Protein AF-0000000075524992 (afdb_homodimer)

Organism: Xenopus tropicalis (NCBI:txid8364)

Solvent-accessible surface area (backbone atoms only — not comparable to full-atom values): 33584 Å² total; per-residue (Å²): 116,67,63,60,52,49,49,49,51,50,49,52,49,49,49,50,52,52,50,51,51,49,51,48,56,65,70,28,50,44,37,70,69,56,51,48,36,71,75,73,49,54,51,44,72,78,67,44,48,66,40,31,33,36,33,31,32,24,55,44,45,61,30,30,48,40,49,43,55,39,22,54,46,46,24,31,34,37,40,20,25,75,50,54,69,43,40,52,53,48,50,52,52,26,42,69,68,26,89,51,52,74,89,39,48,43,82,46,70,41,55,52,67,48,55,87,48,33,56,59,52,49,48,52,48,32,69,73,65,71,51,65,41,30,42,34,47,46,47,66,64,42,41,54,36,48,73,94,65,36,42,70,64,36,43,50,51,34,34,38,35,41,28,51,18,45,54,49,44,45,51,55,52,45,55,55,21,59,75,68,51,35,28,37,40,38,35,56,56,28,46,37,30,77,34,48,43,52,35,21,28,48,36,12,12,21,28,9,17,44,46,16,25,53,50,3,45,53,24,64,38,60,90,33,79,54,46,43,62,24,44,34,21,40,47,65,54,45,53,58,52,72,48,60,16,30,31,38,37,74,84,46,73,51,86,61,90,64,90,50,82,85,32,39,55,41,67,58,54,40,53,52,52,43,34,34,62,64,55,67,40,52,63,45,47,37,18,45,68,73,58,41,54,51,55,52,31,46,45,68,35,44,71,60,31,54,54,51,43,34,59,51,24,49,54,28,51,51,28,44,75,69,72,43,58,47,67,52,74,80,64,60,68,76,77,123,117,66,65,61,50,50,49,49,50,51,50,53,48,49,50,50,52,51,50,52,51,49,53,49,57,65,71,29,51,43,38,70,69,56,50,48,35,69,75,71,50,52,51,42,71,80,66,44,47,65,40,30,34,35,34,30,31,23,55,46,45,61,29,30,48,41,48,42,56,40,21,56,46,46,25,32,35,36,41,20,23,75,50,53,70,44,39,52,52,49,49,52,51,27,42,71,67,26,88,52,54,74,88,38,47,43,84,46,69,42,54,52,68,49,55,87,48,32,57,61,52,50,48,52,50,33,70,74,66,71,52,66,42,29,41,34,46,48,46,64,64,42,40,53,35,50,72,94,65,35,42,69,64,34,43,51,52,35,32,38,34,42,28,52,18,47,54,46,44,46,52,53,52,45,54,54,19,59,75,67,51,35,27,35,41,38,34,56,56,27,46,38,30,76,34,49,42,54,35,21,28,49,35,12,12,22,29,9,18,44,48,16,25,51,50,4,45,53,23,64,36,59,91,32,79,53,46,43,63,24,43,33,21,40,47,65,53,43,53,57,54,71,48,59,16,31,31,38,39,74,85,46,73,52,88,61,90,63,89,51,81,88,32,38,56,40,66,58,53,40,52,52,50,42,33,34,62,65,56,67,38,53,65,44,48,38,18,46,67,72,60,41,53,51,56,52,32,46,47,69,36,45,72,61,31,53,55,51,44,33,59,52,24,49,52,28,50,51,28,43,75,70,71,42,57,47,68,53,74,82,64,61,66,78,78,123

Structure (mmCIF, N/CA/C/O backbone):
data_AF-0000000075524992-model_v1
#
loop_
_entity.id
_entity.type
_entity.pdbx_description
1 polymer 'Dehydrogenase/reductase (SDR family) member 7'
#
loop_
_atom_site.group_PDB
_atom_site.id
_atom_site.type_symbol
_atom_site.label_atom_id
_atom_site.label_alt_id
_atom_site.label_comp_id
_atom_site.label_asym_id
_atom_site.label_entity_id
_atom_site.label_seq_id
_atom_site.pdbx_PDB_ins_code
_atom_site.Cartn_x
_atom_site.Cartn_y
_atom_site.Cartn_z
_atom_site.occupancy
_atom_site.B_iso_or_equiv
_atom_site.auth_seq_id
_atom_site.auth_comp_id
_atom_site.auth_asym_id
_atom_site.auth_atom_id
_atom_site.pdbx_PDB_model_num
ATOM 1 N N . MET A 1 1 ? -4.875 30.594 -46.812 1 60.94 1 MET A N 1
ATOM 2 C CA . MET A 1 1 ? -3.742 31.25 -46.188 1 60.94 1 MET A CA 1
ATOM 3 C C . MET A 1 1 ? -4.02 31.469 -44.688 1 60.94 1 MET A C 1
ATOM 5 O O . MET A 1 1 ? -3.148 31.234 -43.844 1 60.94 1 MET A O 1
ATOM 9 N N . GLU A 1 2 ? -5.355 31.516 -44.25 1 84.56 2 GLU A N 1
ATOM 10 C CA . GLU A 1 2 ? -5.797 31.875 -42.906 1 84.56 2 GLU A CA 1
ATOM 11 C C . GLU A 1 2 ? -5.828 30.641 -42 1 84.56 2 GLU A C 1
ATOM 13 O O . GLU A 1 2 ? -5.383 30.703 -40.844 1 84.56 2 GLU A O 1
ATOM 18 N N . LEU A 1 3 ? -6.086 29.609 -42.594 1 85.69 3 LEU A N 1
ATOM 19 C CA . LEU A 1 3 ? -6.172 28.391 -41.781 1 85.69 3 LEU A CA 1
ATOM 20 C C . LEU A 1 3 ? -4.781 27.875 -41.438 1 85.69 3 LEU A C 1
ATOM 22 O O . LEU A 1 3 ? -4.547 27.453 -40.281 1 85.69 3 LEU A O 1
ATOM 26 N N . ALA A 1 4 ? -3.869 27.969 -42.375 1 84.62 4 ALA A N 1
ATOM 27 C CA . ALA A 1 4 ? -2.496 27.531 -42.156 1 84.62 4 ALA A CA 1
ATOM 28 C C . ALA A 1 4 ? -1.807 28.359 -41.094 1 84.62 4 ALA A C 1
ATOM 30 O O . ALA A 1 4 ? -1.083 27.812 -40.25 1 84.62 4 ALA A O 1
ATOM 31 N N . SER A 1 5 ? -2.086 29.609 -41.156 1 86.81 5 SER A N 1
ATOM 32 C CA . SER A 1 5 ? -1.508 30.5 -40.156 1 86.81 5 SER A CA 1
ATOM 33 C C . SER A 1 5 ? -2.074 30.219 -38.781 1 86.81 5 SER A C 1
ATOM 35 O O . SER A 1 5 ? -1.346 30.25 -37.781 1 86.81 5 SER A O 1
ATOM 37 N N . CYS A 1 6 ? -3.309 29.938 -38.719 1 88.81 6 CYS A N 1
ATOM 38 C CA . CYS A 1 6 ? -3.947 29.609 -37.469 1 88.81 6 CYS A CA 1
ATOM 39 C C . CYS A 1 6 ? -3.402 28.297 -36.906 1 88.81 6 CYS A C 1
ATOM 41 O O . CYS A 1 6 ? -3.143 28.188 -35.688 1 88.81 6 CYS A O 1
ATOM 43 N N . LEU A 1 7 ? -3.205 27.438 -37.75 1 86.12 7 LEU A N 1
ATOM 44 C CA . LEU A 1 7 ? -2.674 26.141 -37.344 1 86.12 7 LEU A CA 1
ATOM 45 C C . LEU A 1 7 ? -1.231 26.266 -36.844 1 86.12 7 LEU A C 1
ATOM 47 O O . LEU A 1 7 ? -0.837 25.625 -35.875 1 86.12 7 LEU A O 1
ATOM 51 N N . LEU A 1 8 ? -0.558 27.047 -37.562 1 86.38 8 LEU A N 1
ATOM 52 C CA . LEU A 1 8 ? 0.829 27.281 -37.188 1 86.38 8 LEU A CA 1
ATOM 53 C C . LEU A 1 8 ? 0.903 27.984 -35.844 1 86.38 8 LEU A C 1
ATOM 55 O O . LEU A 1 8 ? 1.753 27.656 -35 1 86.38 8 LEU A O 1
ATOM 59 N N . LEU A 1 9 ? 0.058 28.891 -35.625 1 87 9 LEU A N 1
ATOM 60 C CA . LEU A 1 9 ? -0.001 29.594 -34.344 1 87 9 LEU A CA 1
ATOM 61 C C . LEU A 1 9 ? -0.386 28.641 -33.219 1 87 9 LEU A C 1
ATOM 63 O O . LEU A 1 9 ? 0.176 28.703 -32.125 1 87 9 LEU A O 1
ATOM 67 N N . LEU A 1 10 ? -1.268 27.844 -33.469 1 87.31 10 LEU A N 1
ATOM 68 C CA . LEU A 1 10 ? -1.7 26.859 -32.469 1 87.31 10 LEU A CA 1
ATOM 69 C C . LEU A 1 10 ? -0.574 25.891 -32.156 1 87.31 10 LEU A C 1
ATOM 71 O O . LEU A 1 10 ? -0.354 25.562 -30.969 1 87.31 10 LEU A O 1
ATOM 75 N N . LEU A 1 11 ? 0.069 25.484 -33.125 1 87.06 11 LEU A N 1
ATOM 76 C CA . LEU A 1 11 ? 1.158 24.547 -32.906 1 87.06 11 LEU A CA 1
ATOM 77 C C . LEU A 1 11 ? 2.311 25.188 -32.156 1 87.06 11 LEU A C 1
ATOM 79 O O . LEU A 1 11 ? 2.855 24.594 -31.219 1 87.06 11 LEU A O 1
ATOM 83 N N . THR A 1 12 ? 2.666 26.344 -32.625 1 87.5 12 THR A N 1
ATOM 84 C CA . THR A 1 12 ? 3.748 27.047 -31.953 1 87.5 12 THR A CA 1
ATOM 85 C C . THR A 1 12 ? 3.357 27.391 -30.516 1 87.5 12 THR A C 1
ATOM 87 O O . THR A 1 12 ? 4.18 27.297 -29.609 1 87.5 12 THR A O 1
ATOM 90 N N . GLY A 1 13 ? 2.188 27.766 -30.328 1 88 13 GLY A N 1
ATOM 91 C CA . GLY A 1 13 ? 1.691 28.031 -29 1 88 13 GLY A CA 1
ATOM 92 C C . GLY A 1 13 ? 1.692 26.812 -28.094 1 88 13 GLY A C 1
ATOM 93 O O . GLY A 1 13 ? 2.068 26.891 -26.922 1 88 13 GLY A O 1
ATOM 94 N N . SER A 1 14 ? 1.325 25.781 -28.625 1 88.12 14 SER A N 1
ATOM 95 C CA . SER A 1 14 ? 1.32 24.531 -27.875 1 88.12 14 SER A CA 1
ATOM 96 C C . SER A 1 14 ? 2.736 24.094 -27.516 1 88.12 14 SER A C 1
ATOM 98 O O . SER A 1 14 ? 2.986 23.641 -26.406 1 88.12 14 SER A O 1
ATOM 100 N N . LEU A 1 15 ? 3.547 24.234 -28.453 1 89.12 15 LEU A N 1
ATOM 101 C CA . LEU A 1 15 ? 4.938 23.859 -28.203 1 89.12 15 LEU A CA 1
ATOM 102 C C . LEU A 1 15 ? 5.543 24.734 -27.109 1 89.12 15 LEU A C 1
ATOM 104 O O . LEU A 1 15 ? 6.254 24.219 -26.234 1 89.12 15 LEU A O 1
ATOM 108 N N . LEU A 1 16 ? 5.27 25.969 -27.203 1 89.31 16 LEU A N 1
ATOM 109 C CA . LEU A 1 16 ? 5.766 26.891 -26.172 1 89.31 16 LEU A CA 1
ATOM 110 C C . LEU A 1 16 ? 5.184 26.547 -24.812 1 89.31 16 LEU A C 1
ATOM 112 O O . LEU A 1 16 ? 5.898 26.547 -23.812 1 89.31 16 LEU A O 1
ATOM 116 N N . TYR A 1 17 ? 3.938 26.297 -24.797 1 87.25 17 TYR A N 1
ATOM 117 C CA . TYR A 1 17 ? 3.291 25.891 -23.562 1 87.25 17 TYR A CA 1
ATOM 118 C C . TYR A 1 17 ? 3.957 24.641 -22.984 1 87.25 17 TYR A C 1
ATOM 120 O O . TYR A 1 17 ? 4.273 24.594 -21.797 1 87.25 17 TYR A O 1
ATOM 128 N N . PHE A 1 18 ? 4.23 23.703 -23.781 1 88.38 18 PHE A N 1
ATOM 129 C CA . PHE A 1 18 ? 4.84 22.469 -23.344 1 88.38 18 PHE A CA 1
ATOM 130 C C . PHE A 1 18 ? 6.262 22.703 -22.844 1 88.38 18 PHE A C 1
ATOM 132 O O . PHE A 1 18 ? 6.699 22.094 -21.875 1 88.38 18 PHE A O 1
ATOM 139 N N . LEU A 1 19 ? 6.922 23.547 -23.516 1 87.81 19 LEU A N 1
ATOM 140 C CA . LEU A 1 19 ? 8.281 23.875 -23.109 1 87.81 19 LEU A CA 1
ATOM 141 C C . LEU A 1 19 ? 8.297 24.578 -21.75 1 87.81 19 LEU A C 1
ATOM 143 O O . LEU A 1 19 ? 9.133 24.266 -20.906 1 87.81 19 LEU A O 1
ATOM 147 N N . ILE A 1 20 ? 7.406 25.453 -21.578 1 86.5 20 ILE A N 1
ATOM 148 C CA . ILE A 1 20 ? 7.309 26.172 -20.312 1 86.5 20 ILE A CA 1
ATOM 149 C C . ILE A 1 20 ? 6.969 25.188 -19.188 1 86.5 20 ILE A C 1
ATOM 151 O O . ILE A 1 20 ? 7.578 25.234 -18.125 1 86.5 20 ILE A O 1
ATOM 155 N N . GLN A 1 21 ? 6.074 24.328 -19.469 1 85.19 21 GLN A N 1
ATOM 156 C CA . GLN A 1 21 ? 5.688 23.344 -18.453 1 85.19 21 GLN A CA 1
ATOM 157 C C . GLN A 1 21 ? 6.84 22.391 -18.156 1 85.19 21 GLN A C 1
ATOM 159 O O . GLN A 1 21 ? 7.027 21.984 -17 1 85.19 21 GLN A O 1
ATOM 164 N N . PHE A 1 22 ? 7.477 22.109 -19.172 1 86.38 22 PHE A N 1
ATOM 165 C CA . PHE A 1 22 ? 8.633 21.234 -19 1 86.38 22 PHE A CA 1
ATOM 166 C C . PHE A 1 22 ? 9.688 21.906 -18.125 1 86.38 22 PHE A C 1
ATOM 168 O O . PHE A 1 22 ? 10.219 21.266 -17.219 1 86.38 22 PHE A O 1
ATOM 175 N N . PHE A 1 23 ? 9.938 23.109 -18.391 1 87.06 23 PHE A N 1
ATOM 176 C CA . PHE A 1 23 ? 10.914 23.844 -17.594 1 87.06 23 PHE A CA 1
ATOM 177 C C . PHE A 1 23 ? 10.43 24.016 -16.172 1 87.06 23 PHE A C 1
ATOM 179 O O . PHE A 1 23 ? 11.211 23.906 -15.219 1 87.06 23 PHE A O 1
ATOM 186 N N . ARG A 1 24 ? 9.219 24.234 -16.016 1 87.31 24 ARG A N 1
ATOM 187 C CA . ARG A 1 24 ? 8.633 24.359 -14.68 1 87.31 24 ARG A CA 1
ATOM 188 C C . ARG A 1 24 ? 8.758 23.062 -13.898 1 87.31 24 ARG A C 1
ATOM 190 O O . ARG A 1 24 ? 9.047 23.078 -12.703 1 87.31 24 ARG A O 1
ATOM 197 N N . LEU A 1 25 ? 8.586 22.062 -14.609 1 88.31 25 LEU A N 1
ATOM 198 C CA . LEU A 1 25 ? 8.672 20.766 -13.953 1 88.31 25 LEU A CA 1
ATOM 199 C C . LEU A 1 25 ? 10.102 20.469 -13.516 1 88.31 25 LEU A C 1
ATOM 201 O O . LEU A 1 25 ? 10.32 19.922 -12.43 1 88.31 25 LEU A O 1
ATOM 205 N N . ILE A 1 26 ? 10.977 20.859 -14.289 1 88.62 26 ILE A N 1
ATOM 206 C CA . ILE A 1 26 ? 12.383 20.594 -14 1 88.62 26 ILE A CA 1
ATOM 207 C C . ILE A 1 26 ? 12.82 21.406 -12.781 1 88.62 26 ILE A C 1
ATOM 209 O O . ILE A 1 26 ? 13.641 20.938 -11.984 1 88.62 26 ILE A O 1
ATOM 213 N N . MET A 1 27 ? 12.25 22.5 -12.609 1 90.06 27 MET A N 1
ATOM 214 C CA . MET A 1 27 ? 12.648 23.391 -11.516 1 90.06 27 MET A CA 1
ATOM 215 C C . MET A 1 27 ? 11.742 23.203 -10.305 1 90.06 27 MET A C 1
ATOM 217 O O . MET A 1 27 ? 11.953 23.828 -9.266 1 90.06 27 MET A O 1
ATOM 221 N N . ALA A 1 28 ? 10.875 22.328 -10.469 1 92.75 28 ALA A N 1
ATOM 222 C CA . ALA A 1 28 ? 9.844 22.188 -9.453 1 92.75 28 ALA A CA 1
ATOM 223 C C . ALA A 1 28 ? 10.359 21.406 -8.25 1 92.75 28 ALA A C 1
ATOM 225 O O . ALA A 1 28 ? 11.273 20.594 -8.383 1 92.75 28 ALA A O 1
ATOM 226 N N . ASP A 1 29 ? 9.812 21.688 -7.125 1 96.81 29 ASP A N 1
ATOM 227 C CA . ASP A 1 29 ? 10.109 20.938 -5.91 1 96.81 29 ASP A CA 1
ATOM 228 C C . ASP A 1 29 ? 8.844 20.297 -5.332 1 96.81 29 ASP A C 1
ATOM 230 O O . ASP A 1 29 ? 8.805 19.938 -4.156 1 96.81 29 ASP A O 1
ATOM 234 N N . SER A 1 30 ? 7.793 20.297 -6.113 1 97.88 30 SER A N 1
ATOM 235 C CA . SER A 1 30 ? 6.531 19.625 -5.816 1 97.88 30 SER A CA 1
ATOM 236 C C . SER A 1 30 ? 5.746 19.344 -7.09 1 97.88 30 SER A C 1
ATOM 238 O O . SER A 1 30 ? 6.125 19.781 -8.18 1 97.88 30 SER A O 1
ATOM 240 N N . ASP A 1 31 ? 4.719 18.547 -7 1 96.25 31 ASP A N 1
ATOM 241 C CA . ASP A 1 31 ? 3.949 18.188 -8.188 1 96.25 31 ASP A CA 1
ATOM 242 C C . ASP A 1 31 ? 3.223 19.406 -8.758 1 96.25 31 ASP A C 1
ATOM 244 O O . ASP A 1 31 ? 3.096 20.438 -8.078 1 96.25 31 ASP A O 1
ATOM 248 N N . LEU A 1 32 ? 2.693 19.328 -9.914 1 92.5 32 LEU A N 1
ATOM 249 C CA . LEU A 1 32 ? 2.152 20.469 -10.656 1 92.5 32 LEU A CA 1
ATOM 250 C C . LEU A 1 32 ? 0.9 21.016 -9.984 1 92.5 32 LEU A C 1
ATOM 252 O O . LEU A 1 32 ? 0.669 22.219 -9.984 1 92.5 32 LEU A O 1
ATOM 256 N N . THR A 1 33 ? 0.107 20.156 -9.422 1 94.19 33 THR A N 1
ATOM 257 C CA . THR A 1 33 ? -1.105 20.594 -8.734 1 94.19 33 THR A CA 1
ATOM 258 C C . THR A 1 33 ? -0.763 21.469 -7.543 1 94.19 33 THR A C 1
ATOM 260 O O . THR A 1 33 ? -1.363 22.531 -7.355 1 94.19 33 THR A O 1
ATOM 263 N N . LEU A 1 34 ? 0.183 21.016 -6.777 1 97.5 34 LEU A N 1
ATOM 264 C CA . LEU A 1 34 ? 0.604 21.781 -5.605 1 97.5 34 LEU A CA 1
ATOM 265 C C . LEU A 1 34 ? 1.261 23.094 -6.016 1 97.5 34 LEU A C 1
ATOM 267 O O . LEU A 1 34 ? 1.073 24.109 -5.355 1 97.5 34 LEU A O 1
ATOM 271 N N . GLN A 1 35 ? 2.01 23.078 -7.09 1 95.62 35 GLN A N 1
ATOM 272 C CA . GLN A 1 35 ? 2.621 24.312 -7.586 1 95.62 35 GLN A CA 1
ATOM 273 C C . GLN A 1 35 ? 1.56 25.344 -7.969 1 95.62 35 GLN A C 1
ATOM 275 O O . GLN A 1 35 ? 1.709 26.531 -7.684 1 95.62 35 GLN A O 1
ATOM 280 N N . TRP A 1 36 ? 0.549 24.844 -8.617 1 94 36 TRP A N 1
ATOM 281 C CA . TRP A 1 36 ? -0.549 25.719 -8.992 1 94 36 TRP A CA 1
ATOM 282 C C . TRP A 1 36 ? -1.225 26.312 -7.762 1 94 36 TRP A C 1
ATOM 284 O O . TRP A 1 36 ? -1.536 27.5 -7.723 1 94 36 TRP A O 1
AT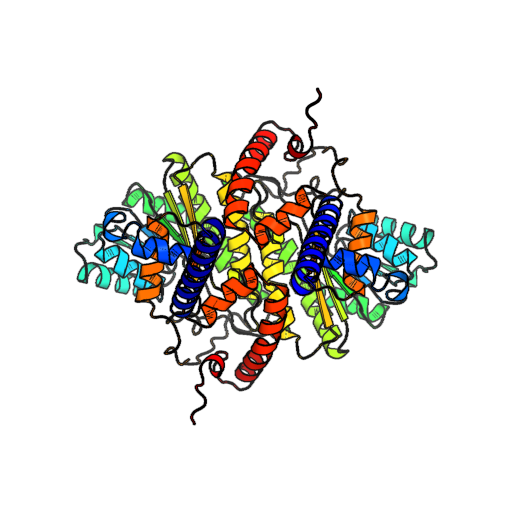OM 294 N N . ALA A 1 37 ? -1.426 25.516 -6.75 1 97.06 37 ALA A N 1
ATOM 295 C CA . ALA A 1 37 ? -2.043 25.984 -5.508 1 97.06 37 ALA A CA 1
ATOM 296 C C . ALA A 1 37 ? -1.152 27 -4.801 1 97.06 37 ALA A C 1
ATOM 298 O O . ALA A 1 37 ? -1.646 27.953 -4.203 1 97.06 37 ALA A O 1
ATOM 299 N 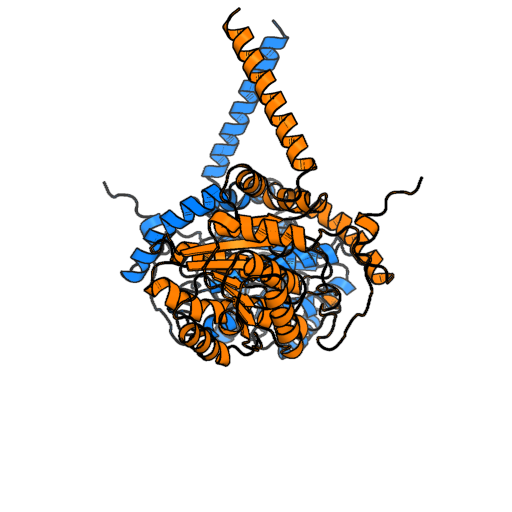N . GLU A 1 38 ? 0.141 26.734 -4.844 1 96.56 38 GLU A N 1
ATOM 300 C CA . GLU A 1 38 ? 1.083 27.656 -4.219 1 96.56 38 GLU A CA 1
ATOM 301 C C . GLU A 1 38 ? 1.021 29.047 -4.871 1 96.56 38 GLU A C 1
ATOM 303 O O . GLU A 1 38 ? 1.124 30.062 -4.191 1 96.56 38 GLU A O 1
ATOM 308 N N . TYR A 1 39 ? 0.782 29.078 -6.16 1 94.56 39 TYR A N 1
ATOM 309 C CA . TYR A 1 39 ? 0.805 30.328 -6.91 1 94.56 39 TYR A CA 1
ATOM 310 C C . TYR A 1 39 ? -0.558 31.016 -6.875 1 94.56 39 TYR A C 1
ATOM 312 O O . TYR A 1 39 ? -0.644 32.25 -6.762 1 94.56 39 TYR A O 1
ATOM 320 N N . CYS A 1 40 ? -1.665 30.188 -6.918 1 96.31 40 CYS A N 1
ATOM 321 C CA . CYS A 1 40 ? -2.973 30.781 -7.18 1 96.31 40 CYS A CA 1
ATOM 322 C C . CYS A 1 40 ? -3.938 30.5 -6.031 1 96.31 40 CYS A C 1
ATOM 324 O O . CYS A 1 40 ? -5.027 31.078 -5.977 1 96.31 40 CYS A O 1
ATOM 326 N N . GLY A 1 41 ? -3.545 29.594 -5.129 1 97.56 41 GLY A N 1
ATOM 327 C CA . GLY A 1 41 ? -4.484 29.172 -4.102 1 97.56 41 GLY A CA 1
ATOM 328 C C . GLY A 1 41 ? -4.406 30.016 -2.844 1 97.56 41 GLY A C 1
ATOM 329 O O . GLY A 1 41 ? -3.969 31.172 -2.891 1 97.56 41 GLY A O 1
ATOM 330 N N . HIS A 1 42 ? -4.965 29.5 -1.828 1 98.19 42 HIS A N 1
ATOM 331 C CA . HIS A 1 42 ? -4.945 30.141 -0.52 1 98.19 42 HIS A CA 1
ATOM 332 C C . HIS A 1 42 ? -3.6 29.953 0.168 1 98.19 42 HIS A C 1
ATOM 334 O O . HIS A 1 42 ? -2.959 28.906 0.014 1 98.19 42 HIS A O 1
ATOM 340 N N . THR A 1 43 ? -3.271 30.938 0.924 1 98.19 43 THR A N 1
ATOM 341 C CA . THR A 1 43 ? -2.07 30.812 1.743 1 98.19 43 THR A CA 1
ATOM 342 C C . THR A 1 43 ? -2.42 30.312 3.137 1 98.19 43 THR A C 1
ATOM 344 O O . THR A 1 43 ? -3.537 30.5 3.617 1 98.19 43 THR A O 1
ATOM 347 N N . PRO A 1 44 ? -1.495 29.578 3.762 1 98.25 44 PRO A N 1
ATOM 348 C CA . PRO A 1 44 ? -1.743 29.125 5.133 1 98.25 44 PRO A CA 1
ATOM 349 C C . PRO A 1 44 ? -2.129 30.266 6.07 1 98.25 44 PRO A C 1
ATOM 351 O O . PRO A 1 44 ? -3.043 30.109 6.887 1 98.25 44 PRO A O 1
ATOM 354 N N . GLU A 1 45 ? -1.546 31.422 5.953 1 98.06 45 GLU A N 1
ATOM 355 C CA . GLU A 1 45 ? -1.798 32.562 6.82 1 98.06 45 GLU A CA 1
ATOM 356 C C . GLU A 1 45 ? -3.234 33.062 6.676 1 98.06 45 GLU A C 1
ATOM 358 O O . GLU A 1 45 ? -3.824 33.562 7.641 1 98.06 45 GLU A O 1
ATOM 363 N N . SER A 1 46 ? -3.787 32.844 5.543 1 97.31 46 SER A N 1
ATOM 364 C CA . SER A 1 46 ? -5.113 33.406 5.27 1 97.31 46 SER A CA 1
ATOM 365 C C . SER A 1 46 ? -6.211 32.469 5.781 1 97.31 46 SER A C 1
ATOM 367 O O . SER A 1 46 ? -7.336 32.906 6.031 1 97.31 46 SER A O 1
ATOM 369 N N . LYS A 1 47 ? -5.84 31.156 6.008 1 97.19 47 LYS A N 1
ATOM 370 C CA . LYS A 1 47 ? -6.945 30.234 6.23 1 97.19 47 LYS A CA 1
ATOM 371 C C . LYS A 1 47 ? -6.727 29.406 7.488 1 97.19 47 LYS A C 1
ATOM 373 O O . LYS A 1 47 ? -7.676 28.859 8.047 1 97.19 47 LYS A O 1
ATOM 378 N N . LEU A 1 48 ? -5.559 29.297 8.023 1 97.75 48 LEU A N 1
ATOM 379 C CA . LEU A 1 48 ? -5.27 28.297 9.055 1 97.75 48 LEU A CA 1
ATOM 380 C C . LEU A 1 48 ? -5.41 28.906 10.445 1 97.75 48 LEU A C 1
ATOM 382 O O . LEU A 1 48 ? -5.555 28.172 11.43 1 97.75 48 LEU A O 1
ATOM 386 N N . GLY A 1 49 ? -5.285 30.266 10.469 1 97.38 49 GLY A N 1
ATOM 387 C CA . GLY A 1 49 ? -5.289 30.906 11.773 1 97.38 49 GLY A CA 1
ATOM 388 C C . GLY A 1 49 ? -6.484 30.516 12.625 1 97.38 49 GLY A C 1
ATOM 389 O O . GLY A 1 49 ? -7.613 30.469 12.141 1 97.38 49 GLY A O 1
ATOM 390 N N . GLY A 1 50 ? -6.191 30.172 13.922 1 98.06 50 GLY A N 1
ATOM 391 C CA . GLY A 1 50 ? -7.262 29.875 14.859 1 98.06 50 GLY A CA 1
ATOM 392 C C . GLY A 1 50 ? -7.703 28.422 14.82 1 98.06 50 GLY A C 1
ATOM 393 O O . GLY A 1 50 ? -8.391 27.953 15.727 1 98.06 50 GLY A O 1
ATOM 394 N N . ASN A 1 51 ? -7.359 27.672 13.766 1 98.69 51 ASN A N 1
ATOM 395 C CA . ASN A 1 51 ? -7.68 26.25 13.719 1 98.69 51 ASN A CA 1
ATOM 396 C C . ASN A 1 51 ? -6.883 25.453 14.75 1 98.69 51 ASN A C 1
ATOM 398 O O . ASN A 1 51 ? -5.68 25.656 14.906 1 98.69 51 ASN A O 1
ATOM 402 N N . VAL A 1 52 ? -7.559 24.578 15.453 1 98.88 52 VAL A N 1
ATOM 403 C CA . VAL A 1 52 ? -6.891 23.703 16.406 1 98.88 52 VAL A CA 1
ATOM 404 C C . VAL A 1 52 ? -6.258 22.516 15.672 1 98.88 52 VAL A C 1
ATOM 406 O O . VAL A 1 52 ? -6.961 21.734 15.039 1 98.88 52 VAL A O 1
ATOM 409 N N . VAL A 1 53 ? -4.926 22.406 15.789 1 98.94 53 VAL A N 1
ATOM 410 C CA . VAL A 1 53 ? -4.195 21.391 15.023 1 98.94 53 VAL A CA 1
ATOM 411 C C . VAL A 1 53 ? -3.516 20.422 15.977 1 98.94 53 VAL A C 1
ATOM 413 O O . VAL A 1 53 ? -2.807 20.828 16.891 1 98.94 53 VAL A O 1
ATOM 416 N N . TRP A 1 54 ? -3.779 19.141 15.82 1 98.94 54 TRP A N 1
ATOM 417 C CA . TRP A 1 54 ? -3.074 18.078 16.531 1 98.94 54 TRP A CA 1
ATOM 418 C C . TRP A 1 54 ? -1.976 17.469 15.664 1 98.94 54 TRP A C 1
ATOM 420 O O . TRP A 1 54 ? -2.256 16.891 14.617 1 98.94 54 TRP A O 1
ATOM 430 N N . VAL A 1 55 ? -0.75 17.609 16.078 1 98.94 55 VAL A N 1
ATOM 431 C CA . VAL A 1 55 ? 0.405 17.094 15.359 1 98.94 55 VAL A CA 1
ATOM 432 C C . VAL A 1 55 ? 0.997 15.898 16.109 1 98.94 55 VAL A C 1
ATOM 434 O O . VAL A 1 55 ? 1.473 16.047 17.25 1 98.94 55 VAL A O 1
ATOM 437 N N . THR A 1 56 ? 0.992 14.719 15.516 1 98.88 56 THR A N 1
ATOM 438 C CA . THR A 1 56 ? 1.712 13.578 16.078 1 98.88 56 THR A CA 1
ATOM 439 C C . THR A 1 56 ? 3.15 13.547 15.57 1 98.88 56 THR A C 1
ATOM 441 O O . THR A 1 56 ? 3.43 13.977 14.445 1 98.88 56 THR A O 1
ATOM 444 N N . GLY A 1 57 ? 4.066 13.016 16.391 1 98.25 57 GLY A N 1
ATOM 445 C CA . GLY A 1 57 ? 5.473 13.07 16.031 1 98.25 57 GLY A CA 1
ATOM 446 C C . GLY A 1 57 ? 6.02 14.484 15.984 1 98.25 57 GLY A C 1
ATOM 447 O O . GLY A 1 57 ? 6.738 14.852 15.055 1 98.25 57 GLY A O 1
ATOM 448 N N . ALA A 1 58 ? 5.684 15.281 16.953 1 98.56 58 ALA A N 1
ATOM 449 C CA . ALA A 1 58 ? 5.949 16.719 16.922 1 98.56 58 ALA A CA 1
ATOM 450 C C . ALA A 1 58 ? 7.316 17.031 17.516 1 98.56 58 ALA A C 1
ATOM 452 O O . ALA A 1 58 ? 7.73 18.203 17.547 1 98.56 58 ALA A O 1
ATOM 453 N N . SER A 1 59 ? 8.094 16.047 17.875 1 96.81 59 SER A N 1
ATOM 454 C CA . SER A 1 59 ? 9.281 16.297 18.688 1 96.81 59 SER A CA 1
ATOM 455 C C . SER A 1 59 ? 10.508 16.531 17.812 1 96.81 59 SER A C 1
ATOM 457 O O . SER A 1 59 ? 11.57 16.906 18.312 1 96.81 59 SER A O 1
ATOM 459 N N . SER A 1 60 ? 10.438 16.266 16.484 1 94.94 60 SER A N 1
ATOM 460 C CA . SER A 1 60 ? 11.594 16.453 15.617 1 94.94 60 SER A CA 1
ATOM 461 C C . SER A 1 60 ? 11.172 16.531 14.148 1 94.94 60 SER A C 1
ATOM 463 O O . SER A 1 60 ? 10 16.375 13.828 1 94.94 60 SER A O 1
ATOM 465 N N . GLY A 1 61 ? 12.102 16.953 13.367 1 96.12 61 GLY A N 1
ATOM 466 C CA . GLY A 1 61 ? 11.938 16.875 11.922 1 96.12 61 GLY A CA 1
ATOM 467 C C . GLY A 1 61 ? 10.742 17.672 11.422 1 96.12 61 GLY A C 1
ATOM 468 O O . GLY A 1 61 ? 10.586 18.859 11.75 1 96.12 61 GLY A O 1
ATOM 469 N N . ILE A 1 62 ? 9.984 17.047 10.617 1 98.12 62 ILE A N 1
ATOM 470 C CA . ILE A 1 62 ? 8.828 17.656 9.969 1 98.12 62 ILE A CA 1
ATOM 471 C C . ILE A 1 62 ? 7.812 18.094 11.023 1 98.12 62 ILE A C 1
ATOM 473 O O . ILE A 1 62 ? 7.266 19.188 10.961 1 98.12 62 ILE A O 1
ATOM 477 N N . GLY A 1 63 ? 7.598 17.219 12.031 1 98.62 63 GLY A N 1
ATOM 478 C CA . GLY A 1 63 ? 6.637 17.531 13.078 1 98.62 63 GLY A CA 1
ATOM 479 C C . GLY A 1 63 ? 6.996 18.766 13.875 1 98.62 63 GLY A C 1
ATOM 480 O O . GLY A 1 63 ? 6.133 19.594 14.18 1 98.62 63 GLY A O 1
ATOM 481 N N . GLU A 1 64 ? 8.242 18.859 14.188 1 98.62 64 GLU A N 1
ATOM 482 C CA . GLU A 1 64 ? 8.75 20.031 14.898 1 98.62 64 GLU A CA 1
ATOM 483 C C . GLU A 1 64 ? 8.57 21.297 14.07 1 98.62 64 GLU A C 1
ATOM 485 O O . GLU A 1 64 ? 8.055 22.297 14.57 1 98.62 64 GLU A O 1
ATOM 490 N N . GLU A 1 65 ? 8.969 21.234 12.836 1 98.81 65 GLU A N 1
ATOM 491 C CA . GLU A 1 65 ? 8.859 22.406 11.961 1 98.81 65 GLU A CA 1
ATOM 492 C C . GLU A 1 65 ? 7.398 22.766 11.703 1 98.81 65 GLU A C 1
ATOM 494 O O . GLU A 1 65 ? 7.051 23.938 11.602 1 98.81 65 GLU A O 1
ATOM 499 N N . LEU A 1 66 ? 6.531 21.766 11.594 1 98.88 66 LEU A N 1
ATOM 500 C CA . LEU A 1 66 ? 5.098 22.016 11.484 1 98.88 66 LEU A CA 1
ATOM 501 C C . LEU A 1 66 ? 4.594 22.828 12.672 1 98.88 66 LEU A C 1
ATOM 503 O O . LEU A 1 66 ? 3.855 23.797 12.492 1 98.88 66 LEU A O 1
ATOM 507 N N . SER A 1 67 ? 4.996 22.406 13.828 1 98.88 67 SER A N 1
ATOM 508 C CA . SER A 1 67 ? 4.582 23.094 15.047 1 98.88 67 SER A CA 1
ATOM 509 C C . SER A 1 67 ? 4.992 24.562 15.016 1 98.88 67 SER A C 1
ATOM 511 O O . SER A 1 67 ? 4.199 25.453 15.359 1 98.88 67 SER A O 1
ATOM 513 N N . TYR A 1 68 ? 6.207 24.859 14.562 1 98.88 68 TYR A N 1
ATOM 514 C CA . TYR A 1 68 ? 6.719 26.219 14.516 1 98.88 68 TYR A CA 1
ATOM 515 C C . TYR A 1 68 ? 5.914 27.062 13.539 1 98.88 68 TYR A C 1
ATOM 517 O O . TYR A 1 68 ? 5.469 28.172 13.883 1 98.88 68 TYR A O 1
ATOM 525 N N . GLN A 1 69 ? 5.715 26.547 12.352 1 98.88 69 GLN A N 1
ATOM 526 C CA . GLN A 1 69 ? 5.02 27.344 11.344 1 98.88 69 GLN A CA 1
ATOM 527 C C . GLN A 1 69 ? 3.551 27.531 11.711 1 98.88 69 GLN A C 1
ATOM 529 O O . GLN A 1 69 ? 2.994 28.625 11.523 1 98.88 69 GLN A O 1
ATOM 534 N N . LEU A 1 70 ? 2.936 26.547 12.266 1 98.94 70 LEU A N 1
ATOM 535 C CA . LEU A 1 70 ? 1.542 26.656 12.688 1 98.94 70 LEU A CA 1
ATOM 536 C C . LEU A 1 70 ? 1.396 27.625 13.844 1 98.94 70 LEU A C 1
ATOM 538 O O . LEU A 1 70 ? 0.436 28.406 13.891 1 98.94 70 LEU A O 1
ATOM 542 N N . ALA A 1 71 ? 2.361 27.594 14.75 1 98.88 71 ALA A N 1
ATOM 543 C CA . ALA A 1 71 ? 2.346 28.547 15.859 1 98.88 71 ALA A CA 1
ATOM 544 C C . ALA A 1 71 ? 2.439 29.984 15.359 1 98.88 71 ALA A C 1
ATOM 546 O O . ALA A 1 71 ? 1.679 30.844 15.797 1 98.88 71 ALA A O 1
ATOM 547 N N . LYS A 1 72 ? 3.344 30.203 14.422 1 98.75 72 LYS A N 1
ATOM 548 C CA . LYS A 1 72 ? 3.531 31.531 13.859 1 98.75 72 LYS A CA 1
ATOM 549 C C . LYS A 1 72 ? 2.252 32.031 13.195 1 98.75 72 LYS A C 1
ATOM 551 O O . LYS A 1 72 ? 1.969 33.25 13.203 1 98.75 72 LYS A O 1
ATOM 556 N N . ILE A 1 73 ? 1.516 31.156 12.617 1 98.56 73 ILE A N 1
ATOM 557 C CA . ILE A 1 73 ? 0.278 31.484 11.922 1 98.56 73 ILE A CA 1
ATOM 558 C C . ILE A 1 73 ? -0.823 31.781 12.938 1 98.56 73 ILE A C 1
ATOM 560 O O . ILE A 1 73 ? -1.789 32.469 12.633 1 98.56 73 ILE A O 1
ATOM 564 N N . GLY A 1 74 ? -0.688 31.25 14.172 1 98.5 74 GLY A N 1
ATOM 565 C CA . GLY A 1 74 ? -1.66 31.5 15.219 1 98.5 74 GLY A CA 1
ATOM 566 C C . GLY A 1 74 ? -2.584 30.328 15.484 1 98.5 74 GLY A C 1
ATOM 567 O O . GLY A 1 74 ? -3.717 30.516 15.93 1 98.5 74 GLY A O 1
ATOM 568 N N . CYS A 1 75 ? -2.137 29.125 15.203 1 98.81 75 CYS A N 1
ATOM 569 C CA . CYS A 1 75 ? -2.939 27.938 15.43 1 98.81 75 CYS A CA 1
ATOM 570 C C . CYS A 1 75 ? -2.715 27.391 16.828 1 98.81 75 CYS A C 1
ATOM 572 O O . CYS A 1 75 ? -1.582 27.094 17.219 1 98.81 75 CYS A O 1
ATOM 574 N N . PRO A 1 76 ? -3.814 27.219 17.625 1 98.88 76 PRO A N 1
ATOM 575 C CA . PRO A 1 76 ? -3.633 26.391 18.812 1 98.88 76 PRO A CA 1
ATOM 576 C C . PRO A 1 76 ? -3.16 24.984 18.469 1 98.88 76 PRO A C 1
ATOM 578 O O . PRO A 1 76 ? -3.562 24.422 17.453 1 98.88 76 PRO A O 1
ATOM 581 N N . LEU A 1 77 ? -2.324 24.422 19.406 1 98.94 77 LEU A N 1
ATOM 582 C CA . LEU A 1 77 ? -1.632 23.203 19.016 1 98.94 77 LEU A CA 1
ATOM 583 C C . LEU A 1 77 ? -1.778 22.125 20.094 1 98.94 77 LEU A C 1
ATOM 585 O O . LEU A 1 77 ? -1.735 22.438 21.281 1 98.94 77 LEU A O 1
ATOM 589 N N . VAL A 1 78 ? -2.021 20.906 19.688 1 98.94 78 VAL A N 1
ATOM 590 C CA . VAL A 1 78 ? -1.775 19.703 20.469 1 98.94 78 VAL A CA 1
ATOM 591 C C . VAL A 1 78 ? -0.531 18.984 19.953 1 98.94 78 VAL A C 1
ATOM 593 O O . VAL A 1 78 ? -0.469 18.609 18.781 1 98.94 78 VAL A O 1
ATOM 596 N N . LEU A 1 79 ? 0.476 18.875 20.797 1 98.94 79 LEU A N 1
ATOM 597 C CA . LEU A 1 79 ? 1.738 18.266 20.406 1 98.94 79 LEU A CA 1
ATOM 598 C C . LEU A 1 79 ? 1.923 16.906 21.062 1 98.94 79 LEU A C 1
ATOM 600 O O . LEU A 1 79 ? 1.897 16.797 22.297 1 98.94 79 LEU A O 1
ATOM 604 N N . SER A 1 80 ? 2.086 15.867 20.234 1 98.88 80 SER A N 1
ATOM 605 C CA . SER A 1 80 ? 2.24 14.531 20.797 1 98.88 80 SER A CA 1
ATOM 606 C C . SER A 1 80 ? 3.488 13.844 20.25 1 98.88 80 SER A C 1
ATOM 608 O O . SER A 1 80 ? 3.822 13.992 19.078 1 98.88 80 SER A O 1
ATOM 610 N N . SER A 1 81 ? 4.184 13.148 21 1 98.31 81 SER A N 1
ATOM 611 C CA . SER A 1 81 ? 5.277 12.211 20.781 1 98.31 81 SER A CA 1
ATOM 612 C C . SER A 1 81 ? 5.598 11.43 22.047 1 98.31 81 SER A C 1
ATOM 614 O O . SER A 1 81 ? 4.965 11.633 23.094 1 98.31 81 SER A O 1
ATOM 616 N N . ARG A 1 82 ? 6.551 10.57 21.953 1 96.31 82 ARG A N 1
ATOM 617 C CA . ARG A 1 82 ? 6.945 9.805 23.125 1 96.31 82 ARG A CA 1
ATOM 618 C C . ARG A 1 82 ? 7.855 10.625 24.047 1 96.31 82 ARG A C 1
ATOM 620 O O . ARG A 1 82 ? 7.996 10.32 25.234 1 96.31 82 ARG A O 1
ATOM 627 N N . ARG A 1 83 ? 8.5 11.656 23.484 1 96.31 83 ARG A N 1
ATOM 628 C CA . ARG A 1 83 ? 9.539 12.391 24.188 1 96.31 83 ARG A CA 1
ATOM 629 C C . ARG A 1 83 ? 8.984 13.703 24.75 1 96.31 83 ARG A C 1
ATOM 631 O O . ARG A 1 83 ? 9.117 14.758 24.125 1 96.31 83 ARG A O 1
ATOM 638 N N . GLU A 1 84 ? 8.609 13.656 25.969 1 98.12 84 GLU A N 1
ATOM 639 C CA . GLU A 1 84 ? 7.945 14.805 26.594 1 98.12 84 GLU A CA 1
ATOM 640 C C . GLU A 1 84 ? 8.891 15.992 26.703 1 98.12 84 GLU A C 1
ATOM 642 O O . GLU A 1 84 ? 8.484 17.141 26.469 1 98.12 84 GLU A O 1
ATOM 647 N N . THR A 1 85 ? 10.133 15.742 27.031 1 98.56 85 THR A N 1
ATOM 648 C CA . THR A 1 85 ? 11.109 16.812 27.172 1 98.56 85 THR A CA 1
ATOM 649 C C . THR A 1 85 ? 11.281 17.562 25.859 1 98.56 85 THR A C 1
ATOM 651 O O . THR A 1 85 ? 11.383 18.797 25.844 1 98.56 85 THR A O 1
ATOM 654 N N . GLU A 1 86 ? 11.328 16.797 24.797 1 98.38 86 GLU A N 1
ATOM 655 C CA . GLU A 1 86 ? 11.453 17.422 23.484 1 98.38 86 GLU A CA 1
ATOM 656 C C . GLU A 1 86 ? 10.195 18.203 23.109 1 98.38 86 GLU A C 1
ATOM 658 O O . GLU A 1 86 ? 10.266 19.25 22.469 1 98.38 86 GLU A O 1
ATOM 663 N N . LEU A 1 87 ? 9.07 17.688 23.547 1 98.75 87 LEU A N 1
ATOM 664 C CA . LEU A 1 87 ? 7.816 18.406 23.297 1 98.75 87 LEU A CA 1
ATOM 665 C C . LEU A 1 87 ? 7.797 19.75 24.016 1 98.75 87 LEU A C 1
ATOM 667 O O . LEU A 1 87 ? 7.34 20.75 23.469 1 98.75 87 LEU A O 1
ATOM 671 N N . LEU A 1 88 ? 8.266 19.734 25.203 1 98.75 88 LEU A N 1
ATOM 672 C CA . LEU A 1 88 ? 8.32 20.969 25.984 1 98.75 88 LEU A CA 1
ATOM 673 C C . LEU A 1 88 ? 9.281 21.969 25.344 1 98.75 88 LEU A C 1
ATOM 675 O O . LEU A 1 88 ? 9 23.172 25.328 1 98.75 88 LEU A O 1
ATOM 679 N N . ARG A 1 89 ? 10.398 21.422 24.844 1 98.75 89 ARG A N 1
ATOM 680 C CA . ARG A 1 89 ? 11.328 22.281 24.125 1 98.75 89 ARG A CA 1
ATOM 681 C C . ARG A 1 89 ? 10.656 22.906 22.906 1 98.75 89 ARG A C 1
ATOM 683 O O . ARG A 1 89 ? 10.805 24.109 22.656 1 98.75 89 ARG A O 1
ATOM 690 N N . VAL A 1 90 ? 9.93 22.125 22.141 1 98.88 90 VAL A N 1
ATOM 691 C CA . VAL A 1 90 ? 9.219 22.609 20.953 1 98.88 90 VAL A CA 1
ATOM 692 C C . VAL A 1 90 ? 8.172 23.656 21.375 1 98.88 90 VAL A C 1
ATOM 694 O O . VAL A 1 90 ? 8.039 24.703 20.734 1 98.88 90 VAL A O 1
ATOM 697 N N . LYS A 1 91 ? 7.438 23.375 22.453 1 98.88 91 LYS A N 1
ATOM 698 C CA . LYS A 1 91 ? 6.438 24.312 22.953 1 98.88 91 LYS A CA 1
ATOM 699 C C . LYS A 1 91 ? 7.066 25.656 23.312 1 98.88 91 LYS A C 1
ATOM 701 O O . LYS A 1 91 ? 6.531 26.703 22.953 1 98.88 91 LYS A O 1
ATOM 706 N N . GLN A 1 92 ? 8.133 25.609 23.984 1 98.81 92 GLN A N 1
ATOM 707 C CA . GLN A 1 92 ? 8.797 26.828 24.391 1 98.81 92 GLN A CA 1
ATOM 708 C C . GLN A 1 92 ? 9.195 27.672 23.188 1 98.81 92 GLN A C 1
ATOM 710 O O . GLN A 1 92 ? 9 28.891 23.172 1 98.81 92 GLN A O 1
ATOM 715 N N . LYS A 1 93 ? 9.781 27.016 22.219 1 98.81 93 LYS A N 1
ATOM 716 C CA . LYS A 1 93 ? 10.156 27.719 21 1 98.81 93 LYS A CA 1
ATOM 717 C C . LYS A 1 93 ? 8.93 28.297 20.297 1 98.81 93 LYS A C 1
ATOM 719 O O . LYS A 1 93 ? 8.969 29.422 19.797 1 98.81 93 LYS A O 1
ATOM 724 N N . CYS A 1 94 ? 7.863 27.531 20.219 1 98.88 94 CYS A N 1
ATOM 725 C CA . CYS A 1 94 ? 6.617 28.016 19.641 1 98.88 94 CYS A CA 1
ATOM 726 C C . CYS A 1 94 ? 6.148 29.297 20.328 1 98.88 94 CYS A C 1
ATOM 728 O O . CYS A 1 94 ? 5.742 30.25 19.672 1 98.88 94 CYS A O 1
ATOM 730 N N . LEU A 1 95 ? 6.219 29.312 21.625 1 98.69 95 LEU A N 1
ATOM 731 C CA . LEU A 1 95 ? 5.777 30.469 22.406 1 98.69 95 LEU A CA 1
ATOM 732 C C . LEU A 1 95 ? 6.672 31.672 22.141 1 98.69 95 LEU A C 1
ATOM 734 O O . LEU A 1 95 ? 6.195 32.812 22.109 1 98.69 95 LEU A O 1
ATOM 738 N N . GLU A 1 96 ? 7.902 31.422 21.906 1 98.62 96 GLU A N 1
ATOM 739 C CA . GLU A 1 96 ? 8.875 32.469 21.672 1 98.62 96 GLU A CA 1
ATOM 740 C C . GLU A 1 96 ? 8.648 33.125 20.312 1 98.62 96 GLU A C 1
ATOM 742 O O . GLU A 1 96 ? 8.859 34.344 20.156 1 98.62 96 GLU A O 1
ATOM 747 N N . ILE A 1 97 ? 8.242 32.406 19.375 1 98.44 97 ILE A N 1
ATOM 748 C CA . ILE A 1 97 ? 8.273 32.906 18 1 98.44 97 ILE A CA 1
ATOM 749 C C . ILE A 1 97 ? 6.871 33.281 17.547 1 98.44 97 ILE A C 1
ATOM 751 O O . ILE A 1 97 ? 6.648 33.625 16.375 1 98.44 97 ILE A O 1
ATOM 755 N N . SER A 1 98 ? 5.934 33.188 18.453 1 98.19 98 SER A N 1
ATOM 756 C CA . SER A 1 98 ? 4.547 33.469 18.078 1 98.19 98 SER A CA 1
ATOM 757 C C . SER A 1 98 ? 3.832 34.281 19.156 1 98.19 98 SER A C 1
ATOM 759 O O . SER A 1 98 ? 4.438 34.625 20.172 1 98.19 98 SER A O 1
ATOM 761 N N . SER A 1 99 ? 2.52 34.594 18.906 1 97.62 99 SER A N 1
ATOM 762 C CA . SER A 1 99 ? 1.714 35.312 19.859 1 97.62 99 SER A CA 1
ATOM 763 C C . SER A 1 99 ? 0.898 34.375 20.75 1 97.62 99 SER A C 1
ATOM 765 O O . SER A 1 99 ? 0.048 34.844 21.516 1 97.62 99 SER A O 1
ATOM 767 N N . LEU A 1 100 ? 1.154 33.094 20.594 1 98.38 100 LEU A N 1
ATOM 768 C CA . LEU A 1 100 ? 0.403 32.125 21.359 1 98.38 100 LEU A CA 1
ATOM 769 C C . LEU A 1 100 ? 0.795 32.156 22.844 1 98.38 100 LEU A C 1
ATOM 771 O O . LEU A 1 100 ? 1.922 32.531 23.172 1 98.38 100 LEU A O 1
ATOM 775 N N . GLU A 1 101 ? -0.168 31.781 23.656 1 98.5 101 GLU A N 1
ATOM 776 C CA . GLU A 1 101 ? 0.057 31.656 25.094 1 98.5 101 GLU A CA 1
ATOM 777 C C . GLU A 1 101 ? 0.148 30.188 25.516 1 98.5 101 GLU A C 1
ATOM 779 O O . GLU A 1 101 ? -0.121 29.281 24.703 1 98.5 101 GLU A O 1
ATOM 784 N N . ASP A 1 102 ? 0.551 29.984 26.719 1 98.44 102 ASP A N 1
ATOM 785 C CA . ASP A 1 102 ? 0.782 28.641 27.234 1 98.44 102 ASP A CA 1
ATOM 786 C C . ASP A 1 102 ? -0.445 27.75 27.047 1 98.44 102 ASP A C 1
ATOM 788 O O . ASP A 1 102 ? -0.318 26.578 26.672 1 98.44 102 ASP A O 1
ATOM 792 N N . GLN A 1 103 ? -1.631 28.328 27.219 1 98.19 103 GLN A N 1
ATOM 793 C CA . GLN A 1 103 ? -2.873 27.562 27.156 1 98.19 103 GLN A CA 1
ATOM 794 C C . GLN A 1 103 ? -3.205 27.188 25.719 1 98.19 103 GLN A C 1
ATOM 796 O O . GLN A 1 103 ? -4.055 26.312 25.469 1 98.19 103 GLN A O 1
ATOM 801 N N . ASP A 1 104 ? -2.555 27.844 24.75 1 98.75 104 ASP A N 1
ATOM 802 C CA . ASP A 1 104 ? -2.818 27.594 23.344 1 98.75 104 ASP A CA 1
ATOM 803 C C . ASP A 1 104 ? -2.045 26.375 22.844 1 98.75 104 ASP A C 1
ATOM 805 O O . ASP A 1 104 ? -2.232 25.938 21.703 1 98.75 104 ASP A O 1
ATOM 809 N N . ILE A 1 105 ? -1.188 25.828 23.672 1 98.88 105 ILE A N 1
ATOM 810 C CA . ILE A 1 105 ? -0.399 24.672 23.281 1 98.88 105 ILE A CA 1
ATOM 811 C C . ILE A 1 105 ? -0.526 23.578 24.344 1 98.88 105 ILE A C 1
ATOM 813 O O . ILE A 1 105 ? -0.106 23.766 25.5 1 98.88 105 ILE A O 1
ATOM 817 N N . LEU A 1 106 ? -1.101 22.484 24 1 98.94 106 LEU A N 1
ATOM 818 C CA . LEU A 1 106 ? -1.261 21.328 24.891 1 98.94 106 LEU A CA 1
ATOM 819 C C . LEU A 1 106 ? -0.214 20.266 24.594 1 98.94 106 LEU A C 1
ATOM 821 O O . LEU A 1 106 ? -0.119 19.781 23.453 1 98.94 106 LEU A O 1
ATOM 825 N N . ILE A 1 107 ? 0.581 19.984 25.562 1 98.88 107 ILE A N 1
ATOM 826 C CA . ILE A 1 107 ? 1.514 18.875 25.484 1 98.88 107 ILE A CA 1
ATOM 827 C C . ILE A 1 107 ? 0.807 17.578 25.875 1 98.88 107 ILE A C 1
ATOM 829 O O . ILE A 1 107 ? 0.301 17.469 27 1 98.88 107 ILE A O 1
ATOM 833 N N . LEU A 1 108 ? 0.743 16.641 24.984 1 98.75 108 LEU A N 1
ATOM 834 C CA . LEU A 1 108 ? 0.085 15.359 25.203 1 98.75 108 LEU A CA 1
ATOM 835 C C . LEU A 1 108 ? 1.001 14.211 24.797 1 98.75 108 LEU A C 1
ATOM 837 O O . LEU A 1 108 ? 0.864 13.648 23.719 1 98.75 108 LEU A O 1
ATOM 841 N N . PRO A 1 109 ? 1.915 13.805 25.734 1 98.56 109 PRO A N 1
ATOM 842 C CA . PRO A 1 109 ? 2.785 12.672 25.422 1 98.56 109 PRO A CA 1
ATOM 843 C C . PRO A 1 109 ? 2.004 11.414 25.047 1 98.56 109 PRO A C 1
ATOM 845 O O . PRO A 1 109 ? 1.039 11.062 25.734 1 98.56 109 PRO A O 1
ATOM 848 N N . LEU A 1 110 ? 2.438 10.75 23.938 1 98.44 110 LEU A N 1
ATOM 849 C CA . LEU A 1 110 ? 1.652 9.633 23.422 1 98.44 110 LEU A CA 1
ATOM 850 C C . LEU A 1 110 ? 2.525 8.688 22.609 1 98.44 110 LEU A C 1
ATOM 852 O O . LEU A 1 110 ? 3.223 9.109 21.688 1 98.44 110 LEU A O 1
ATOM 856 N N . ASP A 1 111 ? 2.559 7.445 23.016 1 98.19 111 ASP A N 1
ATOM 857 C CA . ASP A 1 111 ? 3.115 6.375 22.188 1 98.19 111 ASP A CA 1
ATOM 858 C C . ASP A 1 111 ? 2.078 5.844 21.203 1 98.19 111 ASP A C 1
ATOM 860 O O . ASP A 1 111 ? 1.113 5.188 21.594 1 98.19 111 ASP A O 1
ATOM 864 N N . MET A 1 112 ? 2.354 6.047 19.969 1 98.25 112 MET A N 1
ATOM 865 C CA . MET A 1 112 ? 1.375 5.746 18.922 1 98.25 112 MET A CA 1
ATOM 866 C C . MET A 1 112 ? 1.113 4.246 18.844 1 98.25 112 MET A C 1
ATOM 868 O O . MET A 1 112 ? 0.117 3.818 18.25 1 98.25 112 MET A O 1
ATOM 872 N N . THR A 1 113 ? 1.985 3.404 19.344 1 98.12 113 THR A N 1
ATOM 873 C CA . THR A 1 113 ? 1.772 1.962 19.312 1 98.12 113 THR A CA 1
ATOM 874 C C . THR A 1 113 ? 0.833 1.532 20.438 1 98.12 113 THR A C 1
ATOM 876 O O . THR A 1 113 ? 0.328 0.408 20.438 1 98.12 113 THR A O 1
ATOM 879 N N . GLN A 1 114 ? 0.613 2.387 21.406 1 98.31 114 GLN A N 1
ATOM 880 C CA . GLN A 1 114 ? -0.34 2.107 22.484 1 98.31 114 GLN A CA 1
ATOM 881 C C . GLN A 1 114 ? -1.743 2.572 22.109 1 98.31 114 GLN A C 1
ATOM 883 O O . GLN A 1 114 ? -2.273 3.512 22.703 1 98.31 114 GLN A O 1
ATOM 888 N N . THR A 1 115 ? -2.383 1.841 21.312 1 98.25 115 THR A N 1
ATOM 889 C CA . THR A 1 115 ? -3.641 2.236 20.688 1 98.25 115 THR A CA 1
ATOM 890 C C . THR A 1 115 ? -4.754 2.34 21.719 1 98.25 115 THR A C 1
ATOM 892 O O . THR A 1 115 ? -5.715 3.086 21.531 1 98.25 115 THR A O 1
ATOM 895 N N . SER A 1 116 ? -4.629 1.665 22.812 1 97.75 116 SER A N 1
ATOM 896 C CA . SER A 1 116 ? -5.637 1.709 23.875 1 97.75 116 SER A CA 1
ATOM 897 C C . SER A 1 116 ? -5.707 3.092 24.516 1 97.75 116 SER A C 1
ATOM 899 O O . SER A 1 116 ? -6.699 3.43 25.156 1 97.75 116 SER A O 1
ATOM 901 N N . MET A 1 117 ? -4.695 3.932 24.297 1 98.25 117 MET A N 1
ATOM 902 C CA . MET A 1 117 ? -4.617 5.246 24.938 1 98.25 117 MET A CA 1
ATOM 903 C C . MET A 1 117 ? -5.156 6.328 24 1 98.25 117 MET A C 1
ATOM 905 O O . MET A 1 117 ? -5.332 7.477 24.422 1 98.25 117 MET A O 1
ATOM 909 N N . HIS A 1 118 ? -5.484 5.996 22.797 1 98.69 118 HIS A N 1
ATOM 910 C CA . HIS A 1 118 ? -5.797 7.004 21.797 1 98.69 118 HIS A CA 1
ATOM 911 C C . HIS A 1 118 ? -7.148 7.652 22.062 1 98.69 118 HIS A C 1
ATOM 913 O O . HIS A 1 118 ? -7.34 8.844 21.797 1 98.69 118 HIS A O 1
ATOM 919 N N . LYS A 1 119 ? -8.062 6.867 22.516 1 98.31 119 LYS A N 1
ATOM 920 C CA . LYS A 1 119 ? -9.359 7.434 22.859 1 98.31 119 LYS A CA 1
ATOM 921 C C . LYS A 1 119 ? -9.234 8.492 23.953 1 98.31 119 LYS A C 1
ATOM 923 O O . LYS A 1 119 ? -9.734 9.609 23.797 1 98.31 119 LYS A O 1
ATOM 928 N N . GLU A 1 120 ? -8.602 8.094 25 1 98.62 120 GLU A N 1
ATOM 929 C CA . GLU A 1 120 ? -8.406 9.008 26.125 1 98.62 120 GLU A CA 1
ATOM 930 C C . GLU A 1 120 ? -7.629 10.25 25.703 1 98.62 120 GLU A C 1
ATOM 932 O O . GLU A 1 120 ? -7.945 11.359 26.125 1 98.62 120 GLU A O 1
ATOM 937 N N . ALA A 1 121 ? -6.582 10.07 24.938 1 98.81 121 ALA A N 1
ATOM 938 C CA . ALA A 1 121 ? -5.797 11.195 24.438 1 98.81 121 ALA A CA 1
ATOM 939 C C . ALA A 1 121 ? -6.672 12.156 23.641 1 98.81 121 ALA A C 1
ATOM 941 O O . ALA A 1 121 ? -6.559 13.375 23.781 1 98.81 121 ALA A O 1
ATOM 942 N N . THR A 1 122 ? -7.531 11.609 22.781 1 98.88 122 THR A N 1
ATOM 943 C CA . THR A 1 122 ? -8.438 12.422 21.984 1 98.88 122 THR A CA 1
ATOM 944 C C . THR A 1 122 ? -9.398 13.203 22.875 1 98.88 122 THR A C 1
ATOM 946 O O . THR A 1 122 ? -9.648 14.383 22.641 1 98.88 122 THR A O 1
ATOM 949 N N . GLU A 1 123 ? -9.883 12.57 23.859 1 98.69 123 GLU A N 1
ATOM 950 C CA . GLU A 1 123 ? -10.797 13.219 24.797 1 98.69 123 GLU A CA 1
ATOM 951 C C . GLU A 1 123 ? -10.117 14.367 25.531 1 98.69 123 GLU A C 1
ATOM 953 O O . GLU A 1 123 ? -10.727 15.422 25.75 1 98.69 123 GLU A O 1
ATOM 958 N N . LYS A 1 124 ? -8.891 14.195 25.906 1 98.81 124 LYS A N 1
ATOM 959 C CA . LYS A 1 124 ? -8.141 15.258 26.562 1 98.81 124 LYS A CA 1
ATOM 960 C C . LYS A 1 124 ? -7.98 16.469 25.656 1 98.81 124 LYS A C 1
ATOM 962 O O . LYS A 1 124 ? -8.117 17.609 26.109 1 98.81 124 LYS A O 1
ATOM 967 N N . ALA A 1 125 ? -7.648 16.203 24.422 1 98.81 125 ALA A N 1
ATOM 968 C CA . ALA A 1 125 ? -7.531 17.297 23.469 1 98.81 125 ALA A CA 1
ATOM 969 C C . ALA A 1 125 ? -8.859 18.031 23.297 1 98.81 125 ALA A C 1
ATOM 971 O O . ALA A 1 125 ? -8.891 19.266 23.281 1 98.81 125 ALA A O 1
ATOM 972 N N . LEU A 1 126 ? -9.953 17.297 23.25 1 98.75 126 LEU A N 1
ATOM 973 C CA . LEU A 1 126 ? -11.281 17.875 23.078 1 98.75 126 LEU A CA 1
ATOM 974 C C . LEU A 1 126 ? -11.711 18.625 24.328 1 98.75 126 LEU A C 1
ATOM 976 O O . LEU A 1 126 ? -12.398 19.641 24.234 1 98.75 126 LEU A O 1
ATOM 980 N N . GLN A 1 127 ? -11.344 18.062 25.438 1 98.56 127 GLN A N 1
ATOM 981 C CA . GLN A 1 127 ? -11.656 18.734 26.688 1 98.56 127 GLN A CA 1
ATOM 982 C C . GLN A 1 127 ? -10.938 20.094 26.766 1 98.56 127 GLN A C 1
ATOM 984 O O . GLN A 1 127 ? -11.5 21.062 27.266 1 98.56 127 GLN A O 1
ATOM 989 N N . HIS A 1 128 ? -9.758 20.156 26.312 1 98.69 128 HIS A N 1
ATOM 990 C CA . HIS A 1 128 ? -8.93 21.359 26.406 1 98.69 128 HIS A CA 1
ATOM 991 C C . HIS A 1 128 ? -9.383 22.422 25.422 1 98.69 128 HIS A C 1
ATOM 993 O O . HIS A 1 128 ? -9.469 23.594 25.766 1 98.69 128 HIS A O 1
ATOM 999 N N . PHE A 1 129 ? -9.711 22.047 24.156 1 98.62 129 PHE A N 1
ATOM 1000 C CA . PHE A 1 129 ? -9.93 23.047 23.109 1 98.62 129 PHE A CA 1
ATOM 1001 C C . PHE A 1 129 ? -11.375 23.016 22.625 1 98.62 129 PHE A C 1
ATOM 1003 O O . PHE A 1 129 ? -11.805 23.906 21.906 1 98.62 129 PHE A O 1
ATOM 1010 N N . GLY A 1 130 ? -12.125 21.953 22.938 1 98 130 GLY A N 1
ATOM 1011 C CA . GLY A 1 130 ? -13.508 21.797 22.516 1 98 130 GLY A CA 1
ATOM 1012 C C . GLY A 1 130 ? -13.641 21.234 21.109 1 98 130 GLY A C 1
ATOM 1013 O O . GLY A 1 130 ? -14.719 20.781 20.719 1 98 130 GLY A O 1
ATOM 1014 N N . ARG A 1 131 ? -12.547 21.266 20.359 1 98.19 131 ARG A N 1
ATOM 1015 C CA . ARG A 1 131 ? -12.578 20.766 18.984 1 98.19 131 ARG A CA 1
ATOM 1016 C C . ARG A 1 131 ? -11.18 20.422 18.484 1 98.19 131 ARG A C 1
ATOM 1018 O O . ARG A 1 131 ? -10.188 20.844 19.094 1 98.19 131 ARG A O 1
ATOM 1025 N N . ILE A 1 132 ? -11.117 19.656 17.438 1 98.81 132 ILE A N 1
ATOM 1026 C CA . ILE A 1 132 ? -9.93 19.406 16.641 1 98.81 132 ILE A CA 1
ATOM 1027 C C . ILE A 1 132 ? -10.227 19.656 15.164 1 98.81 132 ILE A C 1
ATOM 1029 O O . ILE A 1 132 ? -10.969 18.906 14.539 1 98.81 132 ILE A O 1
ATOM 1033 N N . ASP A 1 133 ? -9.625 20.656 14.617 1 98.88 133 ASP A N 1
ATOM 1034 C CA . ASP A 1 133 ? -9.93 21.047 13.242 1 98.88 133 ASP A CA 1
ATOM 1035 C C . ASP A 1 133 ? -9.07 20.266 12.25 1 98.88 133 ASP A C 1
ATOM 1037 O O . ASP A 1 133 ? -9.523 19.938 11.148 1 98.88 133 ASP A O 1
ATOM 1041 N N . ILE A 1 134 ? -7.801 20.047 12.625 1 98.94 134 ILE A N 1
ATOM 1042 C CA . ILE A 1 134 ? -6.859 19.359 11.742 1 98.94 134 ILE A CA 1
ATOM 1043 C C . ILE A 1 134 ? -6.055 18.344 12.539 1 98.94 134 ILE A C 1
ATOM 1045 O O . ILE A 1 134 ? -5.512 18.656 13.602 1 98.94 134 ILE A O 1
ATOM 1049 N N . LEU A 1 135 ? -6.086 17.125 12.117 1 98.94 135 LEU A N 1
ATOM 1050 C CA . LEU A 1 135 ? -5.176 16.094 12.602 1 98.94 135 LEU A CA 1
ATOM 1051 C C . LEU A 1 135 ? -4.047 15.852 11.609 1 98.94 135 LEU A C 1
ATOM 1053 O O . LEU A 1 135 ? -4.297 15.523 10.445 1 98.94 135 LEU A O 1
ATOM 1057 N N . VAL A 1 136 ? -2.818 16.109 12.008 1 98.94 136 VAL A N 1
ATOM 1058 C CA . VAL A 1 136 ? -1.652 15.812 11.188 1 98.94 136 VAL A CA 1
ATOM 1059 C C . VAL A 1 136 ? -0.994 14.523 11.672 1 98.94 136 VAL A C 1
ATOM 1061 O O . VAL A 1 136 ? -0.315 14.508 12.703 1 98.94 136 VAL A O 1
ATOM 1064 N N . ASN A 1 137 ? -1.221 13.469 10.93 1 98.88 137 ASN A N 1
ATOM 1065 C CA . ASN A 1 137 ? -0.539 12.203 11.164 1 98.88 137 ASN A CA 1
ATOM 1066 C C . ASN A 1 137 ? 0.887 12.219 10.617 1 98.88 137 ASN A C 1
ATOM 1068 O O . ASN A 1 137 ? 1.105 12 9.43 1 98.88 137 ASN A O 1
ATOM 1072 N N . ASN A 1 138 ? 1.821 12.398 11.523 1 98.62 138 ASN A N 1
ATOM 1073 C CA . ASN A 1 138 ? 3.209 12.586 11.109 1 98.62 138 ASN A CA 1
ATOM 1074 C C . ASN A 1 138 ? 4.133 11.586 11.797 1 98.62 138 ASN A C 1
ATOM 1076 O O . ASN A 1 138 ? 5.246 11.328 11.328 1 98.62 138 ASN A O 1
ATOM 1080 N N . ALA A 1 139 ? 3.674 11 12.891 1 97.88 139 ALA A N 1
ATOM 1081 C CA . ALA A 1 139 ? 4.5 10.039 13.625 1 97.88 139 ALA A CA 1
ATOM 1082 C C . ALA A 1 139 ? 4.832 8.828 12.766 1 97.88 139 ALA A C 1
ATOM 1084 O O . ALA A 1 139 ? 3.984 8.336 12.016 1 97.88 139 ALA A O 1
ATOM 1085 N N . GLY A 1 140 ? 6.031 8.391 12.828 1 96.25 140 GLY A N 1
ATOM 1086 C CA . GLY A 1 140 ? 6.441 7.207 12.086 1 96.25 140 GLY A CA 1
ATOM 1087 C C . GLY A 1 140 ? 7.938 6.965 12.133 1 96.25 140 GLY A C 1
ATOM 1088 O O . GLY A 1 140 ? 8.688 7.766 12.695 1 96.25 140 GLY A O 1
ATOM 1089 N N . ARG A 1 141 ? 8.359 5.852 11.625 1 95.88 141 ARG A N 1
ATOM 1090 C CA . ARG A 1 141 ? 9.758 5.465 11.508 1 95.88 141 ARG A CA 1
ATOM 1091 C C . ARG A 1 141 ? 10.039 4.836 10.141 1 95.88 141 ARG A C 1
ATOM 1093 O O . ARG A 1 141 ? 9.148 4.238 9.539 1 95.88 141 ARG A O 1
ATOM 1100 N N . SER A 1 142 ? 11.266 5.031 9.734 1 96.06 142 SER A N 1
ATOM 1101 C CA . SER A 1 142 ? 11.711 4.422 8.484 1 96.06 142 SER A CA 1
ATOM 1102 C C . SER A 1 142 ? 12.508 3.148 8.734 1 96.06 142 SER A C 1
ATOM 1104 O O . SER A 1 142 ? 12.484 2.607 9.844 1 96.06 142 SER A O 1
ATOM 1106 N N . GLN A 1 143 ? 13.109 2.635 7.633 1 96.12 143 GLN A N 1
ATOM 1107 C CA . GLN A 1 143 ? 13.867 1.39 7.668 1 96.12 143 GLN A CA 1
ATOM 1108 C C . GLN A 1 143 ? 15.125 1.487 6.801 1 96.12 143 GLN A C 1
ATOM 1110 O O . GLN A 1 143 ? 15.117 2.158 5.766 1 96.12 143 GLN A O 1
ATOM 1115 N N . ARG A 1 144 ? 16.188 0.857 7.242 1 94 144 ARG A N 1
ATOM 1116 C CA . ARG A 1 144 ? 17.391 0.697 6.43 1 94 144 ARG A CA 1
ATOM 1117 C C . ARG A 1 144 ? 17.969 -0.704 6.59 1 94 144 ARG A C 1
ATOM 1119 O O . ARG A 1 144 ? 18.844 -0.925 7.43 1 94 144 ARG A O 1
ATOM 1126 N N . SER A 1 145 ? 17.594 -1.584 5.758 1 95.5 145 SER A N 1
ATOM 1127 C CA . SER A 1 145 ? 18.078 -2.959 5.777 1 95.5 145 SER A CA 1
ATOM 1128 C C . SER A 1 145 ? 17.516 -3.762 4.609 1 95.5 145 SER A C 1
ATOM 1130 O O . SER A 1 145 ? 16.469 -3.42 4.059 1 95.5 145 SER A O 1
ATOM 1132 N N . LEU A 1 146 ? 18.219 -4.797 4.184 1 96.69 146 LEU A N 1
ATOM 1133 C CA . LEU A 1 146 ? 17.75 -5.727 3.16 1 96.69 146 LEU A CA 1
ATOM 1134 C C . LEU A 1 146 ? 16.766 -6.727 3.748 1 96.69 146 LEU A C 1
ATOM 1136 O O . LEU A 1 146 ? 16.922 -7.168 4.891 1 96.69 146 LEU A O 1
ATOM 1140 N N . PHE A 1 147 ? 15.836 -7.184 2.994 1 98.19 147 PHE A N 1
ATOM 1141 C CA . PHE A 1 147 ? 14.789 -8.086 3.459 1 98.19 147 PHE A CA 1
ATOM 1142 C C . PHE A 1 147 ? 15.383 -9.367 4.023 1 98.19 147 PHE A C 1
ATOM 1144 O O . PHE A 1 147 ? 15.016 -9.797 5.121 1 98.19 147 PHE A O 1
ATOM 1151 N N . VAL A 1 148 ? 16.359 -9.875 3.348 1 96.25 148 VAL A N 1
ATOM 1152 C CA . VAL A 1 148 ? 16.891 -11.188 3.695 1 96.25 148 VAL A CA 1
ATOM 1153 C C . VAL A 1 148 ? 17.625 -11.102 5.035 1 96.25 148 VAL A C 1
ATOM 1155 O O . VAL A 1 148 ? 17.766 -12.109 5.734 1 96.25 148 VAL A O 1
ATOM 1158 N N . GLU A 1 149 ? 17.969 -9.891 5.41 1 96.06 149 GLU A N 1
ATOM 1159 C CA . GLU A 1 149 ? 18.734 -9.703 6.637 1 96.06 149 GLU A CA 1
ATOM 1160 C C . GLU A 1 149 ? 17.859 -9.164 7.762 1 96.06 149 GLU A C 1
ATOM 1162 O O . GLU A 1 149 ? 18.344 -8.953 8.875 1 96.06 149 GLU A O 1
ATOM 1167 N N . THR A 1 150 ? 16.641 -8.93 7.512 1 97.69 150 THR A N 1
ATOM 1168 C CA . THR A 1 150 ? 15.781 -8.203 8.438 1 97.69 150 THR A CA 1
ATOM 1169 C C . THR A 1 150 ? 14.859 -9.172 9.18 1 97.69 150 THR A C 1
ATOM 1171 O O . THR A 1 150 ? 14.219 -10.023 8.562 1 97.69 150 THR A O 1
ATOM 1174 N N . ASN A 1 151 ? 14.781 -9.031 10.453 1 97.69 151 ASN A N 1
ATOM 1175 C CA . ASN A 1 151 ? 13.859 -9.828 11.266 1 97.69 151 ASN A CA 1
ATOM 1176 C C . ASN A 1 151 ? 12.406 -9.422 11.023 1 97.69 151 ASN A C 1
ATOM 1178 O O . ASN A 1 151 ? 12.109 -8.242 10.836 1 97.69 151 ASN A O 1
ATOM 1182 N N . LEU A 1 152 ? 11.523 -10.43 11.164 1 98 152 LEU A N 1
ATOM 1183 C CA . LEU A 1 152 ? 10.102 -10.188 10.945 1 98 152 LEU A CA 1
ATOM 1184 C C . LEU A 1 152 ? 9.57 -9.141 11.93 1 98 152 LEU A C 1
ATOM 1186 O O . LEU A 1 152 ? 8.656 -8.383 11.602 1 98 152 LEU A O 1
ATOM 1190 N N . ASP A 1 153 ? 10.156 -9.094 13.094 1 97.81 153 ASP A N 1
ATOM 1191 C CA . ASP A 1 153 ? 9.703 -8.18 14.133 1 97.81 153 ASP A CA 1
ATOM 1192 C C . ASP A 1 153 ? 9.844 -6.727 13.68 1 97.81 153 ASP A C 1
ATOM 1194 O O . ASP A 1 153 ? 9.078 -5.859 14.117 1 97.81 153 ASP A O 1
ATOM 1198 N N . VAL A 1 154 ? 10.812 -6.43 12.836 1 98.25 154 VAL A N 1
ATOM 1199 C CA . VAL A 1 154 ? 11 -5.082 12.312 1 98.25 154 VAL A CA 1
ATOM 1200 C C . VAL A 1 154 ? 9.789 -4.691 11.453 1 98.25 154 VAL A C 1
ATOM 1202 O O . VAL A 1 154 ? 9.273 -3.58 11.578 1 98.25 154 VAL A O 1
ATOM 1205 N N . PHE A 1 155 ? 9.352 -5.602 10.648 1 98.69 155 PHE A N 1
ATOM 1206 C CA . PHE A 1 155 ? 8.18 -5.367 9.812 1 98.69 155 PHE A CA 1
ATOM 1207 C C . PHE A 1 155 ? 6.934 -5.164 10.664 1 98.69 155 PHE A C 1
ATOM 1209 O O . PHE A 1 155 ? 6.105 -4.301 10.375 1 98.69 155 PHE A O 1
ATOM 1216 N N . ARG A 1 156 ? 6.816 -5.93 11.719 1 98.12 156 ARG A N 1
ATOM 1217 C CA . ARG A 1 156 ? 5.707 -5.785 12.664 1 98.12 156 ARG A CA 1
ATOM 1218 C C . ARG A 1 156 ? 5.738 -4.422 13.344 1 98.12 156 ARG A C 1
ATOM 1220 O O . ARG A 1 156 ? 4.707 -3.762 13.469 1 98.12 156 ARG A O 1
ATOM 1227 N N . ALA A 1 157 ? 6.914 -4.066 13.75 1 98.12 157 ALA A N 1
ATOM 1228 C CA . ALA A 1 157 ? 7.062 -2.789 14.445 1 98.12 157 ALA A CA 1
ATOM 1229 C C . ALA A 1 157 ? 6.688 -1.624 13.531 1 98.12 157 ALA A C 1
ATOM 1231 O O . ALA A 1 157 ? 6.016 -0.684 13.961 1 98.12 157 ALA A O 1
ATOM 1232 N N . LEU A 1 158 ? 7.098 -1.698 12.297 1 98.56 158 LEU A N 1
ATOM 1233 C CA . LEU A 1 158 ? 6.82 -0.635 11.336 1 98.56 158 LEU A CA 1
ATOM 1234 C C . LEU A 1 158 ? 5.32 -0.52 11.078 1 98.56 158 LEU A C 1
ATOM 1236 O O . LEU A 1 158 ? 4.77 0.583 11.078 1 98.56 158 LEU A O 1
ATOM 1240 N N . ILE A 1 159 ? 4.66 -1.623 10.891 1 98.62 159 ILE A N 1
ATOM 1241 C CA . ILE A 1 159 ? 3.234 -1.609 10.578 1 98.62 159 ILE A CA 1
ATOM 1242 C C . ILE A 1 159 ? 2.449 -1.143 11.805 1 98.62 159 ILE A C 1
ATOM 1244 O O . ILE A 1 159 ? 1.434 -0.454 11.672 1 98.62 159 ILE A O 1
ATOM 1248 N N . GLU A 1 160 ? 2.861 -1.566 12.953 1 98.44 160 GLU A N 1
ATOM 1249 C CA . GLU A 1 160 ? 2.184 -1.18 14.188 1 98.44 160 GLU A CA 1
ATOM 1250 C C . GLU A 1 160 ? 2.232 0.331 14.391 1 98.44 160 GLU A C 1
ATOM 1252 O O . GLU A 1 160 ? 1.229 0.946 14.758 1 98.44 160 GLU A O 1
ATOM 1257 N N . LEU A 1 161 ? 3.332 0.892 14.148 1 98.38 161 LEU A N 1
ATOM 1258 C CA . LEU A 1 161 ? 3.527 2.316 14.391 1 98.38 161 LEU A CA 1
ATOM 1259 C C . LEU A 1 161 ? 2.977 3.145 13.234 1 98.38 161 LEU A C 1
ATOM 1261 O O . LEU A 1 161 ? 2.115 4.004 13.438 1 98.38 161 LEU A O 1
ATOM 1265 N N . ASN A 1 162 ? 3.469 2.893 12 1 98.75 162 ASN A N 1
ATOM 1266 C CA . ASN A 1 162 ? 3.201 3.752 10.852 1 98.75 162 ASN A CA 1
ATOM 1267 C C . ASN A 1 162 ? 1.753 3.629 10.383 1 98.75 162 ASN A C 1
ATOM 1269 O O . ASN A 1 162 ? 1.192 4.578 9.828 1 98.75 162 ASN A O 1
ATOM 1273 N N . TYR A 1 163 ? 1.194 2.473 10.617 1 98.81 163 TYR A N 1
ATOM 1274 C CA . TYR A 1 163 ? -0.131 2.221 10.062 1 98.81 163 TYR A CA 1
ATOM 1275 C C . TYR A 1 163 ? -1.169 2.084 11.172 1 98.81 163 TYR A C 1
ATOM 1277 O O . TYR A 1 163 ? -1.975 2.99 11.391 1 98.81 163 TYR A O 1
ATOM 1285 N N . LEU A 1 164 ? -1.089 1.075 12.031 1 98.88 164 LEU A N 1
ATOM 1286 C CA . LEU A 1 164 ? -2.129 0.8 13.016 1 98.88 164 LEU A CA 1
ATOM 1287 C C . LEU A 1 164 ? -2.258 1.952 14.008 1 98.88 164 LEU A C 1
ATOM 1289 O O . LEU A 1 164 ? -3.369 2.359 14.352 1 98.88 164 LEU A O 1
ATOM 1293 N N . GLY A 1 165 ? -1.125 2.443 14.469 1 98.88 165 GLY A N 1
ATOM 1294 C CA . GLY A 1 165 ? -1.171 3.609 15.336 1 98.88 165 GLY A CA 1
ATOM 1295 C C . GLY A 1 165 ? -1.86 4.801 14.695 1 98.88 165 GLY A C 1
ATOM 1296 O O . GLY A 1 165 ? -2.666 5.477 15.344 1 98.88 165 GLY A O 1
ATOM 1297 N N . THR A 1 166 ? -1.593 5.02 13.43 1 98.88 166 THR A N 1
ATOM 1298 C CA . THR A 1 166 ? -2.137 6.148 12.68 1 98.88 166 THR A CA 1
ATOM 1299 C C . THR A 1 166 ? -3.648 6.012 12.523 1 98.88 166 THR A C 1
ATOM 1301 O O . THR A 1 166 ? -4.391 6.965 12.758 1 98.88 166 THR A O 1
ATOM 1304 N N . ILE A 1 167 ? -4.129 4.84 12.141 1 98.69 167 ILE A N 1
ATOM 1305 C CA . ILE A 1 167 ? -5.559 4.723 11.859 1 98.69 167 ILE A CA 1
ATOM 1306 C C . ILE A 1 167 ? -6.336 4.695 13.18 1 98.69 167 ILE A C 1
ATOM 1308 O O . ILE A 1 167 ? -7.492 5.117 13.227 1 98.69 167 ILE A O 1
ATOM 1312 N N . SER A 1 168 ? -5.668 4.238 14.266 1 98.75 168 SER A N 1
ATOM 1313 C CA . SER A 1 168 ? -6.312 4.242 15.57 1 98.75 168 SER A CA 1
ATOM 1314 C C . SER A 1 168 ? -6.621 5.664 16.031 1 98.75 168 SER A C 1
ATOM 1316 O O . SER A 1 168 ? -7.758 5.969 16.406 1 98.75 168 SER A O 1
ATOM 1318 N N . ILE A 1 169 ? -5.617 6.52 16.031 1 98.75 169 ILE A N 1
ATOM 1319 C CA . ILE A 1 169 ? -5.84 7.891 16.469 1 98.75 169 ILE A CA 1
ATOM 1320 C C . ILE A 1 169 ? -6.816 8.586 15.523 1 98.75 169 ILE A C 1
ATOM 1322 O O . ILE A 1 169 ? -7.656 9.375 15.953 1 98.75 169 ILE A O 1
ATOM 1326 N N . THR A 1 170 ? -6.707 8.32 14.211 1 98.88 170 THR A N 1
ATOM 1327 C CA . THR A 1 170 ? -7.602 8.867 13.195 1 98.88 170 THR A CA 1
ATOM 1328 C C . THR A 1 170 ? -9.055 8.5 13.5 1 98.88 170 THR A C 1
ATOM 1330 O O . THR A 1 170 ? -9.953 9.328 13.352 1 98.88 170 THR A O 1
ATOM 1333 N N . LYS A 1 171 ? -9.289 7.273 13.93 1 98.75 171 LYS A N 1
ATOM 1334 C CA . LYS A 1 171 ? -10.641 6.789 14.195 1 98.75 171 LYS A CA 1
ATOM 1335 C C . LYS A 1 171 ? -11.344 7.656 15.242 1 98.75 171 LYS A C 1
ATOM 1337 O O . LYS A 1 171 ? -12.484 8.078 15.039 1 98.75 171 LYS A O 1
ATOM 1342 N N . HIS A 1 172 ? -10.688 7.961 16.281 1 98.5 172 HIS A N 1
ATOM 1343 C CA . HIS A 1 172 ? -11.281 8.711 17.391 1 98.5 172 HIS A CA 1
ATOM 1344 C C . HIS A 1 172 ? -11.477 10.172 17.016 1 98.5 172 HIS A C 1
ATOM 1346 O O . HIS A 1 172 ? -12.508 10.766 17.344 1 98.5 172 HIS A O 1
ATOM 1352 N N . VAL A 1 173 ? -10.516 10.766 16.328 1 98.81 173 VAL A N 1
ATOM 1353 C CA . VAL A 1 173 ? -10.625 12.156 15.922 1 98.81 173 VAL A CA 1
ATOM 1354 C C . VAL A 1 173 ? -11.703 12.305 14.852 1 98.81 173 VAL A C 1
ATOM 1356 O O . VAL A 1 173 ? -12.477 13.266 14.867 1 98.81 173 VAL A O 1
ATOM 1359 N N . LEU A 1 174 ? -11.727 11.328 13.922 1 98.75 174 LEU A N 1
ATOM 1360 C CA . LEU A 1 174 ? -12.68 11.367 12.812 1 98.75 174 LEU A CA 1
ATOM 1361 C C . LEU A 1 174 ? -14.117 11.328 13.328 1 98.75 174 LEU A C 1
ATOM 1363 O O . LEU A 1 174 ? -15 11.977 12.766 1 98.75 174 LEU A O 1
ATOM 1367 N N . GLN A 1 175 ? -14.344 10.523 14.359 1 97.88 175 GLN A N 1
ATOM 1368 C CA . GLN A 1 175 ? -15.68 10.453 14.93 1 97.88 175 GLN A CA 1
ATOM 1369 C C . GLN A 1 175 ? -16.172 11.836 15.344 1 97.88 175 GLN A C 1
ATOM 1371 O O . GLN A 1 175 ? -17.328 12.188 15.094 1 97.88 175 GLN A O 1
ATOM 1376 N N . HIS A 1 176 ? -15.328 12.586 15.914 1 97.88 176 HIS A N 1
ATOM 1377 C CA . HIS A 1 176 ? -15.648 13.953 16.312 1 97.88 176 HIS A CA 1
ATOM 1378 C C . HIS A 1 176 ? -15.883 14.836 15.094 1 97.88 176 HIS A C 1
ATOM 1380 O O . HIS A 1 176 ? -16.812 15.648 15.078 1 97.88 176 HIS A O 1
ATOM 1386 N N . MET A 1 177 ? -15.062 14.68 14.062 1 98.69 177 MET A N 1
ATOM 1387 C CA . MET A 1 177 ? -15.172 15.477 12.844 1 98.69 177 MET A CA 1
ATOM 1388 C C . MET A 1 177 ? -16.484 15.18 12.125 1 98.69 177 MET A C 1
ATOM 1390 O O . MET A 1 177 ? -17.094 16.078 11.531 1 98.69 177 MET A O 1
ATOM 1394 N N . ILE A 1 178 ? -16.859 13.953 12.141 1 98.25 178 ILE A N 1
ATOM 1395 C CA . ILE A 1 178 ? -18.125 13.547 11.516 1 98.25 178 ILE A CA 1
ATOM 1396 C C . ILE A 1 178 ? -19.297 14.211 12.234 1 98.25 178 ILE A C 1
ATOM 1398 O O . ILE A 1 178 ? -20.203 14.719 11.594 1 98.25 178 ILE A O 1
ATOM 1402 N N . GLU A 1 179 ? -19.234 14.242 13.555 1 97.62 179 GLU A N 1
ATOM 1403 C CA . GLU A 1 179 ? -20.281 14.875 14.352 1 97.62 179 GLU A CA 1
ATOM 1404 C C . GLU A 1 179 ? -20.391 16.359 14.031 1 97.62 179 GLU A C 1
ATOM 1406 O O . GLU A 1 179 ? -21.5 16.906 13.961 1 97.62 179 GLU A O 1
ATOM 1411 N N . ARG A 1 180 ? -19.359 16.984 13.781 1 97.12 180 ARG A N 1
ATOM 1412 C CA . ARG A 1 180 ? -19.344 18.422 13.5 1 97.12 180 ARG A CA 1
ATOM 1413 C C . ARG A 1 180 ? -19.422 18.688 12 1 97.12 180 ARG A C 1
ATOM 1415 O O . ARG A 1 180 ? -19.531 19.828 11.57 1 97.12 180 ARG A O 1
ATOM 1422 N N . LYS A 1 181 ? -19.266 17.625 11.164 1 98.19 181 LYS A N 1
ATOM 1423 C CA . LYS A 1 181 ? -19.359 17.641 9.711 1 98.19 181 LYS A CA 1
ATOM 1424 C C . LYS A 1 181 ? -18.266 18.516 9.102 1 98.19 181 LYS A C 1
ATOM 1426 O O . LYS A 1 181 ? -18.5 19.219 8.117 1 98.19 181 LYS A O 1
ATOM 1431 N N . GLN A 1 182 ? -17.141 18.562 9.789 1 98.31 182 GLN A N 1
ATOM 1432 C CA . GLN A 1 182 ? -16.016 19.359 9.312 1 98.31 182 GLN A CA 1
ATOM 1433 C C . GLN A 1 182 ? -14.703 18.859 9.914 1 98.31 182 GLN A C 1
ATOM 1435 O O . GLN A 1 182 ? -14.664 18.453 11.07 1 98.31 182 GLN A O 1
ATOM 1440 N N . GLY A 1 183 ? -13.664 18.938 9.18 1 98.62 183 GLY A N 1
ATOM 1441 C CA . GLY A 1 183 ? -12.344 18.562 9.672 1 98.62 183 GLY A CA 1
ATOM 1442 C C . GLY A 1 183 ? -11.375 18.188 8.562 1 98.62 183 GLY A C 1
ATOM 1443 O O . GLY A 1 183 ? -11.781 18 7.418 1 98.62 183 GLY A O 1
ATOM 1444 N N . LYS A 1 184 ? -10.078 18.234 8.867 1 98.81 184 LYS A N 1
ATOM 1445 C CA . LYS A 1 184 ? -9.039 17.844 7.926 1 98.81 184 LYS A CA 1
ATOM 1446 C C . LYS A 1 184 ? -8.086 16.828 8.547 1 98.81 184 LYS A C 1
ATOM 1448 O O . LYS A 1 184 ? -7.715 16.953 9.711 1 98.81 184 LYS A O 1
ATOM 1453 N N . ILE A 1 185 ? -7.844 15.812 7.855 1 98.88 185 ILE A N 1
ATOM 1454 C CA . ILE A 1 185 ? -6.812 14.836 8.195 1 98.88 185 ILE A CA 1
ATOM 1455 C C . ILE A 1 185 ? -5.672 14.922 7.18 1 98.88 185 ILE A C 1
ATOM 1457 O O . ILE A 1 185 ? -5.883 14.719 5.984 1 98.88 185 ILE A O 1
ATOM 1461 N N . VAL A 1 186 ? -4.516 15.297 7.633 1 98.94 186 VAL A N 1
ATOM 1462 C CA . VAL A 1 186 ? -3.312 15.398 6.816 1 98.94 186 VAL A CA 1
ATOM 1463 C C . VAL A 1 186 ? -2.346 14.273 7.172 1 98.94 186 VAL A C 1
ATOM 1465 O O . VAL A 1 186 ? -1.835 14.211 8.297 1 98.94 186 VAL A O 1
ATOM 1468 N N . ASN A 1 187 ? -2.113 13.367 6.25 1 98.88 187 ASN A N 1
ATOM 1469 C CA . ASN A 1 187 ? -1.226 12.227 6.461 1 98.88 187 ASN A CA 1
ATOM 1470 C C . ASN A 1 187 ? 0.145 12.461 5.828 1 98.88 187 ASN A C 1
ATOM 1472 O O . ASN A 1 187 ? 0.245 12.695 4.625 1 98.88 187 ASN A O 1
ATOM 1476 N N . ILE A 1 188 ? 1.154 12.406 6.66 1 98.69 188 ILE A N 1
ATOM 1477 C CA . ILE A 1 188 ? 2.514 12.469 6.133 1 98.69 188 ILE A CA 1
ATOM 1478 C C . ILE A 1 188 ? 2.986 11.062 5.766 1 98.69 188 ILE A C 1
ATOM 1480 O O . ILE A 1 188 ? 3.375 10.281 6.637 1 98.69 188 ILE A O 1
ATOM 1484 N N . SER A 1 189 ? 2.904 10.773 4.539 1 98.12 189 SER A N 1
ATOM 1485 C CA . SER A 1 189 ? 3.41 9.516 3.99 1 98.12 189 SER A CA 1
ATOM 1486 C C . SER A 1 189 ? 4.867 9.648 3.557 1 98.12 189 SER A C 1
ATOM 1488 O O . SER A 1 189 ? 5.699 10.156 4.312 1 98.12 189 SER A O 1
ATOM 1490 N N . SER A 1 190 ? 5.18 9.211 2.377 1 97.56 190 SER A N 1
ATOM 1491 C CA . SER A 1 190 ? 6.531 9.234 1.832 1 97.56 190 SER A CA 1
ATOM 1492 C C . SER A 1 190 ? 6.531 8.922 0.339 1 97.56 190 SER A C 1
ATOM 1494 O O . SER A 1 190 ? 5.527 8.453 -0.202 1 97.56 190 SER A O 1
ATOM 1496 N N . VAL A 1 191 ? 7.668 9.258 -0.267 1 96.38 191 VAL A N 1
ATOM 1497 C CA . VAL A 1 191 ? 7.863 8.836 -1.65 1 96.38 191 VAL A CA 1
ATOM 1498 C C . VAL A 1 191 ? 7.715 7.316 -1.752 1 96.38 191 VAL A C 1
ATOM 1500 O O . VAL A 1 191 ? 7.188 6.805 -2.74 1 96.38 191 VAL A O 1
ATOM 1503 N N . VAL A 1 192 ? 8.039 6.594 -0.714 1 96.25 192 VAL A N 1
ATOM 1504 C CA . VAL A 1 192 ? 8 5.137 -0.762 1 96.25 192 VAL A CA 1
ATOM 1505 C C . VAL A 1 192 ? 6.59 4.648 -0.457 1 96.25 192 VAL A C 1
ATOM 1507 O O . VAL A 1 192 ? 6.352 3.439 -0.36 1 96.25 192 VAL A O 1
ATOM 1510 N N . GLY A 1 193 ? 5.672 5.531 -0.276 1 97.25 193 GLY A N 1
ATOM 1511 C CA . GLY A 1 193 ? 4.258 5.18 -0.261 1 97.25 193 GLY A CA 1
ATOM 1512 C C . GLY A 1 193 ? 3.688 4.941 -1.646 1 97.25 193 GLY A C 1
ATOM 1513 O O . GLY A 1 193 ? 2.59 4.402 -1.786 1 97.25 193 GLY A O 1
ATOM 1514 N N . LEU A 1 194 ? 4.5 5.348 -2.631 1 96 194 LEU A N 1
ATOM 1515 C CA . LEU A 1 194 ? 4.078 5.211 -4.02 1 96 194 LEU A CA 1
ATOM 1516 C C . LEU A 1 194 ? 5.039 4.316 -4.793 1 96 194 LEU A C 1
ATOM 1518 O O . LEU A 1 194 ? 4.645 3.666 -5.766 1 96 194 LEU A O 1
ATOM 1522 N N . ILE A 1 195 ? 6.25 4.344 -4.293 1 95.69 195 ILE A N 1
ATOM 1523 C CA . ILE A 1 195 ? 7.297 3.672 -5.055 1 95.69 195 ILE A CA 1
ATOM 1524 C C . ILE A 1 195 ? 7.879 2.523 -4.234 1 95.69 195 ILE A C 1
ATOM 1526 O O . ILE A 1 195 ? 7.789 2.525 -3.004 1 95.69 195 ILE A O 1
ATOM 1530 N N . GLY A 1 196 ? 8.445 1.515 -4.938 1 94.12 196 GLY A N 1
ATOM 1531 C CA . GLY A 1 196 ? 9.297 0.524 -4.297 1 94.12 196 GLY A CA 1
ATOM 1532 C C . GLY A 1 196 ? 10.766 0.91 -4.289 1 94.12 196 GLY A C 1
ATOM 1533 O O . GLY A 1 196 ? 11.289 1.377 -5.301 1 94.12 196 GLY A O 1
ATOM 1534 N N . ALA A 1 197 ? 11.406 0.803 -3.125 1 93.44 197 ALA A N 1
ATOM 1535 C CA . ALA A 1 197 ? 12.82 1.152 -3.004 1 93.44 197 ALA A CA 1
ATOM 1536 C C . ALA A 1 197 ? 13.57 0.118 -2.168 1 93.44 197 ALA A C 1
ATOM 1538 O O . ALA A 1 197 ? 13.047 -0.374 -1.164 1 93.44 197 ALA A O 1
ATOM 1539 N N . PRO A 1 198 ? 14.797 -0.214 -2.588 1 95.69 198 PRO A N 1
ATOM 1540 C CA . PRO A 1 198 ? 15.57 -1.168 -1.79 1 95.69 198 PRO A CA 1
ATOM 1541 C C . PRO A 1 198 ? 15.914 -0.632 -0.403 1 95.69 198 PRO A C 1
ATOM 1543 O O . PRO A 1 198 ? 15.914 0.583 -0.189 1 95.69 198 PRO A O 1
ATOM 1546 N N . LEU A 1 199 ? 16.125 -1.528 0.562 1 95.44 199 LEU A N 1
ATOM 1547 C CA . LEU A 1 199 ? 16.547 -1.231 1.926 1 95.44 199 LEU A CA 1
ATOM 1548 C C . LEU A 1 199 ? 15.391 -0.652 2.74 1 95.44 199 LEU A C 1
ATOM 1550 O O . LEU A 1 199 ? 15.594 -0.183 3.861 1 95.44 199 LEU A O 1
ATOM 1554 N N . SER A 1 200 ? 14.188 -0.636 2.15 1 96.81 200 SER A N 1
ATOM 1555 C CA . SER A 1 200 ? 13.055 -0.017 2.834 1 96.81 200 SER A CA 1
ATOM 1556 C C . SER A 1 200 ? 11.766 -0.797 2.594 1 96.81 200 SER A C 1
ATOM 1558 O O . SER A 1 200 ? 10.688 -0.211 2.512 1 96.81 200 SER A O 1
ATOM 1560 N N . SER A 1 201 ? 11.867 -2.104 2.359 1 98.44 201 SER A N 1
ATOM 1561 C CA . SER A 1 201 ? 10.711 -2.908 1.979 1 98.44 201 SER A CA 1
ATOM 1562 C C . SER A 1 201 ? 9.602 -2.811 3.021 1 98.44 201 SER A C 1
ATOM 1564 O O . SER A 1 201 ? 8.43 -2.648 2.676 1 98.44 201 SER A O 1
ATOM 1566 N N . GLY A 1 202 ? 9.977 -2.914 4.34 1 98.62 202 GLY A N 1
ATOM 1567 C CA . GLY A 1 202 ? 8.984 -2.789 5.395 1 98.62 202 GLY A CA 1
ATOM 1568 C C . GLY A 1 202 ? 8.414 -1.389 5.516 1 98.62 202 GLY A C 1
ATOM 1569 O O . GLY A 1 202 ? 7.215 -1.218 5.75 1 98.62 202 GLY A O 1
ATOM 1570 N N . TYR A 1 203 ? 9.281 -0.385 5.426 1 98.38 203 TYR A N 1
ATOM 1571 C CA . TYR A 1 203 ? 8.844 1.007 5.441 1 98.38 203 TYR A CA 1
ATOM 1572 C C . TYR A 1 203 ? 7.902 1.297 4.277 1 98.38 203 TYR A C 1
ATOM 1574 O O . TYR A 1 203 ? 6.828 1.875 4.465 1 98.38 203 TYR A O 1
ATOM 1582 N N . SER A 1 204 ? 8.273 0.834 3.029 1 98.62 204 SER A N 1
ATOM 1583 C CA . SER A 1 204 ? 7.434 0.992 1.846 1 98.62 204 SER A CA 1
ATOM 1584 C C . SER A 1 204 ? 6.074 0.333 2.043 1 98.62 204 SER A C 1
ATOM 1586 O O . SER A 1 204 ? 5.039 0.918 1.709 1 98.62 204 SER A O 1
ATOM 1588 N N . ALA A 1 205 ? 6.066 -0.828 2.598 1 98.88 205 ALA A N 1
ATOM 1589 C CA . ALA A 1 205 ? 4.82 -1.539 2.857 1 98.88 205 ALA A CA 1
ATOM 1590 C C . ALA A 1 205 ? 3.91 -0.73 3.779 1 98.88 205 ALA A C 1
ATOM 1592 O O . ALA A 1 205 ? 2.719 -0.572 3.502 1 98.88 205 ALA A O 1
ATOM 1593 N N . SER A 1 206 ? 4.453 -0.205 4.848 1 98.81 206 SER A N 1
ATOM 1594 C CA . SER A 1 206 ? 3.664 0.522 5.836 1 98.81 206 SER A CA 1
ATOM 1595 C C . SER A 1 206 ? 3.078 1.799 5.242 1 98.81 206 SER A C 1
ATOM 1597 O O . SER A 1 206 ? 1.931 2.15 5.523 1 98.81 206 SER A O 1
ATOM 1599 N N . LYS A 1 207 ? 3.852 2.473 4.41 1 98.81 207 LYS A N 1
ATOM 1600 C CA . LYS A 1 207 ? 3.375 3.719 3.818 1 98.81 207 LYS A CA 1
ATOM 1601 C C . LYS A 1 207 ? 2.4 3.447 2.676 1 98.81 207 LYS A C 1
ATOM 1603 O O . LYS A 1 207 ? 1.463 4.219 2.457 1 98.81 207 LYS A O 1
ATOM 1608 N N . HIS A 1 208 ? 2.6 2.354 1.947 1 98.75 208 HIS A N 1
ATOM 1609 C CA . HIS A 1 208 ? 1.588 1.925 0.989 1 98.75 208 HIS A CA 1
ATOM 1610 C C . HIS A 1 208 ? 0.275 1.588 1.688 1 98.75 208 HIS A C 1
ATOM 1612 O O . HIS A 1 208 ? -0.804 1.877 1.164 1 98.75 208 HIS A O 1
ATOM 1618 N N . ALA A 1 209 ? 0.391 0.951 2.809 1 98.88 209 ALA A N 1
ATOM 1619 C CA . ALA A 1 209 ? -0.812 0.63 3.572 1 98.88 209 ALA A CA 1
ATOM 1620 C C . ALA A 1 209 ? -1.614 1.89 3.889 1 98.88 209 ALA A C 1
ATOM 1622 O O . ALA A 1 209 ? -2.842 1.898 3.768 1 98.88 209 ALA A O 1
ATOM 1623 N N . LEU A 1 210 ? -0.923 2.955 4.238 1 98.75 210 LEU A N 1
ATOM 1624 C CA . LEU A 1 210 ? -1.584 4.227 4.512 1 98.75 210 LEU A CA 1
ATOM 1625 C C . LEU A 1 210 ? -2.301 4.742 3.268 1 98.75 210 LEU A C 1
ATOM 1627 O O . LEU A 1 210 ? -3.436 5.219 3.354 1 98.75 210 LEU A O 1
ATOM 1631 N N . GLN A 1 211 ? -1.632 4.621 2.135 1 98.31 211 GLN A N 1
ATOM 1632 C CA . GLN A 1 211 ? -2.221 5.082 0.882 1 98.31 211 GLN A CA 1
ATOM 1633 C C . GLN A 1 211 ? -3.514 4.336 0.573 1 98.31 211 GLN A C 1
ATOM 1635 O O . GLN A 1 211 ? -4.535 4.953 0.266 1 98.31 211 GLN A O 1
ATOM 1640 N N . GLY A 1 212 ? -3.439 3.045 0.663 1 98.44 212 GLY A N 1
ATOM 1641 C CA . GLY A 1 212 ? -4.625 2.244 0.405 1 98.44 212 GLY A CA 1
ATOM 1642 C C . GLY A 1 212 ? -5.762 2.531 1.368 1 98.44 212 GLY A C 1
ATOM 1643 O O . GLY A 1 212 ? -6.918 2.635 0.958 1 98.44 212 GLY A O 1
ATOM 1644 N N . PHE A 1 213 ? -5.445 2.719 2.66 1 98.88 213 PHE A N 1
ATOM 1645 C CA . PHE A 1 213 ? -6.445 2.955 3.697 1 98.88 213 PHE A CA 1
ATOM 1646 C C . PHE A 1 213 ? -7.145 4.289 3.479 1 98.88 213 PHE A C 1
ATOM 1648 O O . PHE A 1 213 ? -8.375 4.344 3.369 1 98.88 213 PHE A O 1
ATOM 1655 N N . PHE A 1 214 ? -6.371 5.328 3.299 1 98.81 214 PHE A N 1
ATOM 1656 C CA . PHE A 1 214 ? -6.949 6.668 3.307 1 98.81 214 PHE A CA 1
ATOM 1657 C C . PHE A 1 214 ? -7.648 6.965 1.984 1 98.81 214 PHE A C 1
ATOM 1659 O O . PHE A 1 214 ? -8.641 7.695 1.949 1 98.81 214 PHE A O 1
ATOM 1666 N N . ASN A 1 215 ? -7.152 6.391 0.89 1 97.94 215 ASN A N 1
ATOM 1667 C CA . ASN A 1 215 ? -7.895 6.496 -0.363 1 97.94 215 ASN A CA 1
ATOM 1668 C C . ASN A 1 215 ? -9.258 5.82 -0.264 1 97.94 215 ASN A C 1
ATOM 1670 O O . ASN A 1 215 ? -10.234 6.289 -0.851 1 97.94 215 ASN A O 1
ATOM 1674 N N . SER A 1 216 ? -9.312 4.699 0.446 1 98 216 SER A N 1
ATOM 1675 C CA . SER A 1 216 ? -10.578 4.012 0.654 1 98 216 SER A CA 1
ATOM 1676 C C . SER A 1 216 ? -11.484 4.793 1.6 1 98 216 SER A C 1
ATOM 1678 O O . SER A 1 216 ? -12.695 4.902 1.366 1 98 216 SER A O 1
ATOM 1680 N N . LEU A 1 217 ? -10.891 5.336 2.625 1 98.31 217 LEU A N 1
ATOM 1681 C CA . LEU A 1 217 ? -11.641 6.094 3.617 1 98.31 217 LEU A CA 1
ATOM 1682 C C . LEU A 1 217 ? -12.289 7.32 2.982 1 98.31 217 LEU A C 1
ATOM 1684 O O . LEU A 1 217 ? -13.422 7.68 3.326 1 98.31 217 LEU A O 1
ATOM 1688 N N . ARG A 1 218 ? -11.602 8.008 2.059 1 97 218 ARG A N 1
ATOM 1689 C CA . ARG A 1 218 ? -12.148 9.18 1.386 1 97 218 ARG A CA 1
ATOM 1690 C C . ARG A 1 218 ? -13.5 8.875 0.755 1 97 218 ARG A C 1
ATOM 1692 O O . ARG A 1 218 ? -14.422 9.688 0.823 1 97 218 ARG A O 1
ATOM 1699 N N . THR A 1 219 ? -13.562 7.691 0.207 1 94.88 219 THR A N 1
ATOM 1700 C CA . THR A 1 219 ? -14.789 7.332 -0.488 1 94.88 219 THR A CA 1
ATOM 1701 C C . THR A 1 219 ? -15.914 7.055 0.508 1 94.88 219 THR A C 1
ATOM 1703 O O . THR A 1 219 ? -17.094 7.184 0.173 1 94.88 219 THR A O 1
ATOM 1706 N N . GLU A 1 220 ? -15.562 6.719 1.675 1 96.69 220 GLU A N 1
ATOM 1707 C CA . GLU A 1 220 ? -16.562 6.457 2.707 1 96.69 220 GLU A CA 1
ATOM 1708 C C . GLU A 1 220 ? -17.078 7.754 3.314 1 96.69 220 GLU A C 1
ATOM 1710 O O . GLU A 1 220 ? -18.109 7.758 4 1 96.69 220 GLU A O 1
ATOM 1715 N N . LEU A 1 221 ? -16.391 8.852 3.057 1 96.31 221 LEU A N 1
ATOM 1716 C CA . LEU A 1 221 ? -16.734 10.125 3.672 1 96.31 221 LEU A CA 1
ATOM 1717 C C . LEU A 1 221 ? -17.406 11.055 2.664 1 96.31 221 LEU A C 1
ATOM 1719 O O . LEU A 1 221 ? -17.484 12.266 2.887 1 96.31 221 LEU A O 1
ATOM 1723 N N . THR A 1 222 ? -17.875 10.539 1.598 1 92.12 222 THR A N 1
ATOM 1724 C CA . THR A 1 222 ? -18.5 11.344 0.548 1 92.12 222 THR A CA 1
ATOM 1725 C C . THR A 1 222 ? -19.719 12.094 1.085 1 92.12 222 THR A C 1
ATOM 1727 O O . THR A 1 222 ? -20.016 13.195 0.621 1 92.12 222 THR A O 1
ATOM 1730 N N . ALA A 1 223 ? -20.344 11.539 2.107 1 91.94 223 ALA A N 1
ATOM 1731 C CA . ALA A 1 223 ? -21.5 12.18 2.732 1 91.94 223 ALA A CA 1
ATOM 1732 C C . ALA A 1 223 ? -21.078 13.391 3.555 1 91.94 223 ALA A C 1
ATOM 1734 O O . ALA A 1 223 ? -21.906 14.211 3.945 1 91.94 223 ALA A O 1
ATOM 1735 N N . TYR A 1 224 ? -19.812 13.508 3.826 1 95.88 224 TYR A N 1
ATOM 1736 C CA . TYR A 1 224 ? -19.25 14.617 4.586 1 95.88 224 TYR A CA 1
ATOM 1737 C C . TYR A 1 224 ? -18.234 15.383 3.746 1 95.88 224 TYR A C 1
ATOM 1739 O O . TYR A 1 224 ? -17.031 15.305 3.994 1 95.88 224 TYR A O 1
ATOM 1747 N N . PRO A 1 225 ? -18.688 16.219 2.84 1 94.69 225 PRO A N 1
ATOM 1748 C CA . PRO A 1 225 ? -17.797 16.844 1.854 1 94.69 225 PRO A CA 1
ATOM 1749 C C . PRO A 1 225 ? -16.812 17.812 2.486 1 94.69 225 PRO A C 1
ATOM 1751 O O . PRO A 1 225 ? -15.805 18.188 1.859 1 94.69 225 PRO A O 1
ATOM 1754 N N . ASP A 1 226 ? -17.047 18.266 3.719 1 97.94 226 ASP A N 1
ATOM 1755 C CA . ASP A 1 226 ? -16.172 19.234 4.352 1 97.94 226 ASP A CA 1
ATOM 1756 C C . ASP A 1 226 ? -15.133 18.547 5.234 1 97.94 226 ASP A C 1
ATOM 1758 O O . ASP A 1 226 ? -14.375 19.203 5.953 1 97.94 226 ASP A O 1
ATOM 1762 N N . ILE A 1 227 ? -15.125 17.234 5.262 1 98.5 227 ILE A N 1
ATOM 1763 C CA . ILE A 1 227 ? -14.031 16.469 5.844 1 98.5 227 ILE A CA 1
ATOM 1764 C C . ILE A 1 227 ? -13.039 16.078 4.754 1 98.5 227 ILE A C 1
ATOM 1766 O O . ILE A 1 227 ? -13.367 15.289 3.863 1 98.5 227 ILE A O 1
ATOM 1770 N N . ILE A 1 228 ? -11.852 16.656 4.848 1 98.5 228 ILE A N 1
ATOM 1771 C CA . ILE A 1 228 ? -10.852 16.516 3.789 1 98.5 228 ILE A CA 1
ATOM 1772 C C . ILE A 1 228 ? -9.719 15.609 4.27 1 98.5 228 ILE A C 1
ATOM 1774 O O . ILE A 1 228 ? -9.242 15.75 5.398 1 98.5 228 ILE A O 1
ATOM 1778 N N . ILE A 1 229 ? -9.352 14.648 3.445 1 98.56 229 ILE A N 1
ATOM 1779 C CA . ILE A 1 229 ? -8.188 13.805 3.689 1 98.56 229 ILE A CA 1
ATOM 1780 C C . ILE A 1 229 ? -7.109 14.102 2.652 1 98.56 229 ILE A C 1
ATOM 1782 O O . ILE A 1 229 ? -7.352 13.992 1.447 1 98.56 229 ILE A O 1
ATOM 1786 N N . SER A 1 230 ? -5.934 14.492 3.115 1 98.75 230 SER A N 1
ATOM 1787 C CA . SER A 1 230 ? -4.793 14.773 2.248 1 98.75 230 SER A CA 1
ATOM 1788 C C . SER A 1 230 ? -3.635 13.82 2.541 1 98.75 230 SER A C 1
ATOM 1790 O O . SER A 1 230 ? -3.205 13.695 3.689 1 98.75 230 SER A O 1
ATOM 1792 N N . ASN A 1 231 ? -3.197 13.102 1.527 1 98.56 231 ASN A N 1
ATOM 1793 C CA . ASN A 1 231 ? -1.981 12.297 1.606 1 98.56 231 ASN A CA 1
ATOM 1794 C C . ASN A 1 231 ? -0.782 13.031 1.02 1 98.56 231 ASN A C 1
ATOM 1796 O O . ASN A 1 231 ? -0.751 13.32 -0.178 1 98.56 231 ASN A O 1
ATOM 1800 N N . ILE A 1 232 ? 0.194 13.352 1.865 1 98.69 232 ILE A N 1
ATOM 1801 C CA . ILE A 1 232 ? 1.396 14.055 1.431 1 98.69 232 ILE A CA 1
ATOM 1802 C C . ILE A 1 232 ? 2.561 13.07 1.336 1 98.69 232 ILE A C 1
ATOM 1804 O O . ILE A 1 232 ? 2.822 12.312 2.275 1 98.69 232 ILE A O 1
ATOM 1808 N N . CYS A 1 233 ? 3.207 13.078 0.248 1 98.56 233 CYS A N 1
ATOM 1809 C CA . CYS A 1 233 ? 4.324 12.18 0.006 1 98.56 233 CYS A CA 1
ATOM 1810 C C . CYS A 1 233 ? 5.625 12.953 -0.178 1 98.56 233 CYS A C 1
ATOM 1812 O O . CYS A 1 233 ? 6.008 13.273 -1.305 1 98.56 233 CYS A O 1
ATOM 1814 N N . PRO A 1 234 ? 6.332 13.148 0.914 1 98.06 234 PRO A N 1
ATOM 1815 C CA . PRO A 1 234 ? 7.633 13.812 0.786 1 98.06 234 PRO A CA 1
ATOM 1816 C C . PRO A 1 234 ? 8.727 12.875 0.283 1 98.06 234 PRO A C 1
ATOM 1818 O O . PRO A 1 234 ? 8.688 11.672 0.556 1 98.06 234 PRO A O 1
ATOM 1821 N N . GLY A 1 235 ? 9.633 13.438 -0.499 1 96.19 235 GLY A N 1
ATOM 1822 C CA . GLY A 1 235 ? 10.906 12.781 -0.752 1 96.19 235 GLY A CA 1
ATOM 1823 C C . GLY A 1 235 ? 11.93 13.023 0.344 1 96.19 235 GLY A C 1
ATOM 1824 O O . GLY A 1 235 ? 11.57 13.117 1.521 1 96.19 235 GLY A O 1
ATOM 1825 N N . PRO A 1 236 ? 13.188 13.039 0.031 1 93.25 236 PRO A N 1
ATOM 1826 C CA . PRO A 1 236 ? 14.211 13.281 1.048 1 93.25 236 PRO A CA 1
ATOM 1827 C C . PRO A 1 236 ? 14.133 14.688 1.647 1 93.25 236 PRO A C 1
ATOM 1829 O O . PRO A 1 236 ? 14.203 15.68 0.918 1 93.25 236 PRO A O 1
ATOM 1832 N N . VAL A 1 237 ? 13.938 14.734 2.912 1 94.75 237 VAL A N 1
ATOM 1833 C CA . VAL A 1 237 ? 13.867 15.969 3.676 1 94.75 237 VAL A CA 1
ATOM 1834 C C . VAL A 1 237 ? 14.914 15.953 4.789 1 94.75 237 VAL A C 1
ATOM 1836 O O . VAL A 1 237 ? 15.203 14.891 5.355 1 94.75 237 VAL A O 1
ATOM 1839 N N . GLN A 1 238 ? 15.492 17.062 5.066 1 92.31 238 GLN A N 1
ATOM 1840 C CA . GLN A 1 238 ? 16.453 17.141 6.168 1 92.31 238 GLN A CA 1
ATOM 1841 C C . GLN A 1 238 ? 15.773 16.859 7.504 1 92.31 238 GLN A C 1
ATOM 1843 O O . GLN A 1 238 ? 14.883 17.594 7.93 1 92.31 238 GLN A O 1
ATOM 1848 N N . SER A 1 239 ? 16.109 15.75 8.07 1 88.62 239 SER A N 1
ATOM 1849 C CA . SER A 1 239 ? 15.523 15.305 9.336 1 88.62 239 SER A CA 1
ATOM 1850 C C . SER A 1 239 ? 16.328 14.148 9.93 1 88.62 239 SER A C 1
ATOM 1852 O O . SER A 1 239 ? 17.359 13.75 9.383 1 88.62 239 SER A O 1
ATOM 1854 N N . LYS A 1 240 ? 15.859 13.68 11.031 1 83.31 240 LYS A N 1
ATOM 1855 C CA . LYS A 1 240 ? 16.547 12.57 11.695 1 83.31 240 LYS A CA 1
ATOM 1856 C C . LYS A 1 240 ? 15.914 11.227 11.312 1 83.31 240 LYS A C 1
ATOM 1858 O O . LYS A 1 240 ? 16.125 10.227 11.992 1 83.31 240 LYS A O 1
ATOM 1863 N N . ILE A 1 241 ? 15.195 11.188 10.234 1 82.25 241 ILE A N 1
ATOM 1864 C CA . ILE A 1 241 ? 14.422 10.008 9.859 1 82.25 241 ILE A CA 1
ATOM 1865 C C . ILE A 1 241 ? 15.359 8.844 9.555 1 82.25 241 ILE A C 1
ATOM 1867 O O . ILE A 1 241 ? 15.07 7.695 9.898 1 82.25 241 ILE A O 1
ATOM 1871 N N . VAL A 1 242 ? 16.469 9.117 8.977 1 78.94 242 VAL A N 1
ATOM 1872 C CA . VAL A 1 242 ? 17.422 8.07 8.617 1 78.94 242 VAL A CA 1
ATOM 1873 C C . VAL A 1 242 ? 18.172 7.602 9.859 1 78.94 242 VAL A C 1
ATOM 1875 O O . VAL A 1 242 ? 18.391 6.402 10.047 1 78.94 242 VAL A O 1
ATOM 1878 N N . GLU A 1 243 ? 18.438 8.57 10.68 1 81.56 243 GLU A N 1
ATOM 1879 C CA . GLU A 1 243 ? 19.125 8.258 11.93 1 81.56 243 GLU A CA 1
ATOM 1880 C C . GLU A 1 243 ? 18.25 7.387 12.828 1 81.56 243 GLU A C 1
ATOM 1882 O O . GLU A 1 243 ? 18.766 6.566 13.594 1 81.56 243 GLU A O 1
ATOM 1887 N N . ASN A 1 244 ? 16.953 7.527 12.703 1 86 244 ASN A N 1
ATOM 1888 C CA . ASN A 1 244 ? 16.016 6.809 13.57 1 86 244 ASN A CA 1
ATOM 1889 C C . ASN A 1 244 ? 15.438 5.59 12.867 1 86 244 ASN A C 1
ATOM 1891 O O . ASN A 1 244 ? 14.492 4.973 13.367 1 86 244 ASN A O 1
ATOM 1895 N N . ALA A 1 245 ? 16.047 5.219 11.75 1 90.81 245 ALA A N 1
ATOM 1896 C CA . ALA A 1 245 ? 15.523 4.102 10.961 1 90.81 245 ALA A CA 1
ATOM 1897 C C . ALA A 1 245 ? 15.75 2.773 11.68 1 90.81 245 ALA A C 1
ATOM 1899 O O . ALA A 1 245 ? 16.797 2.564 12.297 1 90.81 245 ALA A O 1
ATOM 1900 N N . LEU A 1 246 ? 14.742 1.943 11.555 1 93.62 246 LEU A N 1
ATOM 1901 C CA . LEU A 1 246 ? 14.969 0.567 11.984 1 93.62 246 LEU A CA 1
ATOM 1902 C C . LEU A 1 246 ? 15.898 -0.159 11.016 1 93.62 246 LEU A C 1
ATOM 1904 O O . LEU A 1 246 ? 15.859 0.095 9.812 1 93.62 246 LEU A O 1
ATOM 1908 N N . THR A 1 247 ? 16.656 -1.007 11.578 1 94.31 247 THR A N 1
ATOM 1909 C CA . THR A 1 247 ? 17.562 -1.778 10.75 1 94.31 247 THR A CA 1
ATOM 1910 C C . THR A 1 247 ? 17.172 -3.254 10.742 1 94.31 247 THR A C 1
ATOM 1912 O O . THR A 1 247 ? 16 -3.592 10.57 1 94.31 247 THR A O 1
ATOM 1915 N N . GLU A 1 248 ? 18.094 -4.125 10.828 1 94.06 248 GLU A N 1
ATOM 1916 C CA . GLU A 1 248 ? 17.781 -5.547 10.719 1 94.06 248 GLU A CA 1
ATOM 1917 C C . GLU A 1 248 ? 17.094 -6.059 11.977 1 94.06 248 GLU A C 1
ATOM 1919 O O . GLU A 1 248 ? 16.422 -7.09 11.938 1 94.06 248 GLU A O 1
ATOM 1924 N N . GLU A 1 249 ? 17.297 -5.301 13.039 1 93.69 249 GLU A N 1
ATOM 1925 C CA . GLU A 1 249 ? 16.641 -5.562 14.312 1 93.69 249 GLU A CA 1
ATOM 1926 C C . GLU A 1 249 ? 16.094 -4.277 14.922 1 93.69 249 GLU A C 1
ATOM 1928 O O . GLU A 1 249 ? 16.609 -3.189 14.672 1 93.69 249 GLU A O 1
ATOM 1933 N N . CYS A 1 250 ? 15.086 -4.383 15.695 1 88.75 250 CYS A N 1
ATOM 1934 C CA . CYS A 1 250 ? 14.414 -3.207 16.234 1 88.75 250 CYS A CA 1
ATOM 1935 C C . CYS A 1 250 ? 15.344 -2.436 17.172 1 88.75 250 CYS A C 1
ATOM 1937 O O . CYS A 1 250 ? 15.242 -1.213 17.281 1 88.75 250 CYS A O 1
ATOM 1939 N N . GLU A 1 251 ? 16.219 -3.055 17.812 1 84.38 251 GLU A N 1
ATOM 1940 C CA . GLU A 1 251 ? 17.047 -2.434 18.844 1 84.38 251 GLU A CA 1
ATOM 1941 C C . GLU A 1 251 ? 18.359 -1.921 18.281 1 84.38 251 GLU A C 1
ATOM 1943 O O . GLU A 1 251 ? 19.094 -1.184 18.938 1 84.38 251 GLU A O 1
ATOM 1948 N N . LYS A 1 252 ? 18.594 -2.229 17.016 1 81.69 252 LYS A N 1
ATOM 1949 C CA . LYS A 1 252 ? 19.875 -1.836 16.406 1 81.69 252 LYS A CA 1
ATOM 1950 C C . LYS A 1 252 ? 19.797 -0.427 15.828 1 81.69 252 LYS A C 1
ATOM 1952 O O . LYS A 1 252 ? 18.891 -0.12 15.047 1 81.69 252 LYS A O 1
ATOM 1957 N N . VAL A 1 253 ? 20.562 0.53 16.391 1 67 253 VAL A N 1
ATOM 1958 C CA . VAL A 1 253 ? 20.578 1.908 15.914 1 67 253 VAL A CA 1
ATOM 1959 C C . VAL A 1 253 ? 21.781 2.113 14.984 1 67 253 VAL A C 1
ATOM 1961 O O . VAL A 1 253 ? 22.859 1.603 15.242 1 67 253 VAL A O 1
ATOM 1964 N N . GLN A 1 254 ? 21.516 2.496 13.742 1 65.94 254 GLN A N 1
ATOM 1965 C CA . GLN A 1 254 ? 22.656 2.838 12.891 1 65.94 254 GLN A CA 1
ATOM 1966 C C . GLN A 1 254 ? 22.984 4.324 12.984 1 65.94 254 GLN A C 1
ATOM 1968 O O . GLN A 1 254 ? 22.078 5.168 12.906 1 65.94 254 GLN A O 1
ATOM 1973 N N . SER A 1 255 ? 24.047 4.66 13.617 1 61.34 255 SER A N 1
ATOM 1974 C CA . SER A 1 255 ? 24.453 6.062 13.719 1 61.34 255 SER A CA 1
ATOM 1975 C C . SER A 1 255 ? 25.25 6.492 12.492 1 61.34 255 SER A C 1
ATOM 1977 O O . SER A 1 255 ? 26.469 6.309 12.438 1 61.34 255 SER A O 1
ATOM 1979 N N . ILE A 1 256 ? 24.641 6.445 11.312 1 60.25 256 ILE A N 1
ATOM 1980 C CA . ILE A 1 256 ? 25.469 7.016 10.258 1 60.25 256 ILE A CA 1
ATOM 1981 C C . ILE A 1 256 ? 25.047 8.453 9.992 1 60.25 256 ILE A C 1
ATOM 1983 O O . ILE A 1 256 ? 23.875 8.727 9.758 1 60.25 256 ILE A O 1
ATOM 1987 N N . LYS A 1 257 ? 25.984 9.336 10.336 1 63.97 257 LYS A N 1
ATOM 1988 C CA . LYS A 1 257 ? 25.766 10.727 9.945 1 63.97 257 LYS A CA 1
ATOM 1989 C C . LYS A 1 257 ? 25.797 10.883 8.43 1 63.97 257 LYS A C 1
ATOM 1991 O O . LYS A 1 257 ? 26.734 10.461 7.77 1 63.97 257 LYS A O 1
ATOM 1996 N N . THR A 1 258 ? 24.609 11.195 7.898 1 66.56 258 THR A N 1
ATOM 1997 C CA . THR A 1 258 ? 24.516 11.305 6.445 1 66.56 258 THR A CA 1
ATOM 1998 C C . THR A 1 258 ? 24.516 12.773 6.016 1 66.56 258 THR A C 1
ATOM 2000 O O . THR A 1 258 ? 24.062 13.641 6.754 1 66.56 258 THR A O 1
ATOM 2003 N N . ASP A 1 259 ? 25.312 13.078 4.949 1 76.12 259 ASP A N 1
ATOM 2004 C CA . ASP A 1 259 ? 25.219 14.375 4.281 1 76.12 259 ASP A CA 1
ATOM 2005 C C . ASP A 1 259 ? 23.781 14.672 3.855 1 76.12 259 ASP A C 1
ATOM 2007 O O . ASP A 1 259 ? 23.156 13.875 3.152 1 76.12 259 ASP A O 1
ATOM 2011 N N . GLN A 1 260 ? 23.266 15.773 4.414 1 81.44 260 GLN A N 1
ATOM 2012 C CA . GLN A 1 260 ? 21.859 16.094 4.152 1 81.44 260 GLN A CA 1
ATOM 2013 C C . GLN A 1 260 ? 21.734 17.25 3.18 1 81.44 260 GLN A C 1
ATOM 2015 O O . GLN A 1 260 ? 20.625 17.781 2.975 1 81.44 260 GLN A O 1
ATOM 2020 N N . SER A 1 261 ? 22.781 17.656 2.543 1 78.25 261 SER A N 1
ATOM 2021 C CA . SER A 1 261 ? 22.797 18.859 1.723 1 78.25 261 SER A CA 1
ATOM 2022 C C . SER A 1 261 ? 21.938 18.688 0.476 1 78.25 261 SER A C 1
ATOM 2024 O O . SER A 1 261 ? 21.406 19.672 -0.061 1 78.25 261 SER A O 1
ATOM 2026 N N . HIS A 1 262 ? 21.75 17.531 0.098 1 81.44 262 HIS A N 1
ATOM 2027 C CA . HIS A 1 262 ? 21 17.297 -1.13 1 81.44 262 HIS A CA 1
ATOM 2028 C C . HIS A 1 262 ? 19.5 17.141 -0.843 1 81.44 262 HIS A C 1
ATOM 2030 O O . HIS A 1 262 ? 18.688 17.078 -1.769 1 81.44 262 HIS A O 1
ATOM 2036 N N . LYS A 1 263 ? 19.203 17.188 0.385 1 90.69 263 LYS A N 1
ATOM 2037 C CA . LYS A 1 263 ? 17.812 17 0.779 1 90.69 263 LYS A CA 1
ATOM 2038 C C . LYS A 1 263 ? 17.078 18.328 0.887 1 90.69 263 LYS A C 1
ATOM 2040 O O . LYS A 1 263 ? 17.703 19.375 1.087 1 90.69 263 LYS A O 1
ATOM 2045 N N . MET A 1 264 ? 15.805 18.312 0.718 1 95.62 264 MET A N 1
ATOM 2046 C CA . MET A 1 264 ? 14.977 19.516 0.853 1 95.62 264 MET A CA 1
ATOM 2047 C C . MET A 1 264 ? 15 20.031 2.285 1 95.62 264 MET A C 1
ATOM 2049 O O . MET A 1 264 ? 14.953 19.25 3.236 1 95.62 264 MET A O 1
ATOM 2053 N N . ALA A 1 265 ? 15.102 21.359 2.381 1 96.75 265 ALA A N 1
ATOM 2054 C CA . ALA A 1 265 ? 14.984 21.969 3.703 1 96.75 265 ALA A CA 1
ATOM 2055 C C . ALA A 1 265 ? 13.641 21.656 4.34 1 96.75 265 ALA A C 1
ATOM 2057 O O . ALA A 1 265 ? 12.602 21.688 3.672 1 96.75 265 ALA A O 1
ATOM 2058 N N . THR A 1 266 ? 13.68 21.344 5.645 1 97.75 266 THR A N 1
ATOM 2059 C CA . THR A 1 266 ? 12.469 20.969 6.363 1 97.75 266 THR A CA 1
ATOM 2060 C C . THR A 1 266 ? 11.445 22.109 6.316 1 97.75 266 THR A C 1
ATOM 2062 O O . THR A 1 266 ? 10.242 21.859 6.184 1 97.75 266 THR A O 1
ATOM 2065 N N . SER A 1 267 ? 11.914 23.344 6.371 1 98.25 267 SER A N 1
ATOM 2066 C CA . SER A 1 267 ? 11.023 24.516 6.363 1 98.25 267 SER A CA 1
ATOM 2067 C C . SER A 1 267 ? 10.242 24.594 5.059 1 98.25 267 SER A C 1
ATOM 2069 O O . SER A 1 267 ? 9.047 24.891 5.066 1 98.25 267 SER A O 1
ATOM 2071 N N . ARG A 1 268 ? 10.891 24.328 3.965 1 98.31 268 ARG A N 1
ATOM 2072 C CA . ARG A 1 268 ? 10.234 24.359 2.664 1 98.31 268 ARG A CA 1
ATOM 2073 C C . ARG A 1 268 ? 9.211 23.234 2.535 1 98.31 268 ARG A C 1
ATOM 2075 O O . ARG A 1 268 ? 8.094 23.469 2.062 1 98.31 268 ARG A O 1
ATOM 2082 N N . CYS A 1 269 ? 9.578 22.078 2.932 1 98.56 269 CYS A N 1
ATOM 2083 C CA . CYS A 1 269 ? 8.672 20.938 2.893 1 98.56 269 CYS A CA 1
ATOM 2084 C C . CYS A 1 269 ? 7.395 21.219 3.668 1 98.56 269 CYS A C 1
ATOM 2086 O O . CYS A 1 269 ? 6.293 21 3.162 1 98.56 269 CYS A O 1
ATOM 2088 N N . VAL A 1 270 ? 7.559 21.781 4.871 1 98.81 270 VAL A N 1
ATOM 2089 C CA . VAL A 1 270 ? 6.418 22.047 5.742 1 98.81 270 VAL A CA 1
ATOM 2090 C C . VAL A 1 270 ? 5.535 23.125 5.129 1 98.81 270 VAL A C 1
ATOM 2092 O O . VAL A 1 270 ? 4.305 23.047 5.18 1 98.81 270 VAL A O 1
ATOM 2095 N N . ARG A 1 271 ? 6.164 24.141 4.543 1 98.81 271 ARG A N 1
ATOM 2096 C CA . ARG A 1 271 ? 5.391 25.172 3.85 1 98.81 271 ARG A CA 1
ATOM 2097 C C . ARG A 1 271 ? 4.473 24.547 2.803 1 98.81 271 ARG A C 1
ATOM 2099 O O . ARG A 1 271 ? 3.291 24.906 2.723 1 98.81 271 ARG A O 1
ATOM 2106 N N . LEU A 1 272 ? 5 23.641 2.043 1 98.81 272 LEU A N 1
ATOM 2107 C CA . LEU A 1 272 ? 4.238 22.984 0.983 1 98.81 272 LEU A CA 1
ATOM 2108 C C . LEU A 1 272 ? 3.166 22.078 1.565 1 98.81 272 LEU A C 1
ATOM 2110 O O . LEU A 1 272 ? 2.078 21.938 0.997 1 98.81 272 LEU A O 1
ATOM 2114 N N . ILE A 1 273 ? 3.434 21.438 2.715 1 98.88 273 ILE A N 1
ATOM 2115 C CA . ILE A 1 273 ? 2.445 20.625 3.414 1 98.88 273 ILE A CA 1
ATOM 2116 C C . ILE A 1 273 ? 1.252 21.484 3.811 1 98.88 273 ILE A C 1
ATOM 2118 O O . ILE A 1 273 ? 0.1 21.109 3.574 1 98.88 273 ILE A O 1
ATOM 2122 N N . LEU A 1 274 ? 1.53 22.672 4.336 1 98.94 274 LEU A N 1
ATOM 2123 C CA . LEU A 1 274 ? 0.466 23.547 4.805 1 98.94 274 LEU A CA 1
ATOM 2124 C C . LEU A 1 274 ? -0.336 24.109 3.631 1 98.94 274 LEU A C 1
ATOM 2126 O O . LEU A 1 274 ? -1.554 24.266 3.729 1 98.94 274 LEU A O 1
ATOM 2130 N N . ILE A 1 275 ? 0.328 24.375 2.512 1 98.88 275 ILE A N 1
ATOM 2131 C CA . ILE A 1 275 ? -0.376 24.812 1.311 1 98.88 275 ILE A CA 1
ATOM 2132 C C . ILE A 1 275 ? -1.312 23.719 0.83 1 98.88 275 ILE A C 1
ATOM 2134 O O . ILE A 1 275 ? -2.439 23.984 0.409 1 98.88 275 ILE A O 1
ATOM 2138 N N . THR A 1 276 ? -0.873 22.469 0.892 1 98.81 276 THR A N 1
ATOM 2139 C CA . THR A 1 276 ? -1.714 21.328 0.533 1 98.81 276 THR A CA 1
ATOM 2140 C C . THR A 1 276 ? -2.965 21.281 1.406 1 98.81 276 THR A C 1
ATOM 2142 O O . THR A 1 276 ? -4.078 21.125 0.899 1 98.81 276 THR A O 1
ATOM 2145 N N . ALA A 1 277 ? -2.754 21.469 2.686 1 98.56 277 ALA A N 1
ATOM 2146 C CA . ALA A 1 277 ? -3.848 21.375 3.648 1 98.56 277 ALA A CA 1
ATOM 2147 C C . ALA A 1 277 ? -4.895 22.453 3.404 1 98.56 277 ALA A C 1
ATOM 2149 O O . ALA A 1 277 ? -6.094 22.172 3.352 1 98.56 277 ALA A O 1
ATOM 2150 N N . VAL A 1 278 ? -4.504 23.703 3.195 1 98.38 278 VAL A N 1
ATOM 2151 C CA . VAL A 1 278 ? -5.438 24.812 3.152 1 98.38 278 VAL A CA 1
ATOM 2152 C C . VAL A 1 278 ? -6.16 24.828 1.807 1 98.38 278 VAL A C 1
ATOM 2154 O O . VAL A 1 278 ? -7.23 25.438 1.678 1 98.38 278 VAL A O 1
ATOM 2157 N N . ASN A 1 279 ? -5.551 24.188 0.79 1 98.56 279 ASN A N 1
ATOM 2158 C CA . ASN A 1 279 ? -6.172 24.188 -0.53 1 98.56 279 ASN A CA 1
ATOM 2159 C C . ASN A 1 279 ? -6.875 22.859 -0.803 1 98.56 279 ASN A C 1
ATOM 2161 O O . ASN A 1 279 ? -7.242 22.562 -1.942 1 98.56 279 ASN A O 1
ATOM 2165 N N . ASN A 1 280 ? -7.008 22.031 0.196 1 97.88 280 ASN A N 1
ATOM 2166 C CA . ASN A 1 280 ? -7.785 20.797 0.169 1 97.88 280 ASN A CA 1
ATOM 2167 C C . ASN A 1 280 ? -7.312 19.859 -0.938 1 97.88 280 ASN A C 1
ATOM 2169 O O . ASN A 1 280 ? -8.125 19.25 -1.634 1 97.88 280 ASN A O 1
ATOM 2173 N N . ILE A 1 281 ? -5.953 19.812 -1.166 1 98.19 281 ILE A N 1
ATOM 2174 C CA . ILE A 1 281 ? -5.375 18.906 -2.15 1 98.19 281 ILE A CA 1
ATOM 2175 C C . ILE A 1 281 ? -5.375 17.484 -1.601 1 98.19 281 ILE A C 1
ATOM 2177 O O . ILE A 1 281 ? -4.93 17.25 -0.475 1 98.19 281 ILE A O 1
ATOM 2181 N N . LYS A 1 282 ? -5.863 16.531 -2.363 1 97.88 282 LYS A N 1
ATOM 2182 C CA . LYS A 1 282 ? -6.055 15.156 -1.887 1 97.88 282 LYS A CA 1
ATOM 2183 C C . LYS A 1 282 ? -4.719 14.43 -1.766 1 97.88 282 LYS A C 1
ATOM 2185 O O . LYS A 1 282 ? -4.547 13.586 -0.885 1 97.88 282 LYS A O 1
ATOM 2190 N N . GLU A 1 283 ? -3.848 14.688 -2.654 1 98.25 283 GLU A N 1
ATOM 2191 C CA . GLU A 1 283 ? -2.527 14.07 -2.666 1 98.25 283 GLU A CA 1
ATOM 2192 C C . GLU A 1 283 ? -1.471 15.031 -3.203 1 98.25 283 GLU A C 1
ATOM 2194 O O . GLU A 1 283 ? -1.714 15.75 -4.176 1 98.25 283 GLU A O 1
ATOM 2199 N N . ALA A 1 284 ? -0.338 15.102 -2.537 1 98.62 284 ALA A N 1
ATOM 2200 C CA . ALA A 1 284 ? 0.742 15.984 -2.961 1 98.62 284 ALA A CA 1
ATOM 2201 C C . ALA A 1 284 ? 2.086 15.266 -2.936 1 98.62 284 ALA A C 1
ATOM 2203 O O . ALA A 1 284 ? 2.365 14.492 -2.016 1 98.62 284 ALA A O 1
ATOM 2204 N N . TRP A 1 285 ? 2.869 15.453 -3.969 1 98.5 285 TRP A N 1
ATOM 2205 C CA . TRP A 1 285 ? 4.242 14.961 -4.07 1 98.5 285 TRP A CA 1
ATOM 2206 C C . TRP A 1 285 ? 5.238 16.109 -3.883 1 98.5 285 TRP A C 1
ATOM 2208 O O . TRP A 1 285 ? 5.227 17.078 -4.637 1 98.5 285 TRP A O 1
ATOM 2218 N N . ILE A 1 286 ? 6.074 15.969 -2.877 1 98.5 286 ILE A N 1
ATOM 2219 C CA . ILE A 1 286 ? 6.973 17.047 -2.504 1 98.5 286 ILE A CA 1
ATOM 2220 C C . ILE A 1 286 ? 8.414 16.562 -2.527 1 98.5 286 ILE A C 1
ATOM 2222 O O . ILE A 1 286 ? 8.812 15.734 -1.699 1 98.5 286 ILE A O 1
ATOM 2226 N N . SER A 1 287 ? 9.18 17.031 -3.414 1 96.94 287 SER A N 1
ATOM 2227 C CA . SER A 1 287 ? 10.594 16.703 -3.486 1 96.94 287 SER A CA 1
ATOM 2228 C C . SER A 1 287 ? 11.312 17.547 -4.527 1 96.94 287 SER A C 1
ATOM 2230 O O . SER A 1 287 ? 10.695 18.047 -5.469 1 96.94 287 SER A O 1
ATOM 2232 N N . CYS A 1 288 ? 12.586 17.688 -4.316 1 94.19 288 CYS A N 1
ATOM 2233 C CA . CYS A 1 288 ? 13.422 18.25 -5.375 1 94.19 288 CYS A CA 1
ATOM 2234 C C . CYS A 1 288 ? 13.719 17.219 -6.445 1 94.19 288 CYS A C 1
ATOM 2236 O O . CYS A 1 288 ? 13.469 16.016 -6.242 1 94.19 288 CYS A O 1
ATOM 2238 N N . GLN A 1 289 ? 14.164 17.766 -7.609 1 92.31 289 GLN A N 1
ATOM 2239 C CA . GLN A 1 289 ? 14.664 16.859 -8.641 1 92.31 289 GLN A CA 1
ATOM 2240 C C . GLN A 1 289 ? 15.977 16.219 -8.219 1 92.31 289 GLN A C 1
ATOM 2242 O O . GLN A 1 289 ? 16.734 16.797 -7.445 1 92.31 289 GLN A O 1
ATOM 2247 N N . PRO A 1 290 ? 16.312 14.984 -8.539 1 89.62 290 PRO A N 1
ATOM 2248 C CA . PRO A 1 290 ? 15.547 14.188 -9.508 1 89.62 290 PRO A CA 1
ATOM 2249 C C . PRO A 1 290 ? 14.469 13.328 -8.859 1 89.62 290 PRO A C 1
ATOM 2251 O O . PRO A 1 290 ? 13.727 12.633 -9.555 1 89.62 290 PRO A O 1
ATOM 2254 N N . PHE A 1 291 ? 14.234 13.406 -7.574 1 92 291 PHE A N 1
ATOM 225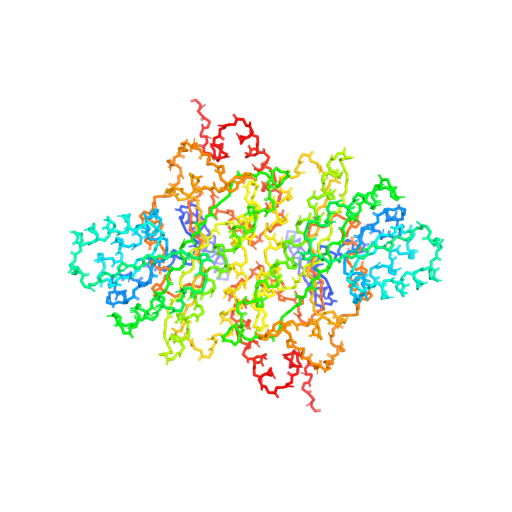5 C CA . PHE A 1 291 ? 13.312 12.523 -6.867 1 92 291 PHE A CA 1
ATOM 2256 C C . PHE A 1 291 ? 11.875 12.828 -7.254 1 92 291 PHE A C 1
ATOM 2258 O O . PHE A 1 291 ? 11.031 11.922 -7.297 1 92 291 PHE A O 1
ATOM 2265 N N . LEU A 1 292 ? 11.648 14.062 -7.52 1 95.31 292 LEU A N 1
ATOM 2266 C CA . LEU A 1 292 ? 10.297 14.43 -7.922 1 95.31 292 LEU A CA 1
ATOM 2267 C C . LEU A 1 292 ? 9.867 13.648 -9.156 1 95.31 292 LEU A C 1
ATOM 2269 O O . LEU A 1 292 ? 8.711 13.227 -9.25 1 95.31 292 LEU A O 1
ATOM 2273 N N . MET A 1 293 ? 10.789 13.445 -10.086 1 94.12 293 MET A N 1
ATOM 2274 C CA . MET A 1 293 ? 10.477 12.758 -11.336 1 94.12 293 MET A CA 1
ATOM 2275 C C . MET A 1 293 ? 10.125 11.297 -11.07 1 94.12 293 MET A C 1
ATOM 2277 O O . MET A 1 293 ? 9.352 10.695 -11.82 1 94.12 293 MET A O 1
ATOM 2281 N N . ALA A 1 294 ? 10.656 10.758 -10 1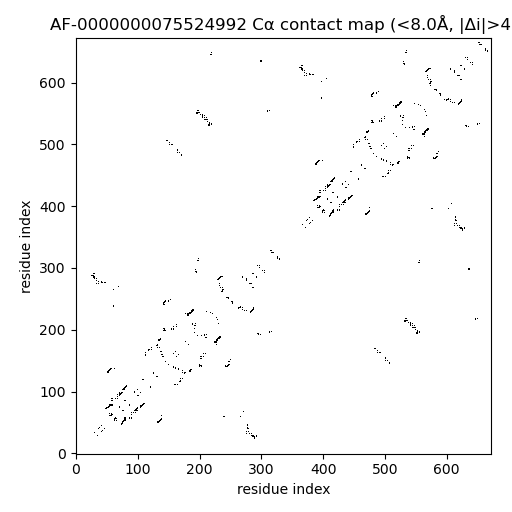 94.5 294 ALA A N 1
ATOM 2282 C CA . ALA A 1 294 ? 10.375 9.367 -9.664 1 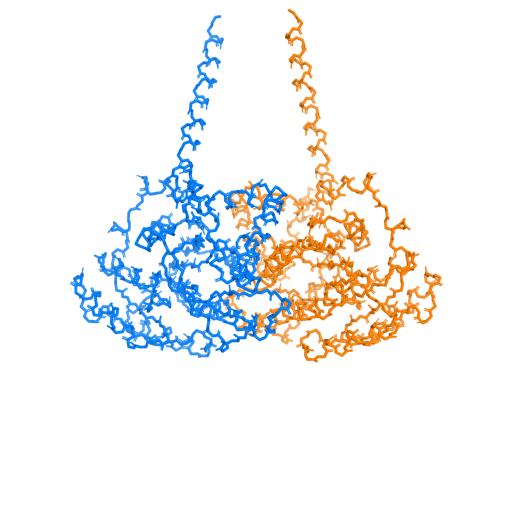94.5 294 ALA A CA 1
ATOM 2283 C C . ALA A 1 294 ? 8.883 9.156 -9.422 1 94.5 294 ALA A C 1
ATOM 2285 O O . ALA A 1 294 ? 8.328 8.125 -9.797 1 94.5 294 ALA A O 1
ATOM 2286 N N . TYR A 1 295 ? 8.219 10.18 -8.828 1 96.5 295 TYR A N 1
ATOM 2287 C CA . TYR A 1 295 ? 6.777 10.086 -8.625 1 96.5 295 TYR A CA 1
ATOM 2288 C C . TYR A 1 295 ? 6.043 9.945 -9.953 1 96.5 295 TYR A C 1
ATOM 2290 O O . TYR A 1 295 ? 5.199 9.062 -10.109 1 96.5 295 TYR A O 1
ATOM 2298 N N . TYR A 1 296 ? 6.43 10.766 -10.859 1 95.62 296 TYR A N 1
ATOM 2299 C CA . TYR A 1 296 ? 5.758 10.789 -12.156 1 95.62 296 TYR A CA 1
ATOM 2300 C C . TYR A 1 296 ? 6.016 9.508 -12.93 1 95.62 296 TYR A C 1
ATOM 2302 O O . TYR A 1 296 ? 5.109 8.969 -13.57 1 95.62 296 TYR A O 1
ATOM 2310 N N . LEU A 1 297 ? 7.215 9.055 -12.852 1 96.12 297 LEU A N 1
ATOM 2311 C CA . LEU A 1 297 ? 7.555 7.832 -13.57 1 96.12 297 LEU A CA 1
ATOM 2312 C C . LEU A 1 297 ? 6.77 6.645 -13.023 1 96.12 297 LEU A C 1
ATOM 2314 O O . LEU A 1 297 ? 6.16 5.891 -13.781 1 96.12 297 LEU A O 1
ATOM 2318 N N . TRP A 1 298 ? 6.727 6.523 -11.75 1 97 298 TRP A N 1
ATOM 2319 C CA . TRP A 1 298 ? 6.059 5.375 -11.141 1 97 298 TRP A CA 1
ATOM 2320 C C . TRP A 1 298 ? 4.551 5.445 -11.359 1 97 298 TRP A C 1
ATOM 2322 O O . TRP A 1 298 ? 3.885 4.414 -11.461 1 97 298 TRP A O 1
ATOM 2332 N N . GLN A 1 299 ? 4.008 6.656 -11.43 1 96.69 299 GLN A N 1
ATOM 2333 C CA . GLN A 1 299 ? 2.572 6.832 -11.609 1 96.69 299 GLN A CA 1
ATOM 2334 C C . GLN A 1 299 ? 2.176 6.637 -13.07 1 96.69 299 GLN A C 1
ATOM 2336 O O . GLN A 1 299 ? 1.172 5.984 -13.359 1 96.69 299 GLN A O 1
ATOM 2341 N N . TYR A 1 300 ? 3.047 7.074 -14.016 1 96 300 TYR A N 1
ATOM 2342 C CA . TYR A 1 300 ? 2.516 7.211 -15.375 1 96 300 TYR A CA 1
ATOM 2343 C C . TYR A 1 300 ? 3.264 6.309 -16.344 1 96 300 TYR A C 1
ATOM 2345 O O . TYR A 1 300 ? 2.811 6.086 -17.469 1 96 300 TYR A O 1
ATOM 2353 N N . THR A 1 301 ? 4.402 5.805 -15.914 1 96.44 301 THR A N 1
ATOM 2354 C CA . THR A 1 301 ? 5.148 4.848 -16.719 1 96.44 301 THR A CA 1
ATOM 2355 C C . THR A 1 301 ? 5.77 3.766 -15.844 1 96.44 301 THR A C 1
ATOM 2357 O O . THR A 1 301 ? 6.996 3.643 -15.773 1 96.44 301 THR A O 1
ATOM 2360 N N . PRO A 1 302 ? 4.957 2.936 -15.25 1 95.06 302 PRO A N 1
ATOM 2361 C CA . PRO A 1 302 ? 5.441 2.008 -14.227 1 95.06 302 PRO A CA 1
ATOM 2362 C C . PRO A 1 302 ? 6.469 1.016 -14.766 1 95.06 302 PRO A C 1
ATOM 2364 O O . PRO A 1 302 ? 7.434 0.681 -14.07 1 95.06 302 PRO A O 1
ATOM 2367 N N . SER A 1 303 ? 6.352 0.536 -15.977 1 95.06 303 SER A N 1
ATOM 2368 C CA . SER A 1 303 ? 7.324 -0.4 -16.531 1 95.06 303 SER A CA 1
ATOM 2369 C C . SER A 1 303 ? 8.711 0.232 -16.609 1 95.06 303 SER A C 1
ATOM 2371 O O . SER A 1 303 ? 9.711 -0.394 -16.25 1 95.06 303 SER A O 1
ATOM 2373 N N . LEU A 1 304 ? 8.719 1.475 -17.109 1 95.69 304 LEU A N 1
ATOM 2374 C CA . LEU A 1 304 ? 9.977 2.209 -17.156 1 95.69 304 LEU A CA 1
ATOM 2375 C C . LEU A 1 304 ? 10.508 2.479 -15.758 1 95.69 304 LEU A C 1
ATOM 2377 O O . LEU A 1 304 ? 11.719 2.381 -15.516 1 95.69 304 LEU A O 1
ATOM 2381 N N . ALA A 1 305 ? 9.633 2.812 -14.867 1 96.25 305 ALA A N 1
ATOM 2382 C CA . ALA A 1 305 ? 10.008 3.088 -13.484 1 96.25 305 ALA A CA 1
ATOM 2383 C C . ALA A 1 305 ? 10.648 1.862 -12.828 1 96.25 305 ALA A C 1
ATOM 2385 O O . ALA A 1 305 ? 11.648 1.979 -12.117 1 96.25 305 ALA A O 1
ATOM 2386 N N . TRP A 1 306 ? 10.055 0.675 -13.102 1 95.25 306 TRP A N 1
ATOM 2387 C CA . TRP A 1 306 ? 10.609 -0.558 -12.555 1 95.25 306 TRP A CA 1
ATOM 2388 C C . TRP A 1 306 ? 12.023 -0.789 -13.055 1 95.25 306 TRP A C 1
ATOM 2390 O O . TRP A 1 306 ? 12.914 -1.163 -12.289 1 95.25 306 TRP A O 1
ATOM 2400 N N . TRP A 1 307 ? 12.219 -0.527 -14.289 1 94.25 307 TRP A N 1
ATOM 2401 C CA . TRP A 1 307 ? 13.531 -0.72 -14.898 1 94.25 307 TRP A CA 1
ATOM 2402 C C . TRP A 1 307 ? 14.547 0.254 -14.312 1 94.25 307 TRP A C 1
ATOM 2404 O O . TRP A 1 307 ? 15.648 -0.147 -13.922 1 94.25 307 TRP A O 1
ATOM 2414 N N . ILE A 1 308 ? 14.203 1.52 -14.203 1 94.12 308 ILE A N 1
ATOM 2415 C CA . ILE A 1 308 ? 15.094 2.555 -13.695 1 94.12 308 ILE A CA 1
ATOM 2416 C C . ILE A 1 308 ? 15.406 2.289 -12.227 1 94.12 308 ILE A C 1
ATOM 2418 O O . ILE A 1 308 ? 16.562 2.393 -11.797 1 94.12 308 ILE A O 1
ATOM 2422 N N . THR A 1 309 ? 14.406 1.961 -11.453 1 93.19 309 THR A N 1
ATOM 2423 C CA . THR A 1 309 ? 14.578 1.732 -10.023 1 93.19 309 THR A CA 1
ATOM 2424 C C . THR A 1 309 ? 15.477 0.523 -9.773 1 93.19 309 THR A C 1
ATOM 2426 O O . THR A 1 309 ? 16.25 0.502 -8.812 1 93.19 309 THR A O 1
ATOM 2429 N N . ALA A 1 310 ? 15.344 -0.484 -10.617 1 92.38 310 ALA A N 1
ATOM 2430 C CA . ALA A 1 310 ? 16.219 -1.643 -10.508 1 92.38 310 ALA A CA 1
ATOM 2431 C C . ALA A 1 310 ? 17.688 -1.243 -10.719 1 92.38 310 ALA A C 1
ATOM 2433 O O . ALA A 1 310 ? 18.562 -1.685 -9.977 1 92.38 310 ALA A O 1
ATOM 2434 N N . LYS A 1 311 ? 17.922 -0.398 -11.68 1 91.38 311 LYS A N 1
ATOM 2435 C CA . LYS A 1 311 ? 19.281 0.042 -11.984 1 91.38 311 LYS A CA 1
ATOM 2436 C C . LYS A 1 311 ? 19.844 0.909 -10.867 1 91.38 311 LYS A C 1
ATOM 2438 O O . LYS A 1 311 ? 20.984 0.709 -10.43 1 91.38 311 LYS A O 1
ATOM 2443 N N . VAL A 1 312 ? 19.078 1.798 -10.391 1 89.06 312 VAL A N 1
ATOM 2444 C CA . VAL A 1 312 ? 19.484 2.693 -9.312 1 89.06 312 VAL A CA 1
ATOM 2445 C C . VAL A 1 312 ? 19.594 1.914 -8.008 1 89.06 312 VAL A C 1
ATOM 2447 O O . VAL A 1 312 ? 20.469 2.197 -7.18 1 89.06 312 VAL A O 1
ATOM 2450 N N . GLY A 1 313 ? 18.703 0.977 -7.867 1 88.44 313 GLY A N 1
ATOM 2451 C CA . GLY A 1 313 ? 18.688 0.164 -6.664 1 88.44 313 GLY A CA 1
ATOM 2452 C C . GLY A 1 313 ? 19.969 -0.637 -6.465 1 88.44 313 GLY A C 1
ATOM 2453 O O . GLY A 1 313 ? 20.438 -0.789 -5.34 1 88.44 313 GLY A O 1
ATOM 2454 N N . GLU A 1 314 ? 20.5 -1.084 -7.52 1 89.88 314 GLU A N 1
ATOM 2455 C CA . GLU A 1 314 ? 21.766 -1.82 -7.449 1 89.88 314 GLU A CA 1
ATOM 2456 C C . GLU A 1 314 ? 22.875 -0.959 -6.855 1 89.88 314 GLU A C 1
ATOM 2458 O O . GLU A 1 314 ? 23.641 -1.418 -6 1 89.88 314 GLU A O 1
ATOM 2463 N N . ARG A 1 315 ? 22.922 0.214 -7.305 1 87.56 315 ARG A N 1
ATOM 2464 C CA . ARG A 1 315 ? 23.938 1.144 -6.809 1 87.56 315 ARG A CA 1
ATOM 2465 C C . ARG A 1 315 ? 23.688 1.481 -5.34 1 87.56 315 ARG A C 1
ATOM 2467 O O . ARG A 1 315 ? 24.641 1.574 -4.559 1 87.56 315 ARG A O 1
ATOM 2474 N N . ARG A 1 316 ? 22.484 1.676 -4.992 1 88.69 316 ARG A N 1
ATOM 2475 C CA . ARG A 1 316 ? 22.094 1.982 -3.617 1 88.69 316 ARG A CA 1
ATOM 2476 C C . ARG A 1 316 ? 22.5 0.855 -2.674 1 88.69 316 ARG A C 1
ATOM 2478 O O . ARG A 1 316 ? 23.031 1.105 -1.585 1 88.69 316 ARG A O 1
ATOM 2485 N N . ILE A 1 317 ? 22.328 -0.322 -3.115 1 91.06 317 ILE A N 1
ATOM 2486 C CA . ILE A 1 317 ? 22.641 -1.49 -2.303 1 91.06 317 ILE A CA 1
ATOM 2487 C C . ILE A 1 317 ? 24.156 -1.614 -2.158 1 91.06 317 ILE A C 1
ATOM 2489 O O . ILE A 1 317 ? 24.656 -1.903 -1.07 1 91.06 317 ILE A O 1
ATOM 2493 N N . LYS A 1 318 ? 24.844 -1.361 -3.225 1 89.75 318 LYS A N 1
ATOM 2494 C CA . LYS A 1 318 ? 26.312 -1.403 -3.178 1 89.75 318 LYS A CA 1
ATOM 2495 C C . LYS A 1 318 ? 26.859 -0.363 -2.207 1 89.75 318 LYS A C 1
ATOM 2497 O O . LYS A 1 318 ? 27.75 -0.658 -1.415 1 89.75 318 LYS A O 1
ATOM 2502 N N . ASN A 1 319 ? 26.266 0.834 -2.311 1 85.25 319 ASN A N 1
ATOM 2503 C CA . ASN A 1 319 ? 26.672 1.889 -1.386 1 85.25 319 ASN A CA 1
ATOM 2504 C C . ASN A 1 319 ? 26.406 1.497 0.064 1 85.25 319 ASN A C 1
ATOM 2506 O O . ASN A 1 319 ? 27.266 1.667 0.93 1 85.25 319 ASN A O 1
ATOM 2510 N N . PHE A 1 320 ? 25.344 0.943 0.269 1 85.5 320 PHE A N 1
ATOM 2511 C CA . PHE A 1 320 ? 24.953 0.518 1.606 1 85.5 320 PHE A CA 1
ATOM 2512 C C . PHE A 1 320 ? 25.891 -0.554 2.137 1 85.5 320 PHE A C 1
ATOM 2514 O O . PHE A 1 320 ? 26.359 -0.469 3.273 1 85.5 320 PHE A O 1
ATOM 2521 N N . LYS A 1 321 ? 26.219 -1.468 1.38 1 87.44 321 LYS A N 1
ATOM 2522 C CA . LYS A 1 321 ? 27.078 -2.57 1.779 1 87.44 321 LYS A CA 1
ATOM 2523 C C . LYS A 1 321 ? 28.516 -2.09 2.008 1 87.44 321 LYS A C 1
ATOM 2525 O O . LYS A 1 321 ? 29.25 -2.688 2.787 1 87.44 321 LYS A O 1
ATOM 2530 N N . SER A 1 322 ? 28.781 -0.969 1.344 1 85.69 322 SER A N 1
ATOM 2531 C CA . SER A 1 322 ? 30.141 -0.431 1.462 1 85.69 322 SER A CA 1
ATOM 2532 C C . SER A 1 322 ? 30.25 0.525 2.645 1 85.69 322 SER A C 1
ATOM 2534 O O . SER A 1 322 ? 31.312 1.094 2.889 1 85.69 322 SER A O 1
ATOM 2536 N N . GLY A 1 323 ? 29.109 0.778 3.297 1 79.06 323 GLY A N 1
ATOM 2537 C CA . GLY A 1 323 ? 29.141 1.607 4.488 1 79.06 323 GLY A CA 1
ATOM 2538 C C . GLY A 1 323 ? 28.969 3.086 4.195 1 79.06 323 GLY A C 1
ATOM 2539 O O . GLY A 1 323 ? 29.188 3.928 5.062 1 79.06 323 GLY A O 1
ATOM 2540 N N . VAL A 1 324 ? 28.734 3.381 2.967 1 77.12 324 VAL A N 1
ATOM 2541 C CA . VAL A 1 324 ? 28.484 4.777 2.617 1 77.12 324 VAL A CA 1
ATOM 2542 C C . VAL A 1 324 ? 26.984 5.043 2.566 1 77.12 324 VAL A C 1
ATOM 2544 O O . VAL A 1 324 ? 26.188 4.105 2.527 1 77.12 324 VAL A O 1
ATOM 2547 N N . ASP A 1 325 ? 26.672 6.328 2.666 1 76.31 325 ASP A N 1
ATOM 2548 C CA . ASP A 1 325 ? 25.25 6.672 2.576 1 76.31 325 ASP A CA 1
ATOM 2549 C C . ASP A 1 325 ? 24.609 6.074 1.322 1 76.31 325 ASP A C 1
ATOM 2551 O O . ASP A 1 325 ? 25.109 6.277 0.213 1 76.31 325 ASP A O 1
ATOM 2555 N N . ALA A 1 326 ? 23.609 5.406 1.464 1 74.69 326 ALA A N 1
ATOM 2556 C CA . ALA A 1 326 ? 22.922 4.727 0.366 1 74.69 326 ALA A CA 1
ATOM 2557 C C . ALA A 1 326 ? 22.531 5.711 -0.731 1 74.69 326 ALA A C 1
ATOM 2559 O O . ALA A 1 326 ? 22.453 5.34 -1.905 1 74.69 326 ALA A O 1
ATOM 2560 N N . ASP A 1 327 ? 22.328 6.953 -0.39 1 73.19 327 ASP A N 1
ATOM 2561 C CA . ASP A 1 327 ? 21.797 7.934 -1.336 1 73.19 327 ASP A CA 1
ATOM 2562 C C . ASP A 1 327 ? 22.906 8.859 -1.842 1 73.19 327 ASP A C 1
ATOM 2564 O O . ASP A 1 327 ? 22.641 9.828 -2.551 1 73.19 327 ASP A O 1
ATOM 2568 N N . SER A 1 328 ? 24.188 8.68 -1.491 1 62.47 328 SER A N 1
ATOM 2569 C CA . SER A 1 328 ? 25.328 9.531 -1.822 1 62.47 328 SER A CA 1
ATOM 2570 C C . SER A 1 328 ? 25.547 9.609 -3.33 1 62.47 328 SER A C 1
ATOM 2572 O O . SER A 1 328 ? 25.906 10.664 -3.855 1 62.47 328 SER A O 1
ATOM 2574 N N . SER A 1 329 ? 25.344 8.547 -4 1 57.62 329 SER A N 1
ATOM 2575 C CA . SER A 1 329 ? 25.719 8.484 -5.41 1 57.62 329 SER A CA 1
ATOM 2576 C C . SER A 1 329 ? 24.688 9.18 -6.289 1 57.62 329 SER A C 1
ATOM 2578 O O . SER A 1 329 ? 24.938 9.445 -7.465 1 57.62 329 SER A O 1
ATOM 2580 N N . TYR A 1 330 ? 23.578 9.445 -5.707 1 57.84 330 TYR A N 1
ATOM 2581 C CA . TYR A 1 330 ? 22.578 10.102 -6.543 1 57.84 330 TYR A CA 1
ATOM 2582 C C . TYR A 1 330 ? 22.922 11.57 -6.762 1 57.84 330 TYR A C 1
ATOM 2584 O O . TYR A 1 330 ? 22.422 12.203 -7.688 1 57.84 330 TYR A O 1
ATOM 2592 N N . PHE A 1 331 ? 23.844 12 -5.871 1 53.91 331 PHE A N 1
ATOM 2593 C CA . PHE A 1 331 ? 24.094 13.438 -5.883 1 53.91 331 PHE A CA 1
ATOM 2594 C C . PHE A 1 331 ? 25.531 13.734 -6.316 1 53.91 331 PHE A C 1
ATOM 2596 O O . PHE A 1 331 ? 25.953 14.891 -6.316 1 53.91 331 PHE A O 1
ATOM 2603 N N . THR A 1 332 ? 26.438 12.758 -6.355 1 50.31 332 THR A N 1
ATOM 2604 C CA . THR A 1 332 ? 27.812 13.094 -6.707 1 50.31 332 THR A CA 1
ATOM 2605 C C . THR A 1 332 ? 27.891 13.672 -8.117 1 50.31 332 THR A C 1
ATOM 2607 O O . THR A 1 332 ? 27.453 13.031 -9.078 1 50.31 332 THR A O 1
ATOM 2610 N N . LYS A 1 333 ? 28.016 14.977 -8.047 1 39.09 333 LYS A N 1
ATOM 2611 C CA . LYS A 1 333 ? 28.562 15.609 -9.234 1 39.09 333 LYS A CA 1
ATOM 2612 C C . LYS A 1 333 ? 29.922 15 -9.602 1 39.09 333 LYS A C 1
ATOM 2614 O O . LYS A 1 333 ? 30.781 14.812 -8.742 1 39.09 333 LYS A O 1
ATOM 2619 N N . LYS A 1 334 ? 30.078 14.336 -10.695 1 37.62 334 LYS A N 1
ATOM 2620 C CA . LYS A 1 334 ? 31.391 14 -11.234 1 37.62 334 LYS A CA 1
ATOM 2621 C C . LYS A 1 334 ? 32.375 15.156 -11.062 1 37.62 334 LYS A C 1
ATOM 2623 O O . LYS A 1 334 ? 32.125 16.266 -11.539 1 37.62 334 LYS A O 1
ATOM 2628 N N . SER A 1 335 ? 32.906 15.219 -10.008 1 25.09 335 SER A N 1
ATOM 2629 C CA . SER A 1 335 ? 34.031 16.125 -10.055 1 25.09 335 SER A CA 1
ATOM 2630 C C . SER A 1 335 ? 34.844 15.938 -11.344 1 25.09 335 SER A C 1
ATOM 2632 O O . SER A 1 335 ? 35.375 14.867 -11.602 1 25.09 335 SER A O 1
ATOM 2634 N N . ARG A 1 336 ? 34.656 16.688 -12.312 1 23.19 336 ARG A N 1
ATOM 2635 C CA . ARG A 1 336 ? 35.75 16.875 -13.273 1 23.19 336 ARG A CA 1
ATOM 2636 C C . ARG A 1 336 ? 36.969 17.484 -12.602 1 23.19 336 ARG A C 1
ATOM 2638 O O . ARG A 1 336 ? 36.844 18.406 -11.781 1 23.19 336 ARG A O 1
ATOM 2645 N N . MET B 1 1 ? 3.377 15.93 -53.375 1 60.81 1 MET B N 1
ATOM 2646 C CA . MET B 1 1 ? 2.262 14.992 -53.406 1 60.81 1 MET B CA 1
ATOM 2647 C C . MET B 1 1 ? 2.58 13.719 -52.625 1 60.81 1 MET B C 1
ATOM 2649 O O . MET B 1 1 ? 1.734 13.219 -51.906 1 60.81 1 MET B O 1
ATOM 2653 N N . GLU B 1 2 ? 3.92 13.391 -52.438 1 84.62 2 GLU B N 1
ATOM 2654 C CA . GLU B 1 2 ? 4.402 12.141 -51.844 1 84.62 2 GLU B CA 1
ATOM 2655 C C . GLU B 1 2 ? 4.465 12.234 -50.312 1 84.62 2 GLU B C 1
ATOM 2657 O O . GLU B 1 2 ? 4.051 11.312 -49.625 1 84.62 2 GLU B O 1
ATOM 2662 N N . LEU B 1 3 ? 4.719 13.375 -49.938 1 85.81 3 LEU B N 1
ATOM 2663 C CA . LEU B 1 3 ? 4.832 13.547 -48.469 1 85.81 3 LEU B CA 1
ATOM 2664 C C . LEU B 1 3 ? 3.453 13.578 -47.844 1 85.81 3 LEU B C 1
ATOM 2666 O O . LEU B 1 3 ? 3.252 12.984 -46.781 1 85.81 3 LEU B O 1
ATOM 2670 N N . ALA B 1 4 ? 2.525 14.227 -48.5 1 84.25 4 ALA B N 1
ATOM 2671 C CA . ALA B 1 4 ? 1.159 14.336 -48 1 84.25 4 ALA B CA 1
ATOM 2672 C C . ALA B 1 4 ? 0.492 12.961 -47.906 1 84.25 4 ALA B C 1
ATOM 2674 O O . ALA B 1 4 ? -0.208 12.656 -46.938 1 84.25 4 ALA B O 1
ATOM 2675 N N . SER B 1 5 ? 0.761 12.234 -48.906 1 86.75 5 SER B N 1
ATOM 2676 C CA . SER B 1 5 ? 0.204 10.891 -48.969 1 86.75 5 SER B CA 1
ATOM 2677 C C . SER B 1 5 ? 0.807 10.016 -47.875 1 86.75 5 SER B C 1
ATOM 2679 O O . SER B 1 5 ? 0.103 9.219 -47.25 1 86.75 5 SER B O 1
ATOM 2681 N N . CYS B 1 6 ? 2.049 10.164 -47.625 1 88.88 6 CYS B N 1
ATOM 2682 C CA . CYS B 1 6 ? 2.723 9.414 -46.594 1 88.88 6 CYS B CA 1
ATOM 2683 C C . CYS B 1 6 ? 2.199 9.82 -45.219 1 88.88 6 CYS B C 1
ATOM 2685 O O . CYS B 1 6 ? 1.97 8.969 -44.344 1 88.88 6 CYS B O 1
ATOM 2687 N N . LEU B 1 7 ? 1.975 11.023 -45.094 1 86.38 7 LEU B N 1
ATOM 2688 C CA . LEU B 1 7 ? 1.462 11.531 -43.812 1 86.38 7 LEU B CA 1
ATOM 2689 C C . LEU B 1 7 ? 0.032 11.062 -43.562 1 86.38 7 LEU B C 1
ATOM 2691 O O . LEU B 1 7 ? -0.334 10.719 -42.438 1 86.38 7 LEU B O 1
ATOM 2695 N N . LEU B 1 8 ? -0.671 11.094 -44.625 1 86.56 8 LEU B N 1
ATOM 2696 C CA . LEU B 1 8 ? -2.049 10.617 -44.5 1 86.56 8 LEU B CA 1
ATOM 2697 C C . LEU B 1 8 ? -2.092 9.133 -44.188 1 86.56 8 LEU B C 1
ATOM 2699 O O . LEU B 1 8 ? -2.916 8.695 -43.375 1 86.56 8 LEU B O 1
ATOM 2703 N N . LEU B 1 9 ? -1.243 8.414 -44.781 1 87.44 9 LEU B N 1
ATOM 2704 C CA . LEU B 1 9 ? -1.154 6.984 -44.5 1 87.44 9 LEU B CA 1
ATOM 2705 C C . LEU B 1 9 ? -0.734 6.738 -43.062 1 87.44 9 LEU B C 1
ATOM 2707 O O . LEU B 1 9 ? -1.271 5.848 -42.375 1 87.44 9 LEU B O 1
ATOM 2711 N N . LEU B 1 10 ? 0.146 7.457 -42.625 1 87.31 10 LEU B N 1
ATOM 2712 C CA . LEU B 1 10 ? 0.61 7.332 -41.25 1 87.31 10 LEU B CA 1
ATOM 2713 C C . LEU B 1 10 ? -0.5 7.688 -40.25 1 87.31 10 LEU B C 1
ATOM 2715 O O . LEU B 1 10 ? -0.688 7 -39.25 1 87.31 10 LEU B O 1
ATOM 2719 N N . LEU B 1 11 ? -1.167 8.68 -40.562 1 87.38 11 LEU B N 1
ATOM 2720 C CA . LEU B 1 11 ? -2.244 9.117 -39.688 1 87.38 11 LEU B CA 1
ATOM 2721 C C . LEU B 1 11 ? -3.381 8.102 -39.656 1 87.38 11 LEU B C 1
ATOM 2723 O O . LEU B 1 11 ? -3.896 7.758 -38.594 1 87.38 11 LEU B O 1
ATOM 2727 N N . THR B 1 12 ? -3.76 7.727 -40.844 1 87.94 12 THR B N 1
ATOM 2728 C CA . THR B 1 12 ? -4.832 6.742 -40.938 1 87.94 12 THR B CA 1
ATOM 2729 C C . THR B 1 12 ? -4.41 5.422 -40.281 1 87.94 12 THR B C 1
ATOM 2731 O O . THR B 1 12 ? -5.207 4.77 -39.625 1 87.94 12 THR B O 1
ATOM 2734 N N . GLY B 1 13 ? -3.244 5.062 -40.469 1 88.38 13 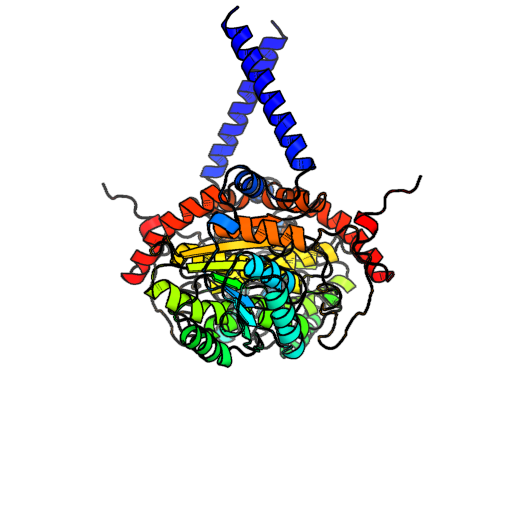GLY B N 1
ATOM 2735 C CA . GLY B 1 13 ? -2.717 3.867 -39.844 1 88.38 13 GLY B CA 1
ATOM 2736 C C . GLY B 1 13 ? -2.682 3.965 -38.312 1 88.38 13 GLY B C 1
ATOM 2737 O O . GLY B 1 13 ? -3.035 3.012 -37.625 1 88.38 13 GLY B O 1
ATOM 2738 N N . SER B 1 14 ? -2.309 5.027 -37.875 1 88.31 14 SER B N 1
ATOM 2739 C CA . SER B 1 14 ? -2.275 5.25 -36.438 1 88.31 14 SER B CA 1
ATOM 2740 C C . SER B 1 14 ? -3.68 5.234 -35.844 1 88.31 14 SER B C 1
ATOM 2742 O O . SER B 1 14 ? -3.898 4.664 -34.781 1 88.31 14 SER B O 1
ATOM 2744 N N . LEU B 1 15 ? -4.52 5.848 -36.531 1 89.38 15 LEU B N 1
ATOM 2745 C CA . LEU B 1 15 ? -5.898 5.879 -36.062 1 89.38 15 LEU B CA 1
ATOM 2746 C C . LEU B 1 15 ? -6.488 4.473 -36 1 89.38 15 LEU B C 1
ATOM 2748 O O . LEU B 1 15 ? -7.172 4.113 -35.031 1 89.38 15 LEU B O 1
ATOM 2752 N N . LEU B 1 16 ? -6.23 3.752 -37.031 1 89.69 16 LEU B N 1
ATOM 2753 C CA . LEU B 1 16 ? -6.707 2.373 -37.062 1 89.69 16 LEU B CA 1
ATOM 2754 C C . LEU B 1 16 ? -6.09 1.554 -35.938 1 89.69 16 LEU B C 1
ATOM 2756 O O . LEU B 1 16 ? -6.777 0.759 -35.281 1 89.69 16 LEU B O 1
ATOM 2760 N N . TYR B 1 17 ? -4.848 1.732 -35.781 1 87.56 17 TYR B N 1
ATOM 2761 C CA . TYR B 1 17 ? -4.164 1.05 -34.688 1 87.56 17 TYR B CA 1
ATOM 2762 C C . TYR B 1 17 ? -4.805 1.392 -33.344 1 87.56 17 TYR B C 1
ATOM 2764 O O . TYR B 1 17 ? -5.098 0.5 -32.531 1 87.56 17 TYR B O 1
ATOM 2772 N N . PHE B 1 18 ? -5.086 2.611 -33.125 1 88.69 18 PHE B N 1
ATOM 2773 C CA . PHE B 1 18 ? -5.672 3.049 -31.859 1 88.69 18 PHE B CA 1
ATOM 2774 C C . PHE B 1 18 ? -7.086 2.504 -31.703 1 88.69 18 PHE B C 1
ATOM 2776 O O . PHE B 1 18 ? -7.496 2.141 -30.594 1 88.69 18 PHE B O 1
ATOM 2783 N N . LEU B 1 19 ? -7.773 2.459 -32.781 1 88.25 19 LEU B N 1
ATOM 2784 C CA . LEU B 1 19 ? -9.125 1.923 -32.719 1 88.25 19 LEU B CA 1
ATOM 2785 C C . LEU B 1 19 ? -9.109 0.434 -32.406 1 88.25 19 LEU B C 1
ATOM 2787 O O . LEU B 1 19 ? -9.922 -0.037 -31.594 1 88.25 19 LEU B O 1
ATOM 2791 N N . ILE B 1 20 ? -8.227 -0.248 -33 1 87 20 ILE B N 1
ATOM 2792 C CA . ILE B 1 20 ? -8.109 -1.679 -32.75 1 87 20 ILE B CA 1
ATOM 2793 C C . ILE B 1 20 ? -7.738 -1.912 -31.281 1 87 20 ILE B C 1
ATOM 2795 O O . ILE B 1 20 ? -8.32 -2.768 -30.609 1 87 20 ILE B O 1
ATOM 2799 N N . GLN B 1 21 ? -6.832 -1.135 -30.812 1 85.56 21 GLN B N 1
ATOM 2800 C CA . GLN B 1 21 ? -6.418 -1.283 -29.422 1 85.56 21 GLN B CA 1
ATOM 2801 C C . GLN B 1 21 ? -7.551 -0.923 -28.453 1 85.56 21 GLN B C 1
ATOM 2803 O O . GLN B 1 21 ? -7.707 -1.549 -27.406 1 85.56 21 GLN B O 1
ATOM 2808 N N . PHE B 1 22 ? -8.211 0.034 -28.891 1 86.88 22 PHE B N 1
ATOM 2809 C CA . PHE B 1 22 ? -9.352 0.447 -28.078 1 86.88 22 PHE B CA 1
ATOM 2810 C C . PHE B 1 22 ? -10.391 -0.665 -28 1 86.88 22 PHE B C 1
ATOM 2812 O O . PHE B 1 22 ? -10.898 -0.977 -26.922 1 86.88 22 PHE B O 1
ATOM 2819 N N . PHE B 1 23 ? -10.664 -1.237 -29.094 1 87.62 23 PHE B N 1
ATOM 2820 C CA . PHE B 1 23 ? -11.625 -2.332 -29.125 1 87.62 23 PHE B CA 1
ATOM 2821 C C . PHE B 1 23 ? -11.102 -3.537 -28.359 1 87.62 23 PHE B C 1
ATOM 2823 O O . PHE B 1 23 ? -11.859 -4.211 -27.656 1 87.62 23 PHE B O 1
ATOM 2830 N N . ARG B 1 24 ? -9.891 -3.779 -28.453 1 87.62 24 ARG B N 1
ATOM 2831 C CA . ARG B 1 24 ? -9.273 -4.875 -27.719 1 87.62 24 ARG B CA 1
ATOM 2832 C C . ARG B 1 24 ? -9.367 -4.648 -26.219 1 87.62 24 ARG B C 1
ATOM 2834 O O . ARG B 1 24 ? -9.633 -5.582 -25.453 1 87.62 24 ARG B O 1
ATOM 2841 N N . LEU B 1 25 ? -9.188 -3.455 -25.906 1 88.88 25 LEU B N 1
ATOM 2842 C CA . LEU B 1 25 ? -9.25 -3.129 -24.484 1 88.88 25 LEU B CA 1
ATOM 2843 C C . LEU B 1 25 ? -10.664 -3.299 -23.938 1 88.88 25 LEU B C 1
ATOM 2845 O O . LEU B 1 25 ? -10.852 -3.789 -22.828 1 88.88 25 LEU B O 1
ATOM 2849 N N . ILE B 1 26 ? -11.57 -2.965 -24.719 1 89.25 26 ILE B N 1
ATOM 2850 C CA . ILE B 1 26 ? -12.961 -3.033 -24.281 1 89.25 26 ILE B CA 1
ATOM 2851 C C . ILE B 1 26 ? -13.375 -4.492 -24.125 1 89.25 26 ILE B C 1
ATOM 2853 O O . ILE B 1 26 ? -14.172 -4.82 -23.234 1 89.25 26 ILE B O 1
ATOM 2857 N N . MET B 1 27 ? -12.812 -5.324 -24.859 1 90.5 27 MET B N 1
ATOM 2858 C CA . MET B 1 27 ? -13.195 -6.734 -24.828 1 90.5 27 MET B CA 1
ATOM 2859 C C . MET B 1 27 ? -12.258 -7.531 -23.922 1 90.5 27 MET B C 1
ATOM 2861 O O . MET B 1 27 ? -12.461 -8.734 -23.719 1 90.5 27 MET B O 1
ATOM 2865 N N . ALA B 1 28 ? -11.375 -6.848 -23.406 1 93 28 ALA B N 1
ATOM 2866 C CA . ALA B 1 28 ? -10.312 -7.531 -22.672 1 93 28 ALA B CA 1
ATOM 2867 C C . ALA B 1 28 ? -10.773 -7.926 -21.266 1 93 28 ALA B C 1
ATOM 2869 O O . ALA B 1 28 ? -11.68 -7.301 -20.703 1 93 28 ALA B O 1
ATOM 2870 N N . ASP B 1 29 ? -10.203 -8.953 -20.766 1 96.88 29 ASP B N 1
ATOM 2871 C CA . ASP B 1 29 ? -10.445 -9.375 -19.391 1 96.88 29 ASP B CA 1
ATOM 2872 C C . ASP B 1 29 ? -9.156 -9.375 -18.578 1 96.88 29 ASP B C 1
ATOM 2874 O O . ASP B 1 29 ? -9.07 -10.031 -17.531 1 96.88 29 ASP B O 1
ATOM 2878 N N . SER B 1 30 ? -8.125 -8.773 -19.125 1 97.94 30 SER B N 1
ATOM 2879 C CA . SER B 1 30 ? -6.852 -8.531 -18.453 1 97.94 30 SER B CA 1
ATOM 2880 C C . SER B 1 30 ? -6.105 -7.363 -19.094 1 97.94 30 SER B C 1
ATOM 2882 O O . SER B 1 30 ? -6.527 -6.844 -20.141 1 97.94 30 SER B O 1
ATOM 2884 N N . ASP B 1 31 ? -5.07 -6.891 -18.469 1 96.38 31 ASP B N 1
ATOM 2885 C CA . ASP B 1 31 ? -4.34 -5.746 -19.016 1 96.38 31 ASP B CA 1
ATOM 2886 C C . ASP B 1 31 ? -3.664 -6.102 -20.328 1 96.38 31 ASP B C 1
ATOM 2888 O O . ASP B 1 31 ? -3.527 -7.281 -20.672 1 96.38 31 ASP B O 1
ATOM 2892 N N . LEU B 1 32 ? -3.18 -5.168 -21.062 1 92.62 32 LEU B N 1
ATOM 2893 C CA . LEU B 1 32 ? -2.699 -5.332 -22.422 1 92.62 32 LEU B CA 1
ATOM 2894 C C . LEU B 1 32 ? -1.427 -6.172 -22.453 1 92.62 32 LEU B C 1
ATOM 2896 O O . LEU B 1 32 ? -1.216 -6.953 -23.391 1 92.62 32 LEU B O 1
ATOM 2900 N N . THR B 1 33 ? -0.588 -6.023 -21.469 1 94.25 33 THR B N 1
ATOM 2901 C CA . THR B 1 33 ? 0.642 -6.805 -21.406 1 94.25 33 THR B CA 1
ATOM 2902 C C . THR B 1 33 ? 0.331 -8.297 -21.281 1 94.25 33 THR B C 1
ATOM 2904 O O . THR B 1 33 ? 0.918 -9.117 -21.984 1 94.25 33 THR B O 1
ATOM 2907 N N . LEU B 1 34 ? -0.578 -8.594 -20.406 1 97.56 34 LEU B N 1
ATOM 2908 C CA . LEU B 1 34 ? -0.966 -9.992 -20.203 1 97.56 34 LEU B CA 1
ATOM 2909 C C . LEU B 1 34 ? -1.666 -10.547 -21.438 1 97.56 34 LEU B C 1
ATOM 2911 O O . LEU B 1 34 ? -1.469 -11.703 -21.797 1 97.56 34 LEU B O 1
ATOM 2915 N N . GLN B 1 35 ? -2.463 -9.727 -22.094 1 95.75 35 GLN B N 1
ATOM 2916 C CA . GLN B 1 35 ? -3.117 -10.164 -23.328 1 95.75 35 GLN B CA 1
ATOM 2917 C C . GLN B 1 35 ? -2.094 -10.516 -24.391 1 95.75 35 GLN B C 1
ATOM 2919 O O . GLN B 1 35 ? -2.254 -11.508 -25.109 1 95.75 35 GLN B O 1
ATOM 2924 N N . TRP B 1 36 ? -1.098 -9.688 -24.484 1 94.19 36 TRP B N 1
ATOM 2925 C CA . TRP B 1 36 ? -0.033 -9.953 -25.438 1 94.19 36 TRP B CA 1
ATOM 2926 C C . TRP B 1 36 ? 0.682 -11.258 -25.125 1 94.19 36 TRP B C 1
ATOM 2928 O O . TRP B 1 36 ? 0.97 -12.055 -26.016 1 94.19 36 TRP B O 1
ATOM 2938 N N . ALA B 1 37 ? 0.937 -11.516 -23.875 1 97.19 37 ALA B N 1
ATOM 2939 C CA . ALA B 1 37 ? 1.598 -12.742 -23.438 1 97.19 37 ALA B CA 1
ATOM 2940 C C . ALA B 1 37 ? 0.72 -13.961 -23.719 1 97.19 37 ALA B C 1
ATOM 2942 O O . ALA B 1 37 ? 1.224 -15.031 -24.078 1 97.19 37 ALA B O 1
ATOM 2943 N N . GLU B 1 38 ? -0.573 -13.781 -23.5 1 96.62 38 GLU B N 1
ATOM 2944 C CA . GLU B 1 38 ? -1.502 -14.875 -23.75 1 96.62 38 GLU B CA 1
ATOM 2945 C C . GLU B 1 38 ? -1.489 -15.281 -25.219 1 96.62 38 GLU B C 1
ATOM 2947 O O . GLU B 1 38 ? -1.581 -16.469 -25.547 1 96.62 38 GLU B O 1
ATOM 2952 N N . TYR B 1 39 ? -1.31 -14.32 -26.109 1 94.62 39 TYR B N 1
ATOM 2953 C CA . TYR B 1 39 ? -1.384 -14.57 -27.547 1 94.62 39 TYR B CA 1
ATOM 2954 C C . TYR B 1 39 ? -0.033 -15.008 -28.094 1 94.62 39 TYR B C 1
ATOM 2956 O O . TYR B 1 39 ? 0.037 -15.898 -28.953 1 94.62 39 TYR B O 1
ATOM 2964 N N . CYS B 1 40 ? 1.087 -14.43 -27.531 1 96.31 40 CYS B N 1
ATOM 2965 C CA . CYS B 1 40 ? 2.371 -14.586 -28.203 1 96.31 40 CYS B CA 1
ATOM 2966 C C . CYS B 1 40 ? 3.385 -15.258 -27.297 1 96.31 40 CYS B C 1
ATOM 2968 O O . CYS B 1 40 ? 4.465 -15.656 -27.734 1 96.31 40 CYS B O 1
ATOM 2970 N N . GLY B 1 41 ? 3.045 -15.352 -26 1 97.62 41 GLY B N 1
ATOM 2971 C CA . GLY B 1 41 ? 4.031 -15.844 -25.047 1 97.62 41 GLY B CA 1
ATOM 2972 C C . GLY B 1 41 ? 3.994 -17.344 -24.875 1 97.62 41 GLY B C 1
ATOM 2973 O O . GLY B 1 41 ? 3.535 -18.078 -25.75 1 97.62 41 GLY B O 1
ATOM 2974 N N . HIS B 1 42 ? 4.605 -17.766 -23.828 1 98.19 42 HIS B N 1
ATOM 2975 C CA . HIS B 1 42 ? 4.629 -19.172 -23.469 1 98.19 42 HIS B CA 1
ATOM 2976 C C . HIS B 1 42 ? 3.314 -19.609 -22.828 1 98.19 42 HIS B C 1
ATOM 2978 O O . HIS B 1 42 ? 2.684 -18.812 -22.109 1 98.19 42 HIS B O 1
ATOM 2984 N N . THR B 1 43 ? 3.002 -20.844 -23.078 1 98.19 43 THR B N 1
ATOM 2985 C CA . THR B 1 43 ? 1.838 -21.406 -22.391 1 98.19 43 THR B CA 1
ATOM 2986 C C . THR B 1 43 ? 2.25 -22.125 -21.109 1 98.19 43 THR B C 1
ATOM 2988 O O . THR B 1 43 ? 3.381 -22.594 -21 1 98.19 43 THR B O 1
ATOM 2991 N N . PRO B 1 44 ? 1.362 -22.141 -20.109 1 98.31 44 PRO B N 1
ATOM 2992 C CA . PRO B 1 44 ? 1.672 -22.875 -18.891 1 98.31 44 PRO B CA 1
ATOM 2993 C C . PRO B 1 44 ? 2.072 -24.328 -19.172 1 98.31 44 PRO B C 1
ATOM 2995 O O . PRO B 1 44 ? 3.02 -24.844 -18.562 1 98.31 44 PRO B O 1
ATOM 2998 N N . GLU B 1 45 ? 1.465 -25 -20.109 1 98.12 45 GLU B N 1
ATOM 2999 C CA . GLU B 1 45 ? 1.73 -26.406 -20.438 1 98.12 45 GLU B CA 1
ATOM 3000 C C . GLU B 1 45 ? 3.15 -26.594 -20.953 1 98.12 45 GLU B C 1
ATOM 3002 O O . GLU B 1 45 ? 3.77 -27.641 -20.734 1 98.12 45 GLU B O 1
ATOM 3007 N N . SER B 1 46 ? 3.672 -25.562 -21.547 1 97.38 46 SER B N 1
ATOM 3008 C CA . SER B 1 46 ? 4.977 -25.688 -22.188 1 97.38 46 SER B CA 1
ATOM 3009 C C . SER B 1 46 ? 6.105 -25.453 -21.188 1 97.38 46 SER B C 1
ATOM 3011 O O . SER B 1 46 ? 7.234 -25.891 -21.406 1 97.38 46 SER B O 1
ATOM 3013 N N . LYS B 1 47 ? 5.762 -24.781 -20.031 1 97.25 47 LYS B N 1
ATOM 3014 C CA . LYS B 1 47 ? 6.891 -24.328 -19.234 1 97.25 47 LYS B CA 1
ATOM 3015 C C . LYS B 1 47 ? 6.738 -24.75 -17.781 1 97.25 47 LYS B C 1
ATOM 3017 O O . LYS B 1 47 ? 7.719 -24.781 -17.031 1 97.25 47 LYS B O 1
ATOM 3022 N N . LEU B 1 48 ? 5.594 -25.109 -17.297 1 97.75 48 LEU B N 1
ATOM 3023 C CA . LEU B 1 48 ? 5.363 -25.25 -15.867 1 97.75 48 LEU B CA 1
ATOM 3024 C C . LEU B 1 48 ? 5.555 -26.703 -15.43 1 97.75 48 LEU B C 1
ATOM 3026 O O . LEU B 1 48 ? 5.75 -26.969 -14.242 1 97.75 48 LEU B O 1
ATOM 3030 N N . GLY B 1 49 ? 5.418 -27.609 -16.422 1 97.44 49 GLY B N 1
ATOM 3031 C CA . GLY B 1 49 ? 5.465 -29.016 -16.078 1 97.44 49 GLY B CA 1
ATOM 3032 C C . GLY B 1 49 ? 6.695 -29.391 -15.273 1 97.44 49 GLY B C 1
ATOM 3033 O O . GLY B 1 49 ? 7.809 -28.969 -15.602 1 97.44 49 GLY B O 1
ATOM 3034 N N . GLY B 1 50 ? 6.457 -30.141 -14.172 1 98.06 50 GLY B N 1
ATOM 3035 C CA . GLY B 1 50 ? 7.57 -30.641 -13.383 1 98.06 50 GLY B CA 1
ATOM 3036 C C . GLY B 1 50 ? 8.031 -29.656 -12.32 1 98.06 50 GLY B C 1
ATOM 3037 O O . GLY B 1 50 ? 8.773 -30.031 -11.406 1 98.06 50 GLY B O 1
ATOM 3038 N N . ASN B 1 51 ? 7.664 -28.375 -12.414 1 98.69 51 ASN B N 1
ATOM 3039 C CA . ASN B 1 51 ? 8.008 -27.406 -11.383 1 98.69 51 ASN B CA 1
ATOM 3040 C C . ASN B 1 51 ? 7.27 -27.703 -10.078 1 98.69 51 ASN B C 1
ATOM 3042 O O . ASN B 1 51 ? 6.07 -27.969 -10.086 1 98.69 51 ASN B O 1
ATOM 3046 N N . VAL B 1 52 ? 7.988 -27.656 -8.984 1 98.88 52 VAL B N 1
ATOM 3047 C CA . VAL B 1 52 ? 7.379 -27.828 -7.668 1 98.88 52 VAL B CA 1
ATOM 3048 C C . VAL B 1 52 ? 6.738 -26.516 -7.223 1 98.88 52 VAL B C 1
ATOM 3050 O O . VAL B 1 52 ? 7.426 -25.5 -7.059 1 98.88 52 VAL B O 1
ATOM 3053 N N . VAL B 1 53 ? 5.41 -26.547 -7.008 1 98.94 53 VAL B N 1
ATOM 3054 C CA . VAL B 1 53 ? 4.668 -25.328 -6.711 1 98.94 53 VAL B CA 1
ATOM 3055 C C . VAL B 1 53 ? 4.043 -25.422 -5.32 1 98.94 53 VAL B C 1
ATOM 3057 O O . VAL B 1 53 ? 3.365 -26.406 -5.004 1 98.94 53 VAL B O 1
ATOM 3060 N N . TRP B 1 54 ? 4.32 -24.469 -4.461 1 98.94 54 TRP B N 1
ATOM 3061 C CA . TRP B 1 54 ? 3.666 -24.328 -3.162 1 98.94 54 TRP B CA 1
ATOM 3062 C C . TRP B 1 54 ? 2.545 -23.297 -3.219 1 98.94 54 TRP B C 1
ATOM 3064 O O . TRP B 1 54 ? 2.791 -22.125 -3.463 1 98.94 54 TRP B O 1
ATOM 3074 N N . VAL B 1 55 ? 1.329 -23.719 -2.998 1 98.94 55 VAL B N 1
ATOM 3075 C CA . VAL B 1 55 ? 0.156 -22.859 -3.027 1 98.94 55 VAL B CA 1
ATOM 3076 C C . VAL B 1 55 ? -0.383 -22.672 -1.612 1 98.94 55 VAL B C 1
ATOM 3078 O O . VAL B 1 55 ? -0.813 -23.625 -0.972 1 98.94 55 VAL B O 1
ATOM 3081 N N . THR B 1 56 ? -0.379 -21.453 -1.105 1 98.88 56 THR B N 1
ATOM 3082 C CA . THR B 1 56 ? -1.055 -21.141 0.152 1 98.88 56 THR B CA 1
ATOM 3083 C C . THR B 1 56 ? -2.512 -20.766 -0.096 1 98.88 56 THR B C 1
ATOM 3085 O O . THR B 1 56 ? -2.842 -20.188 -1.137 1 98.88 56 THR B O 1
ATOM 3088 N N . GLY B 1 57 ? -3.375 -21.047 0.874 1 98.25 57 GLY B N 1
ATOM 3089 C CA . GLY B 1 57 ? -4.797 -20.844 0.655 1 98.25 57 GLY B CA 1
ATOM 3090 C C . GLY B 1 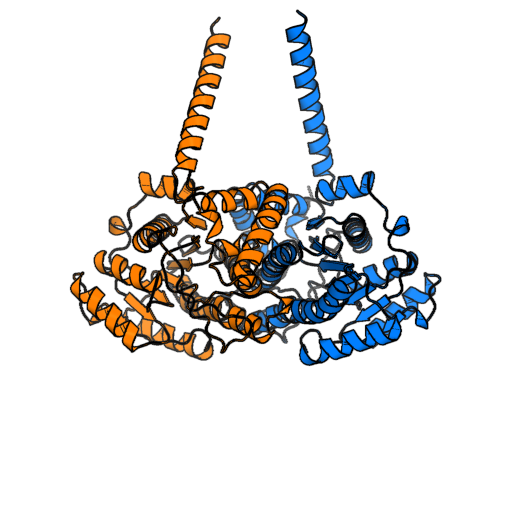57 ? -5.371 -21.734 -0.426 1 98.25 57 GLY B C 1
ATOM 3091 O O . GLY B 1 57 ? -6.137 -21.281 -1.279 1 98.25 57 GLY B O 1
ATOM 3092 N N . ALA B 1 58 ? -5.02 -22.984 -0.408 1 98.56 58 ALA B N 1
ATOM 3093 C CA . ALA B 1 58 ? -5.309 -23.906 -1.509 1 98.56 58 ALA B CA 1
ATOM 3094 C C . ALA B 1 58 ? -6.656 -24.594 -1.313 1 98.56 58 ALA B C 1
ATOM 3096 O O . ALA B 1 58 ? -7.094 -25.375 -2.16 1 98.56 58 ALA B O 1
ATOM 3097 N N . SER B 1 59 ? -7.406 -24.234 -0.294 1 96.81 59 SER B N 1
ATOM 3098 C CA . SER B 1 59 ? -8.57 -25.031 0.09 1 96.81 59 SER B CA 1
ATOM 3099 C C . SER B 1 59 ? -9.828 -24.562 -0.618 1 96.81 59 SER B C 1
ATOM 3101 O O . SER B 1 59 ? -10.883 -25.188 -0.522 1 96.81 59 SER B O 1
ATOM 3103 N N . SER B 1 60 ? -9.805 -23.359 -1.271 1 94.94 60 SER B N 1
ATOM 3104 C CA . SER B 1 60 ? -11 -22.844 -1.932 1 94.94 60 SER B CA 1
ATOM 3105 C C . SER B 1 60 ? -10.641 -21.781 -2.965 1 94.94 60 SER B C 1
ATOM 3107 O O . SER B 1 60 ? -9.477 -21.406 -3.096 1 94.94 60 SER B O 1
ATOM 3109 N N . GLY B 1 61 ? -11.594 -21.469 -3.76 1 96.12 61 GLY B N 1
ATOM 3110 C CA . GLY B 1 61 ? -11.492 -20.328 -4.652 1 96.12 61 GLY B CA 1
ATOM 3111 C C . GLY B 1 61 ? -10.336 -20.438 -5.629 1 96.12 61 GLY B C 1
ATOM 3112 O O . GLY B 1 61 ? -10.188 -21.453 -6.316 1 96.12 61 GLY B O 1
ATOM 3113 N N . ILE B 1 62 ? -9.594 -19.406 -5.695 1 98.12 62 ILE B N 1
ATOM 3114 C CA . ILE B 1 62 ? -8.484 -19.297 -6.633 1 98.12 62 ILE B CA 1
ATOM 3115 C C . ILE B 1 62 ? -7.43 -20.359 -6.312 1 98.12 62 ILE B C 1
ATOM 3117 O O . ILE B 1 62 ? -6.906 -21.016 -7.215 1 98.12 62 ILE B O 1
ATOM 3121 N N . GLY B 1 63 ? -7.168 -20.547 -5.012 1 98.62 63 GLY B N 1
ATOM 3122 C CA . GLY B 1 63 ? -6.168 -21.531 -4.602 1 98.62 63 GLY B CA 1
ATOM 3123 C C . GLY B 1 63 ? -6.516 -22.953 -5.012 1 98.62 63 GLY B C 1
ATOM 3124 O O . GLY B 1 63 ? -5.652 -23.688 -5.477 1 98.62 63 GLY B O 1
ATOM 3125 N N . GLU B 1 64 ? -7.754 -23.266 -4.832 1 98.62 64 GLU B N 1
ATOM 3126 C CA . GLU B 1 64 ? -8.25 -24.578 -5.234 1 98.62 64 GLU B CA 1
ATOM 3127 C C . GLU B 1 64 ? -8.125 -24.781 -6.746 1 98.62 64 GLU B C 1
ATOM 3129 O O . GLU B 1 64 ? -7.609 -25.797 -7.203 1 98.62 64 GLU B O 1
ATOM 3134 N N . GLU B 1 65 ? -8.57 -23.812 -7.484 1 98.81 65 GLU B N 1
ATOM 3135 C CA . GLU B 1 65 ? -8.516 -23.891 -8.938 1 98.81 65 GLU B CA 1
ATOM 3136 C C . GLU B 1 65 ? -7.074 -23.906 -9.438 1 98.81 65 GLU B C 1
ATOM 3138 O O . GLU B 1 65 ? -6.75 -24.594 -10.414 1 98.81 65 GLU B O 1
ATOM 3143 N N . LEU B 1 66 ? -6.191 -23.156 -8.789 1 98.88 66 LEU B N 1
ATOM 3144 C CA . LEU B 1 66 ? -4.766 -23.203 -9.109 1 98.88 66 LEU B CA 1
ATOM 3145 C C . LEU B 1 66 ? -4.227 -24.625 -8.977 1 98.88 66 LEU B C 1
ATOM 3147 O O . LEU B 1 66 ? -3.512 -25.109 -9.852 1 98.88 66 LEU B O 1
ATOM 3151 N N . SER B 1 67 ? -4.578 -25.234 -7.883 1 98.88 67 SER B N 1
ATOM 3152 C CA . SER B 1 67 ? -4.125 -26.609 -7.633 1 98.88 67 SER B CA 1
ATOM 3153 C C . SER B 1 67 ? -4.562 -27.547 -8.75 1 98.88 67 SER B C 1
ATOM 3155 O O . SER B 1 67 ? -3.771 -28.359 -9.227 1 98.88 67 SER B O 1
ATOM 3157 N N . TYR B 1 68 ? -5.797 -27.406 -9.211 1 98.88 68 TYR B N 1
ATOM 3158 C CA . TYR B 1 68 ? -6.336 -28.266 -10.258 1 98.88 68 TYR B CA 1
ATOM 3159 C C . TYR B 1 68 ? -5.59 -28.062 -11.57 1 98.88 68 TYR B C 1
ATOM 3161 O O . TYR B 1 68 ? -5.152 -29.031 -12.195 1 98.88 68 TYR B O 1
ATOM 3169 N N . GLN B 1 69 ? -5.43 -26.828 -11.961 1 98.88 69 GLN B N 1
ATOM 3170 C CA . GLN B 1 69 ? -4.789 -26.562 -13.242 1 98.88 69 GLN B CA 1
ATOM 3171 C C . GLN B 1 69 ? -3.311 -26.938 -13.211 1 98.88 69 GLN B C 1
ATOM 3173 O O . GLN B 1 69 ? -2.783 -27.484 -14.172 1 98.88 69 GLN B O 1
ATOM 3178 N N . LEU B 1 70 ? -2.654 -26.703 -12.125 1 98.94 70 LEU B N 1
ATOM 3179 C CA . LEU B 1 70 ? -1.248 -27.062 -11.984 1 98.94 70 LEU B CA 1
ATOM 3180 C C . LEU B 1 70 ? -1.074 -28.578 -11.984 1 98.94 70 LEU B C 1
ATOM 3182 O O . LEU B 1 70 ? -0.127 -29.094 -12.578 1 98.94 70 LEU B O 1
ATOM 3186 N N . ALA B 1 71 ? -1.999 -29.266 -11.336 1 98.88 71 ALA B N 1
ATOM 3187 C CA . ALA B 1 71 ? -1.955 -30.719 -11.328 1 98.88 71 ALA B CA 1
ATOM 3188 C C . ALA B 1 71 ? -2.096 -31.281 -12.742 1 98.88 71 ALA B C 1
ATOM 3190 O O . ALA B 1 71 ? -1.332 -32.156 -13.148 1 98.88 71 ALA B O 1
ATOM 3191 N N . LYS B 1 72 ? -3.041 -30.719 -13.484 1 98.75 72 LYS B N 1
ATOM 3192 C CA . LYS B 1 72 ? -3.275 -31.156 -14.852 1 98.75 72 LYS B CA 1
ATOM 3193 C C . LYS B 1 72 ? -2.031 -30.953 -15.719 1 98.75 72 LYS B C 1
ATOM 3195 O O . LYS B 1 72 ? -1.77 -31.75 -16.625 1 98.75 72 LYS B O 1
ATOM 3200 N N . ILE B 1 73 ? -1.305 -29.938 -15.445 1 98.56 73 ILE B N 1
ATOM 3201 C CA . ILE B 1 73 ? -0.102 -29.609 -16.203 1 98.56 73 ILE B CA 1
ATOM 3202 C C . ILE B 1 73 ? 1.035 -30.547 -15.805 1 98.56 73 ILE B C 1
ATOM 3204 O O . ILE B 1 73 ? 1.975 -30.75 -16.578 1 98.56 73 ILE B O 1
ATOM 3208 N N . GLY B 1 74 ? 0.959 -31.141 -14.594 1 98.56 74 GLY B N 1
ATOM 3209 C CA . GLY B 1 74 ? 1.97 -32.094 -14.141 1 98.56 74 GLY B CA 1
ATOM 3210 C C . GLY B 1 74 ? 2.924 -31.5 -13.125 1 98.56 74 GLY B C 1
ATOM 3211 O O . GLY B 1 74 ? 4.074 -31.938 -13.016 1 98.56 74 GLY B O 1
ATOM 3212 N N . CYS B 1 75 ? 2.482 -30.531 -12.375 1 98.81 75 CYS B N 1
ATOM 3213 C CA . CYS B 1 75 ? 3.316 -29.906 -11.352 1 98.81 75 CYS B CA 1
ATOM 3214 C C . CYS B 1 75 ? 3.16 -30.609 -10.016 1 98.81 75 CYS B C 1
ATOM 3216 O O . CYS B 1 75 ? 2.047 -30.75 -9.5 1 98.81 75 CYS B O 1
ATOM 3218 N N . PRO B 1 76 ? 4.293 -31.094 -9.422 1 98.88 76 PRO B N 1
ATOM 3219 C CA . PRO B 1 76 ? 4.176 -31.453 -8.008 1 98.88 76 PRO B CA 1
ATOM 3220 C C . PRO B 1 76 ? 3.715 -30.297 -7.137 1 98.88 76 PRO B C 1
ATOM 3222 O O . PRO B 1 76 ? 4.082 -29.141 -7.391 1 98.88 76 PRO B O 1
ATOM 3225 N N . LEU B 1 77 ? 2.918 -30.641 -6.09 1 98.94 77 LEU B N 1
ATOM 3226 C CA . LEU B 1 77 ? 2.234 -29.578 -5.379 1 98.94 77 LEU B CA 1
ATOM 3227 C C . LEU B 1 77 ? 2.443 -29.703 -3.873 1 98.94 77 LEU B C 1
ATOM 3229 O O . LEU B 1 77 ? 2.436 -30.797 -3.33 1 98.94 77 LEU B O 1
ATOM 3233 N N . VAL B 1 78 ? 2.699 -28.578 -3.215 1 98.94 78 VAL B N 1
ATOM 3234 C CA . VAL B 1 78 ? 2.506 -28.406 -1.779 1 98.94 78 VAL B CA 1
ATOM 3235 C C . VAL B 1 78 ? 1.256 -27.562 -1.521 1 98.94 78 VAL B C 1
ATOM 3237 O O . VAL B 1 78 ? 1.153 -26.438 -1.99 1 98.94 78 VAL B O 1
ATOM 3240 N N . LEU B 1 79 ? 0.281 -28.156 -0.843 1 98.94 79 LEU B N 1
ATOM 3241 C CA . LEU B 1 79 ? -0.985 -27.484 -0.59 1 98.94 79 LEU B CA 1
ATOM 3242 C C . LEU B 1 79 ? -1.118 -27.109 0.883 1 98.94 79 LEU B C 1
ATOM 3244 O O . LEU B 1 79 ? -1.044 -27.969 1.756 1 98.94 79 LEU B O 1
ATOM 3248 N N . SER B 1 80 ? -1.29 -25.797 1.128 1 98.88 80 SER B N 1
ATOM 3249 C CA . SER B 1 80 ? -1.397 -25.359 2.516 1 98.88 80 SER B CA 1
ATOM 3250 C C . SER B 1 80 ? -2.654 -24.516 2.732 1 98.88 80 SER B C 1
ATOM 3252 O O . SER B 1 80 ? -3.039 -23.734 1.866 1 98.88 80 SER B O 1
ATOM 3254 N N . SER B 1 81 ? -3.312 -24.641 3.779 1 98.31 81 SER B N 1
ATOM 3255 C CA . SER B 1 81 ? -4.395 -23.891 4.395 1 98.31 81 SER B CA 1
ATOM 3256 C C . SER B 1 81 ? -4.652 -24.359 5.824 1 98.31 81 SER B C 1
ATOM 3258 O O . SER B 1 81 ? -3.98 -25.266 6.316 1 98.31 81 SER B O 1
ATOM 3260 N N . ARG B 1 82 ? -5.59 -23.75 6.449 1 96.31 82 ARG B N 1
ATOM 3261 C CA . ARG B 1 82 ? -5.926 -24.156 7.809 1 96.31 82 ARG B CA 1
ATOM 3262 C C . ARG B 1 82 ? -6.812 -25.391 7.812 1 96.31 82 ARG B C 1
ATOM 3264 O O . ARG B 1 82 ? -6.902 -26.094 8.82 1 96.31 82 ARG B O 1
ATOM 3271 N N . ARG B 1 83 ? -7.5 -25.641 6.691 1 96.25 83 ARG B N 1
ATOM 3272 C CA . ARG B 1 83 ? -8.523 -26.688 6.633 1 96.25 83 ARG B CA 1
ATOM 3273 C C . ARG B 1 83 ? -7.973 -27.953 5.977 1 96.25 83 ARG B C 1
ATOM 3275 O O . ARG B 1 83 ? -8.148 -28.156 4.773 1 96.25 83 ARG B O 1
ATOM 3282 N N . GLU B 1 84 ? -7.547 -28.844 6.785 1 98.12 84 GLU B N 1
ATOM 3283 C CA . GLU B 1 84 ? -6.879 -30.047 6.289 1 98.12 84 GLU B CA 1
ATOM 3284 C C . GLU B 1 84 ? -7.84 -30.922 5.496 1 98.12 84 GLU B C 1
ATOM 3286 O O . GLU B 1 84 ? -7.465 -31.484 4.465 1 98.12 84 GLU B O 1
ATOM 3291 N N . THR B 1 85 ? -9.062 -31.016 5.957 1 98.56 85 THR B N 1
ATOM 3292 C CA . THR B 1 85 ? -10.055 -31.844 5.277 1 98.56 85 THR B CA 1
ATOM 3293 C C . THR B 1 85 ? -10.289 -31.344 3.855 1 98.56 85 THR B C 1
ATOM 3295 O O . THR B 1 85 ? -10.414 -32.156 2.924 1 98.56 85 THR B O 1
ATOM 3298 N N . GLU B 1 86 ? -10.367 -30.047 3.748 1 98.38 86 GLU B N 1
ATOM 3299 C CA . GLU B 1 86 ? -10.555 -29.453 2.424 1 98.38 86 GLU B CA 1
ATOM 3300 C C . GLU B 1 86 ? -9.328 -29.656 1.548 1 98.38 86 GLU B C 1
ATOM 3302 O O . GLU B 1 86 ? -9.445 -29.844 0.336 1 98.38 86 GLU B O 1
ATOM 3307 N N . LEU B 1 87 ? -8.172 -29.641 2.17 1 98.75 87 LEU B N 1
ATOM 3308 C CA . LEU B 1 87 ? -6.949 -29.875 1.417 1 98.75 87 LEU B CA 1
ATOM 3309 C C . LEU B 1 87 ? -6.922 -31.297 0.867 1 98.75 87 LEU B C 1
ATOM 3311 O O . LEU B 1 87 ? -6.508 -31.531 -0.273 1 98.75 87 LEU B O 1
ATOM 3315 N N . LEU B 1 88 ? -7.348 -32.188 1.659 1 98.75 88 LEU B N 1
ATOM 3316 C CA . LEU B 1 88 ? -7.391 -33.594 1.23 1 98.75 88 LEU B CA 1
ATOM 3317 C C . LEU B 1 88 ? -8.391 -33.781 0.096 1 98.75 88 LEU B C 1
ATOM 3319 O O . LEU B 1 88 ? -8.133 -34.531 -0.844 1 98.75 88 LEU B O 1
ATOM 3323 N N . ARG B 1 89 ? -9.508 -33.062 0.233 1 98.75 89 ARG B N 1
ATOM 3324 C CA . ARG B 1 89 ? -10.484 -33.094 -0.853 1 98.75 89 ARG B CA 1
ATOM 3325 C C . ARG B 1 89 ? -9.875 -32.562 -2.148 1 98.75 89 ARG B C 1
ATOM 3327 O O . ARG B 1 89 ? -10.055 -33.156 -3.213 1 98.75 89 ARG B O 1
ATOM 3334 N N . VAL B 1 90 ? -9.164 -31.469 -2.088 1 98.88 90 VAL B N 1
ATOM 3335 C CA . VAL B 1 90 ? -8.508 -30.875 -3.248 1 98.88 90 VAL B CA 1
ATOM 3336 C C . VAL B 1 90 ? -7.465 -31.844 -3.807 1 98.88 90 VAL B C 1
ATOM 3338 O O . VAL B 1 90 ? -7.379 -32.031 -5.023 1 98.88 90 VAL B O 1
ATOM 3341 N N . LYS B 1 91 ? -6.684 -32.469 -2.928 1 98.88 91 LYS B N 1
ATOM 3342 C CA . LYS B 1 91 ? -5.68 -33.438 -3.35 1 98.88 91 LYS B CA 1
ATOM 3343 C C . LYS B 1 91 ? -6.316 -34.594 -4.117 1 98.88 91 LYS B C 1
ATOM 3345 O O . LYS B 1 91 ? -5.82 -35 -5.168 1 98.88 91 LYS B O 1
ATOM 3350 N N . GLN B 1 92 ? -7.359 -35.094 -3.594 1 98.81 92 GLN B N 1
ATOM 3351 C CA . GLN B 1 92 ? -8.031 -36.219 -4.238 1 98.81 92 GLN B CA 1
ATOM 3352 C C . GLN B 1 92 ? -8.492 -35.844 -5.648 1 98.81 92 GLN B C 1
ATOM 3354 O O . GLN B 1 92 ? -8.32 -36.625 -6.586 1 98.81 92 GLN B O 1
ATOM 3359 N N . LYS B 1 93 ? -9.094 -34.688 -5.746 1 98.81 93 LYS B N 1
ATOM 3360 C CA . LYS B 1 93 ? -9.531 -34.25 -7.062 1 98.81 93 LYS B CA 1
ATOM 3361 C C . LYS B 1 93 ? -8.344 -34.062 -8.008 1 98.81 93 LYS B C 1
ATOM 3363 O O . LYS B 1 93 ? -8.422 -34.406 -9.18 1 98.81 93 LYS B O 1
ATOM 3368 N N . CYS B 1 94 ? -7.27 -33.5 -7.523 1 98.88 94 CYS B N 1
ATOM 3369 C CA . CYS B 1 94 ? -6.059 -33.344 -8.32 1 98.88 94 CYS B CA 1
ATOM 3370 C C . CYS B 1 94 ? -5.586 -34.688 -8.859 1 98.88 94 CYS B C 1
ATOM 3372 O O . CYS B 1 94 ? -5.223 -34.781 -10.031 1 98.88 94 CYS B O 1
ATOM 3374 N N . LEU B 1 95 ? -5.609 -35.688 -8.023 1 98.69 95 LEU B N 1
ATOM 3375 C CA . LEU B 1 95 ? -5.156 -37.031 -8.414 1 98.69 95 LEU B CA 1
ATOM 3376 C C . LEU B 1 95 ? -6.086 -37.625 -9.461 1 98.69 95 LEU B C 1
ATOM 3378 O O . LEU B 1 95 ? -5.629 -38.312 -10.367 1 98.69 95 LEU B O 1
ATOM 3382 N N . GLU B 1 96 ? -7.312 -37.281 -9.367 1 98.62 96 GLU B N 1
ATOM 3383 C CA . GLU B 1 96 ? -8.312 -37.812 -10.297 1 98.62 96 GLU B CA 1
ATOM 3384 C C . GLU B 1 96 ? -8.164 -37.219 -11.68 1 98.62 96 GLU B C 1
ATOM 3386 O O . GLU B 1 96 ? -8.398 -37.875 -12.695 1 98.62 96 GLU B O 1
ATOM 3391 N N . ILE B 1 97 ? -7.773 -36 -11.758 1 98.44 97 ILE B N 1
ATOM 3392 C CA . ILE B 1 97 ? -7.871 -35.281 -13.023 1 98.44 97 ILE B CA 1
ATOM 3393 C C . ILE B 1 97 ? -6.492 -35.188 -13.664 1 98.44 97 ILE B C 1
ATOM 3395 O O . ILE B 1 97 ? -6.324 -34.5 -14.68 1 98.44 97 ILE B O 1
ATOM 3399 N N . SER B 1 98 ? -5.52 -35.781 -13.039 1 98.19 98 SER B N 1
ATOM 3400 C CA . SER B 1 98 ? -4.156 -35.656 -13.539 1 98.19 98 SER B CA 1
ATOM 3401 C C . SER B 1 98 ? -3.414 -36.969 -13.477 1 98.19 98 SER B C 1
ATOM 3403 O O . SER B 1 98 ? -3.988 -38 -13.086 1 98.19 98 SER B O 1
ATOM 3405 N N . SER B 1 99 ? -2.119 -36.969 -13.938 1 97.62 99 SER B N 1
ATOM 3406 C CA . SER B 1 99 ? -1.289 -38.156 -13.906 1 97.62 99 SER B CA 1
ATOM 3407 C C . SER B 1 99 ? -0.423 -38.219 -12.648 1 97.62 99 SER B C 1
ATOM 3409 O O . SER B 1 99 ? 0.444 -39.062 -12.516 1 97.62 99 SER B O 1
ATOM 3411 N N . LEU B 1 100 ? -0.659 -37.281 -11.758 1 98.38 100 LEU B N 1
ATOM 3412 C CA . LEU B 1 100 ? 0.141 -37.188 -10.539 1 98.38 100 LEU B CA 1
ATOM 3413 C C . LEU B 1 100 ? -0.193 -38.344 -9.602 1 98.38 100 LEU B C 1
ATOM 3415 O O . LEU B 1 100 ? -1.312 -38.875 -9.625 1 98.38 100 LEU B O 1
ATOM 3419 N N . GLU B 1 101 ? 0.813 -38.688 -8.82 1 98.5 101 GLU B N 1
ATOM 3420 C CA . GLU B 1 101 ? 0.646 -39.719 -7.777 1 98.5 101 GLU B CA 1
ATOM 3421 C C . GLU B 1 101 ? 0.6 -39.062 -6.391 1 98.5 101 GLU B C 1
ATOM 3423 O O . GLU B 1 101 ? 0.854 -37.875 -6.242 1 98.5 101 GLU B O 1
ATOM 3428 N N . ASP B 1 102 ? 0.241 -39.875 -5.441 1 98.44 102 ASP B N 1
ATOM 3429 C CA . ASP B 1 102 ? 0.059 -39.406 -4.07 1 98.44 102 ASP B CA 1
ATOM 3430 C C . ASP B 1 102 ? 1.295 -38.656 -3.576 1 98.44 102 ASP B C 1
ATOM 3432 O O . ASP B 1 102 ? 1.177 -37.625 -2.926 1 98.44 102 ASP B O 1
ATOM 3436 N N . GLN B 1 103 ? 2.473 -39.156 -3.941 1 98.19 103 GLN B N 1
ATOM 3437 C CA . GLN B 1 103 ? 3.725 -38.562 -3.457 1 98.19 103 GLN B CA 1
ATOM 3438 C C . GLN B 1 103 ? 4.004 -37.219 -4.117 1 98.19 103 GLN B C 1
ATOM 3440 O O . GLN B 1 103 ? 4.863 -36.469 -3.656 1 98.19 103 GLN B O 1
ATOM 3445 N N . ASP B 1 104 ? 3.305 -36.938 -5.223 1 98.75 104 ASP B N 1
ATOM 3446 C CA . ASP B 1 104 ? 3.518 -35.688 -5.965 1 98.75 104 ASP B CA 1
ATOM 3447 C C . ASP B 1 104 ? 2.748 -34.531 -5.332 1 98.75 104 ASP B C 1
ATOM 3449 O O . ASP B 1 104 ? 2.895 -33.375 -5.75 1 98.75 104 ASP B O 1
ATOM 3453 N N . ILE B 1 105 ? 1.934 -34.844 -4.336 1 98.88 105 ILE B N 1
ATOM 3454 C CA . ILE B 1 105 ? 1.152 -33.781 -3.674 1 98.88 105 ILE B CA 1
ATOM 3455 C C . ILE B 1 105 ? 1.342 -33.906 -2.162 1 98.88 105 ILE B C 1
ATOM 3457 O O . ILE B 1 105 ? 0.967 -34.906 -1.545 1 98.88 105 ILE B O 1
ATOM 3461 N N . LEU B 1 106 ? 1.921 -32.906 -1.574 1 98.94 106 LEU B N 1
ATOM 3462 C CA . LEU B 1 106 ? 2.137 -32.844 -0.133 1 98.94 106 LEU B CA 1
ATOM 3463 C C . LEU B 1 106 ? 1.101 -31.922 0.526 1 98.94 106 LEU B C 1
ATOM 3465 O O . LEU B 1 106 ? 0.972 -30.75 0.163 1 98.94 106 LEU B O 1
ATOM 3469 N N . ILE B 1 107 ? 0.346 -32.5 1.401 1 98.88 107 ILE B N 1
ATOM 3470 C CA . ILE B 1 107 ? -0.567 -31.734 2.234 1 98.88 107 ILE B CA 1
ATOM 3471 C C . ILE B 1 107 ? 0.18 -31.172 3.447 1 98.88 107 ILE B C 1
ATOM 3473 O O . ILE B 1 107 ? 0.729 -31.938 4.242 1 98.88 107 ILE B O 1
ATOM 3477 N N . LEU B 1 108 ? 0.235 -29.875 3.568 1 98.75 108 LEU B N 1
ATOM 3478 C CA . LEU B 1 108 ? 0.921 -29.203 4.664 1 98.75 108 LEU B CA 1
ATOM 3479 C C . LEU B 1 108 ? 0.011 -28.172 5.316 1 98.75 108 LEU B C 1
ATOM 3481 O O . LEU B 1 108 ? 0.109 -26.969 5.027 1 98.75 108 LEU B O 1
ATOM 3485 N N . PRO B 1 109 ? -0.863 -28.625 6.266 1 98.56 109 PRO B N 1
ATOM 3486 C CA . PRO B 1 109 ? -1.725 -27.672 6.953 1 98.56 109 PRO B CA 1
ATOM 3487 C C . PRO B 1 109 ? -0.935 -26.562 7.641 1 98.56 109 PRO B C 1
ATOM 3489 O O . PRO B 1 109 ? 0.065 -26.828 8.312 1 98.56 109 PRO B O 1
ATOM 3492 N N . LEU B 1 110 ? -1.399 -25.297 7.441 1 98.44 110 LEU B N 1
ATOM 3493 C CA . LEU B 1 110 ? -0.617 -24.156 7.922 1 98.44 110 LEU B CA 1
ATOM 3494 C C . LEU B 1 110 ? -1.508 -22.953 8.156 1 98.44 110 LEU B C 1
ATOM 3496 O O . LEU B 1 110 ? -2.25 -22.531 7.262 1 98.44 110 LEU B O 1
ATOM 3500 N N . ASP B 1 111 ? -1.501 -22.438 9.352 1 98.19 111 ASP B N 1
ATOM 3501 C CA . ASP B 1 111 ? -2.066 -21.125 9.656 1 98.19 111 ASP B CA 1
ATOM 3502 C C . ASP B 1 111 ? -1.061 -20.016 9.375 1 98.19 111 ASP B C 1
ATOM 3504 O O . ASP B 1 111 ? -0.066 -19.875 10.086 1 98.19 111 ASP B O 1
ATOM 3508 N N . MET B 1 112 ? -1.386 -19.203 8.422 1 98.25 112 MET B N 1
ATOM 3509 C CA . MET B 1 112 ? -0.444 -18.203 7.934 1 98.25 112 MET B CA 1
ATOM 3510 C C . MET B 1 112 ? -0.159 -17.156 9.008 1 98.25 112 MET B C 1
ATOM 3512 O O . MET B 1 112 ? 0.819 -16.422 8.906 1 98.25 112 MET B O 1
ATOM 3516 N N . THR B 1 113 ? -0.99 -17.016 10.016 1 98.12 113 THR B N 1
ATOM 3517 C CA . THR B 1 113 ? -0.75 -16.047 11.086 1 98.12 113 THR B CA 1
ATOM 3518 C C . THR B 1 113 ? 0.242 -16.609 12.102 1 98.12 113 THR B C 1
ATOM 3520 O O . THR B 1 113 ? 0.769 -15.867 12.93 1 98.12 113 THR B O 1
ATOM 3523 N N . GLN B 1 114 ? 0.491 -17.906 12.07 1 98.31 114 GLN B N 1
ATOM 3524 C CA . GLN B 1 114 ? 1.489 -18.516 12.938 1 98.31 114 GLN B CA 1
ATOM 3525 C C . GLN B 1 114 ? 2.869 -18.516 12.281 1 98.31 114 GLN B C 1
ATOM 3527 O O . GLN B 1 114 ? 3.406 -19.562 11.938 1 98.31 114 GLN B O 1
ATOM 3532 N N . THR B 1 115 ? 3.488 -17.406 12.297 1 98.25 115 THR B N 1
ATOM 3533 C CA . THR B 1 115 ? 4.711 -17.172 11.539 1 98.25 115 THR B CA 1
ATOM 3534 C C . THR B 1 115 ? 5.863 -18 12.094 1 98.25 115 THR B C 1
ATOM 3536 O O . THR B 1 115 ? 6.801 -18.344 11.359 1 98.25 115 THR B O 1
ATOM 3539 N N . SER B 1 116 ? 5.793 -18.406 13.312 1 97.75 116 SER B N 1
ATOM 3540 C CA . SER B 1 116 ? 6.84 -19.219 13.922 1 97.75 116 SER B CA 1
ATOM 3541 C C . SER B 1 116 ? 6.914 -20.609 13.289 1 97.75 116 SER B C 1
ATOM 3543 O O . SER B 1 116 ? 7.922 -21.297 13.414 1 97.75 116 SER B O 1
ATOM 3545 N N . MET B 1 117 ? 5.875 -21 12.547 1 98.25 117 MET B N 1
ATOM 3546 C CA . MET B 1 117 ? 5.801 -22.344 11.961 1 98.25 117 MET B CA 1
ATOM 3547 C C . MET B 1 117 ? 6.281 -22.328 10.516 1 98.25 117 MET B C 1
ATOM 3549 O O . MET B 1 117 ? 6.457 -23.391 9.906 1 98.25 117 MET B O 1
ATOM 3553 N N . HIS B 1 118 ? 6.566 -21.203 9.977 1 98.69 118 HIS B N 1
ATOM 3554 C CA . HIS B 1 118 ? 6.82 -21.078 8.539 1 98.69 118 HIS B CA 1
ATOM 3555 C C . HIS B 1 118 ? 8.172 -21.672 8.172 1 98.69 118 HIS B C 1
ATOM 3557 O O . HIS B 1 118 ? 8.328 -22.234 7.086 1 98.69 118 HIS B O 1
ATOM 3563 N N . LYS B 1 119 ? 9.117 -21.5 9.031 1 98.31 119 LYS B N 1
ATOM 3564 C CA . LYS B 1 119 ? 10.422 -22.094 8.773 1 98.31 119 LYS B CA 1
ATOM 3565 C C . LYS B 1 119 ? 10.312 -23.625 8.68 1 98.31 119 LYS B C 1
ATOM 3567 O O . LYS B 1 119 ? 10.789 -24.219 7.711 1 98.31 119 LYS B O 1
ATOM 3572 N N . GLU B 1 120 ? 9.734 -24.172 9.695 1 98.62 120 GLU B N 1
ATOM 3573 C CA . GLU B 1 120 ? 9.57 -25.625 9.734 1 98.62 120 GLU B CA 1
ATOM 3574 C C . GLU B 1 120 ? 8.75 -26.109 8.547 1 98.62 120 GLU B C 1
ATOM 3576 O O . GLU B 1 120 ? 9.062 -27.156 7.957 1 98.62 120 GLU B O 1
ATOM 3581 N N . ALA B 1 121 ? 7.672 -25.438 8.227 1 98.81 121 ALA B N 1
ATOM 3582 C CA . ALA B 1 121 ? 6.848 -25.812 7.078 1 98.81 121 ALA B CA 1
ATOM 3583 C C . ALA B 1 121 ? 7.672 -25.812 5.793 1 98.81 121 ALA B C 1
ATOM 3585 O O . ALA B 1 121 ? 7.543 -26.719 4.969 1 98.81 121 ALA B O 1
ATOM 3586 N N . THR B 1 122 ? 8.508 -24.797 5.625 1 98.88 122 THR B N 1
ATOM 3587 C CA . THR B 1 122 ? 9.367 -24.703 4.449 1 98.88 122 THR B CA 1
ATOM 3588 C C . THR B 1 122 ? 10.352 -25.859 4.395 1 98.88 122 THR B C 1
ATOM 3590 O O . THR B 1 122 ? 10.57 -26.453 3.332 1 98.88 122 THR B O 1
ATOM 3593 N N . GLU B 1 123 ? 10.883 -26.188 5.508 1 98.69 123 GLU B N 1
ATOM 3594 C CA . GLU B 1 123 ? 11.82 -27.312 5.586 1 98.69 123 GLU B CA 1
ATOM 3595 C C . GLU B 1 123 ? 11.148 -28.625 5.207 1 98.69 123 GLU B C 1
ATOM 3597 O O . GLU B 1 123 ? 11.75 -29.453 4.527 1 98.69 123 GLU B O 1
ATOM 3602 N N . LYS B 1 124 ? 9.938 -28.812 5.625 1 98.81 124 LYS B N 1
ATOM 3603 C CA . LYS B 1 124 ? 9.195 -30.016 5.281 1 98.81 124 LYS B CA 1
ATOM 3604 C C . LYS B 1 124 ? 8.977 -30.125 3.777 1 98.81 124 LYS B C 1
ATOM 3606 O O . LYS B 1 124 ? 9.109 -31.203 3.195 1 98.81 124 LYS B O 1
ATOM 3611 N N . ALA B 1 125 ? 8.602 -29.016 3.193 1 98.81 125 ALA B N 1
ATOM 3612 C CA . ALA B 1 125 ? 8.422 -29 1.743 1 98.81 125 ALA B CA 1
ATOM 3613 C C . ALA B 1 125 ? 9.727 -29.328 1.026 1 98.81 125 ALA B C 1
ATOM 3615 O O . ALA B 1 125 ? 9.742 -30.109 0.072 1 98.81 125 ALA B O 1
ATOM 3616 N N . LEU B 1 126 ? 10.836 -28.781 1.508 1 98.75 126 LEU B N 1
ATOM 3617 C CA . LEU B 1 126 ? 12.141 -29 0.905 1 98.75 126 LEU B CA 1
ATOM 3618 C C . LEU B 1 126 ? 12.617 -30.438 1.128 1 98.75 126 LEU B C 1
ATOM 3620 O O . LEU B 1 126 ? 13.266 -31.016 0.262 1 98.75 126 LEU B O 1
ATOM 3624 N N . GLN B 1 127 ? 12.289 -30.922 2.289 1 98.56 127 GLN B N 1
ATOM 3625 C CA . GLN B 1 127 ? 12.641 -32.312 2.566 1 98.56 127 GLN B CA 1
ATOM 3626 C C . GLN B 1 127 ? 11.906 -33.25 1.628 1 98.56 127 GLN B C 1
ATOM 3628 O O . GLN B 1 127 ? 12.469 -34.281 1.185 1 98.56 127 GLN B O 1
ATOM 3633 N N . HIS B 1 128 ? 10.703 -32.969 1.324 1 98.69 128 HIS B N 1
ATOM 3634 C CA . HIS B 1 128 ? 9.867 -33.844 0.514 1 98.69 128 HIS B CA 1
ATOM 3635 C C . HIS B 1 128 ? 10.25 -33.781 -0.959 1 98.69 128 HIS B C 1
ATOM 3637 O O . HIS B 1 128 ? 10.336 -34.812 -1.635 1 98.69 128 HIS B O 1
ATOM 3643 N N . PHE B 1 129 ? 10.539 -32.594 -1.498 1 98.62 129 PHE B N 1
ATOM 3644 C CA . PHE B 1 129 ? 10.695 -32.438 -2.939 1 98.62 129 PHE B CA 1
ATOM 3645 C C . PHE B 1 129 ? 12.117 -32.031 -3.293 1 98.62 129 PHE B C 1
ATOM 3647 O O . PHE B 1 129 ? 12.5 -32.031 -4.465 1 98.62 129 PHE B O 1
ATOM 3654 N N . GLY B 1 130 ? 12.906 -31.531 -2.322 1 98 130 GLY B N 1
ATOM 3655 C CA . GLY B 1 130 ? 14.266 -31.094 -2.549 1 98 130 GLY B CA 1
ATOM 3656 C C . GLY B 1 130 ? 14.359 -29.656 -3.025 1 98 130 GLY B C 1
ATOM 3657 O O . GLY B 1 130 ? 15.43 -29.047 -2.984 1 98 130 GLY B O 1
ATOM 3658 N N . ARG B 1 131 ? 13.227 -29.125 -3.498 1 98.19 131 ARG B N 1
ATOM 3659 C CA . ARG B 1 131 ? 13.219 -27.75 -4 1 98.19 131 ARG B CA 1
ATOM 3660 C C . ARG B 1 131 ? 11.805 -27.188 -4.012 1 98.19 131 ARG B C 1
ATOM 3662 O O . ARG B 1 131 ? 10.828 -27.922 -3.896 1 98.19 131 ARG B O 1
ATOM 3669 N N . ILE B 1 132 ? 11.719 -25.891 -4.105 1 98.81 132 ILE B N 1
ATOM 3670 C CA . ILE B 1 132 ? 10.5 -25.141 -4.379 1 98.81 132 ILE B CA 1
ATOM 3671 C C . ILE B 1 132 ? 10.734 -24.188 -5.543 1 98.81 132 ILE B C 1
ATOM 3673 O O . ILE B 1 132 ? 11.461 -23.188 -5.41 1 98.81 132 ILE B O 1
ATOM 3677 N N . ASP B 1 133 ? 10.086 -24.422 -6.629 1 98.88 133 ASP B N 1
ATOM 3678 C CA . ASP B 1 133 ? 10.328 -23.625 -7.832 1 98.88 133 ASP B CA 1
ATOM 3679 C C . ASP B 1 133 ? 9.438 -22.391 -7.852 1 98.88 133 ASP B C 1
ATOM 3681 O O . ASP B 1 133 ? 9.859 -21.328 -8.328 1 98.88 133 ASP B O 1
ATOM 3685 N N . ILE B 1 134 ? 8.195 -22.562 -7.391 1 98.94 134 ILE B N 1
ATOM 3686 C CA . ILE B 1 134 ? 7.234 -21.453 -7.402 1 98.94 134 ILE B CA 1
ATOM 3687 C C . ILE B 1 134 ? 6.484 -21.422 -6.074 1 98.94 134 ILE B C 1
ATOM 3689 O O . ILE B 1 134 ? 5.977 -22.438 -5.605 1 98.94 134 ILE B O 1
ATOM 3693 N N . LEU B 1 135 ? 6.523 -20.297 -5.422 1 98.94 135 LEU B N 1
ATOM 3694 C CA . LEU B 1 135 ? 5.648 -20.016 -4.285 1 98.94 135 LEU B CA 1
ATOM 3695 C C . LEU B 1 135 ? 4.484 -19.125 -4.703 1 98.94 135 LEU B C 1
ATOM 3697 O O . LEU B 1 135 ? 4.695 -18.016 -5.219 1 98.94 135 LEU B O 1
ATOM 3701 N N . VAL B 1 136 ? 3.27 -19.625 -4.586 1 98.94 136 VAL B N 1
ATOM 3702 C CA . VAL B 1 136 ? 2.076 -18.828 -4.848 1 98.94 136 VAL B CA 1
ATOM 3703 C C . VAL B 1 136 ? 1.463 -18.359 -3.525 1 98.94 136 VAL B C 1
ATOM 3705 O O . VAL B 1 136 ? 0.831 -19.156 -2.82 1 98.94 136 VAL B O 1
ATOM 3708 N N . ASN B 1 137 ? 1.683 -17.109 -3.225 1 98.88 137 ASN B N 1
ATOM 3709 C CA . ASN B 1 137 ? 1.035 -16.469 -2.082 1 98.88 137 ASN B CA 1
ATOM 3710 C C . ASN B 1 137 ? -0.411 -16.094 -2.395 1 98.88 137 ASN B C 1
ATOM 3712 O O . ASN B 1 137 ? -0.67 -15.055 -2.992 1 98.88 137 ASN B O 1
ATOM 3716 N N . ASN B 1 138 ? -1.314 -16.922 -1.905 1 98.62 138 ASN B N 1
ATOM 3717 C CA . ASN B 1 138 ? -2.721 -16.75 -2.258 1 98.62 138 ASN B CA 1
ATOM 3718 C C . ASN B 1 138 ? -3.6 -16.641 -1.015 1 98.62 138 ASN B C 1
ATOM 3720 O O . ASN B 1 138 ? -4.723 -16.125 -1.086 1 98.62 138 ASN B O 1
ATOM 3724 N N . ALA B 1 139 ? -3.084 -17.078 0.123 1 97.88 139 ALA B N 1
ATOM 3725 C CA . ALA B 1 139 ? -3.863 -17.031 1.357 1 97.88 139 ALA B CA 1
ATOM 3726 C C . ALA B 1 139 ? -4.207 -15.586 1.73 1 97.88 139 ALA B C 1
ATOM 3728 O O . ALA B 1 139 ? -3.381 -14.688 1.586 1 97.88 139 ALA B O 1
ATOM 3729 N N . GLY B 1 140 ? -5.391 -15.375 2.156 1 96.31 140 GLY B N 1
ATOM 3730 C CA . GLY B 1 140 ? -5.812 -14.047 2.59 1 96.31 140 GLY B CA 1
ATOM 3731 C C . GLY B 1 140 ? -7.305 -13.961 2.865 1 96.31 140 GLY B C 1
ATOM 3732 O O . GLY B 1 140 ? -8.039 -14.922 2.648 1 96.31 140 GLY B O 1
ATOM 3733 N N . ARG B 1 141 ? -7.719 -12.859 3.398 1 96 141 ARG B N 1
ATOM 3734 C CA . ARG B 1 141 ? -9.117 -12.547 3.666 1 96 141 ARG B CA 1
ATOM 3735 C C . ARG B 1 141 ? -9.445 -11.109 3.273 1 96 141 ARG B C 1
ATOM 3737 O O . ARG B 1 141 ? -8.57 -10.234 3.307 1 96 141 ARG B O 1
ATOM 3744 N N . SER B 1 142 ? -10.695 -10.945 2.896 1 96.12 142 SER B N 1
ATOM 3745 C CA . SER B 1 142 ? -11.172 -9.609 2.564 1 96.12 142 SER B CA 1
ATOM 3746 C C . SER B 1 142 ? -11.938 -8.992 3.73 1 96.12 142 SER B C 1
ATOM 3748 O O . SER B 1 142 ? -11.859 -9.477 4.859 1 96.12 142 SER B O 1
ATOM 3750 N N . GLN B 1 143 ? -12.578 -7.828 3.428 1 96.19 143 GLN B N 1
ATOM 3751 C CA . GLN B 1 143 ? -13.312 -7.062 4.426 1 96.19 143 GLN B CA 1
ATOM 3752 C C . GLN B 1 143 ? -14.602 -6.492 3.842 1 96.19 143 GLN B C 1
ATOM 3754 O O . GLN B 1 143 ? -14.656 -6.148 2.658 1 96.19 143 GLN B O 1
ATOM 3759 N N . ARG B 1 144 ? -15.633 -6.43 4.652 1 94.06 144 ARG B N 1
ATOM 3760 C CA . ARG B 1 144 ? -16.859 -5.73 4.301 1 94.06 144 ARG B CA 1
ATOM 3761 C C . ARG B 1 144 ? -17.406 -4.949 5.488 1 94.06 144 ARG B C 1
ATOM 3763 O O . ARG B 1 144 ? -18.25 -5.457 6.238 1 94.06 144 ARG B O 1
ATOM 3770 N N . SER B 1 145 ? -17.047 -3.748 5.602 1 95.5 145 SER B N 1
ATOM 3771 C CA . SER B 1 145 ? -17.5 -2.877 6.676 1 95.5 145 SER B CA 1
ATOM 3772 C C . SER B 1 145 ? -16.969 -1.457 6.504 1 95.5 145 SER B C 1
ATOM 3774 O O . SER B 1 145 ? -15.953 -1.244 5.848 1 95.5 145 SER B O 1
ATOM 3776 N N . LEU B 1 146 ? -17.672 -0.47 7.039 1 96.69 146 LEU B N 1
ATOM 3777 C CA . LEU B 1 146 ? -17.234 0.919 7.062 1 96.69 146 LEU B CA 1
ATOM 3778 C C . LEU B 1 146 ? -16.203 1.144 8.164 1 96.69 146 LEU B C 1
ATOM 3780 O O . LEU B 1 146 ? -16.328 0.567 9.25 1 96.69 146 LEU B O 1
ATOM 3784 N N . PHE B 1 147 ? -15.297 2.025 7.988 1 98.19 147 PHE B N 1
ATOM 3785 C CA . PHE B 1 147 ? -14.219 2.273 8.938 1 98.19 147 PHE B CA 1
ATOM 3786 C C . PHE B 1 147 ? -14.766 2.668 10.297 1 98.19 147 PHE B C 1
ATOM 3788 O O . PHE B 1 147 ? -14.352 2.127 11.328 1 98.19 147 PHE B O 1
ATOM 3795 N N . VAL B 1 148 ? -15.75 3.5 10.281 1 96.25 148 VAL B N 1
ATOM 3796 C CA . VAL B 1 148 ? -16.25 4.082 11.523 1 96.25 148 VAL B CA 1
ATOM 3797 C C . VAL B 1 148 ? -16.922 2.998 12.367 1 96.25 148 VAL B C 1
ATOM 3799 O O . VAL B 1 148 ? -17.016 3.123 13.586 1 96.25 148 VAL B O 1
ATOM 3802 N N . GLU B 1 149 ? -17.281 1.913 11.703 1 96.12 149 GLU B N 1
ATOM 3803 C CA . GLU B 1 149 ? -18 0.846 12.383 1 96.12 149 GLU B CA 1
ATOM 3804 C C . GLU B 1 149 ? -17.094 -0.342 12.68 1 96.12 149 GLU B C 1
ATOM 3806 O O . GLU B 1 149 ? -17.531 -1.335 13.266 1 96.12 149 GLU B O 1
ATOM 3811 N N . THR B 1 150 ? -15.898 -0.284 12.281 1 97.69 150 THR B N 1
ATOM 3812 C CA . THR B 1 150 ? -15.016 -1.444 12.305 1 97.69 150 THR B CA 1
ATOM 3813 C C . THR B 1 150 ? -14.047 -1.362 13.484 1 97.69 150 THR B C 1
ATOM 3815 O O . THR B 1 150 ? -13.422 -0.325 13.703 1 97.69 150 THR B O 1
ATOM 3818 N N . ASN B 1 151 ? -13.914 -2.418 14.195 1 97.69 151 ASN B N 1
ATOM 3819 C CA . ASN B 1 151 ? -12.953 -2.498 15.289 1 97.69 151 ASN B CA 1
ATOM 3820 C C . ASN B 1 151 ? -11.516 -2.553 14.773 1 97.69 151 ASN B C 1
ATOM 3822 O O . ASN B 1 151 ? -11.25 -3.168 13.742 1 97.69 151 ASN B O 1
ATOM 3826 N N . LEU B 1 152 ? -10.609 -1.992 15.594 1 98 152 LEU B N 1
ATOM 3827 C CA . LEU B 1 152 ? -9.203 -1.955 15.203 1 98 152 LEU B CA 1
ATOM 3828 C C . LEU B 1 152 ? -8.648 -3.365 15.031 1 98 152 LEU B C 1
ATOM 3830 O O . LEU B 1 152 ? -7.758 -3.592 14.203 1 98 152 LEU B O 1
ATOM 3834 N N . ASP B 1 153 ? -9.188 -4.293 15.766 1 97.81 153 ASP B N 1
ATOM 3835 C CA . ASP B 1 153 ? -8.711 -5.672 15.727 1 97.81 153 ASP B CA 1
ATOM 3836 C C . ASP B 1 153 ? -8.891 -6.273 14.336 1 97.81 153 ASP B C 1
ATOM 3838 O O . ASP B 1 153 ? -8.125 -7.148 13.93 1 97.81 153 ASP B O 1
ATOM 3842 N N . VAL B 1 154 ? -9.906 -5.844 13.609 1 98.25 154 VAL B N 1
ATOM 3843 C CA . VAL B 1 154 ? -10.133 -6.324 12.25 1 98.25 154 VAL B CA 1
ATOM 3844 C C . VAL B 1 154 ? -8.969 -5.906 11.352 1 98.25 154 VAL B C 1
ATOM 3846 O O . VAL B 1 154 ? -8.461 -6.711 10.57 1 98.25 154 VAL B O 1
ATOM 3849 N N . PHE B 1 155 ? -8.539 -4.695 11.5 1 98.69 155 PHE B N 1
ATOM 3850 C CA . PHE B 1 155 ? -7.41 -4.188 10.727 1 98.69 155 PHE B CA 1
ATOM 3851 C C . PHE B 1 155 ? -6.133 -4.941 11.086 1 98.69 155 PHE B C 1
ATOM 3853 O O . PHE B 1 155 ? -5.336 -5.27 10.203 1 98.69 155 PHE B O 1
ATOM 3860 N N . ARG B 1 156 ? -5.961 -5.25 12.336 1 98.12 156 ARG B N 1
ATOM 3861 C CA . ARG B 1 156 ? -4.816 -6.031 12.797 1 98.12 156 ARG B CA 1
ATOM 3862 C C . ARG B 1 156 ? -4.84 -7.438 12.203 1 98.12 156 ARG B C 1
ATOM 3864 O O . ARG B 1 156 ? -3.816 -7.941 11.742 1 98.12 156 ARG B O 1
ATOM 3871 N N . ALA B 1 157 ? -6 -8 12.25 1 98.19 157 ALA B N 1
ATOM 3872 C CA . ALA B 1 157 ? -6.148 -9.359 11.734 1 98.19 157 ALA B CA 1
ATOM 3873 C C . ALA B 1 157 ? -5.828 -9.422 10.242 1 98.19 157 ALA B C 1
ATOM 3875 O O . ALA B 1 157 ? -5.156 -10.344 9.781 1 98.19 157 ALA B O 1
ATOM 3876 N N . LEU B 1 158 ? -6.285 -8.445 9.516 1 98.56 158 LEU B N 1
ATOM 3877 C CA . LEU B 1 158 ? -6.066 -8.406 8.07 1 98.56 158 LEU B CA 1
ATOM 3878 C C . LEU B 1 158 ? -4.582 -8.25 7.754 1 98.56 158 LEU B C 1
ATOM 3880 O O . LEU B 1 158 ? -4.051 -8.953 6.895 1 98.56 158 LEU B O 1
ATOM 3884 N N . ILE B 1 159 ? -3.908 -7.387 8.453 1 98.62 159 ILE B N 1
ATOM 3885 C CA . ILE B 1 159 ? -2.494 -7.137 8.195 1 98.62 159 ILE B CA 1
ATOM 3886 C C . ILE B 1 159 ? -1.675 -8.367 8.594 1 98.62 159 ILE B C 1
ATOM 3888 O O . ILE B 1 159 ? -0.701 -8.711 7.926 1 98.62 159 ILE B O 1
ATOM 3892 N N . GLU B 1 160 ? -2.031 -8.953 9.68 1 98.44 160 GLU B N 1
ATOM 3893 C CA . GLU B 1 160 ? -1.312 -10.133 10.156 1 98.44 160 GLU B CA 1
ATOM 3894 C C . GLU B 1 160 ? -1.383 -11.273 9.148 1 98.44 160 GLU B C 1
ATOM 3896 O O . GLU B 1 160 ? -0.376 -11.93 8.875 1 98.44 160 GLU B O 1
ATOM 3901 N N . LEU B 1 161 ? -2.506 -11.469 8.609 1 98.38 161 LEU B N 1
ATOM 3902 C CA . LEU B 1 161 ? -2.721 -12.586 7.688 1 98.38 161 LEU B CA 1
ATOM 3903 C C . LEU B 1 161 ? -2.23 -12.234 6.285 1 98.38 161 LEU B C 1
ATOM 3905 O O . LEU B 1 161 ? -1.38 -12.938 5.73 1 98.38 161 LEU B O 1
ATOM 3909 N N . ASN B 1 162 ? -2.764 -11.141 5.695 1 98.75 162 ASN B N 1
ATOM 3910 C CA . ASN B 1 162 ? -2.559 -10.82 4.285 1 98.75 162 ASN B CA 1
ATOM 3911 C C . ASN B 1 162 ? -1.128 -10.359 4.02 1 98.75 162 ASN B C 1
ATOM 3913 O O . ASN B 1 162 ? -0.607 -10.547 2.918 1 98.75 162 ASN B O 1
ATOM 3917 N N . TYR B 1 163 ? -0.541 -9.766 5.023 1 98.81 163 TYR B N 1
ATOM 3918 C CA . TYR B 1 163 ? 0.766 -9.156 4.801 1 98.81 163 TYR B CA 1
ATOM 3919 C C . TYR B 1 163 ? 1.85 -9.891 5.578 1 98.81 163 TYR B C 1
ATOM 3921 O O . TYR B 1 163 ? 2.648 -10.633 5 1 98.81 163 TYR B O 1
ATOM 3929 N N . LEU B 1 164 ? 1.824 -9.891 6.906 1 98.88 164 LEU B N 1
ATOM 3930 C CA . LEU B 1 164 ? 2.91 -10.438 7.711 1 98.88 164 LEU B CA 1
ATOM 3931 C C . LEU B 1 164 ? 3.059 -11.938 7.477 1 98.88 164 LEU B C 1
ATOM 3933 O O . LEU B 1 164 ? 4.176 -12.445 7.344 1 98.88 164 LEU B O 1
ATOM 3937 N N . GLY B 1 165 ? 1.936 -12.633 7.453 1 98.88 165 GLY B N 1
ATOM 3938 C CA . GLY B 1 165 ? 1.995 -14.055 7.129 1 98.88 165 GLY B CA 1
ATOM 3939 C C . GLY B 1 165 ? 2.633 -14.328 5.781 1 98.88 165 GLY B C 1
ATOM 3940 O O . GLY B 1 165 ? 3.453 -15.242 5.656 1 98.88 165 GLY B O 1
ATOM 3941 N N . THR B 1 166 ? 2.312 -13.516 4.805 1 98.88 166 THR B N 1
ATOM 3942 C CA . THR B 1 166 ? 2.805 -13.672 3.439 1 98.88 166 THR B CA 1
ATOM 3943 C C . THR B 1 166 ? 4.309 -13.438 3.375 1 98.88 166 THR B C 1
ATOM 3945 O O . THR B 1 166 ? 5.043 -14.227 2.777 1 98.88 166 THR B O 1
ATOM 3948 N N . ILE B 1 167 ? 4.797 -12.375 3.994 1 98.69 167 ILE B N 1
ATOM 3949 C CA . ILE B 1 167 ? 6.215 -12.062 3.844 1 98.69 167 ILE B CA 1
ATOM 3950 C C . ILE B 1 167 ? 7.047 -13.023 4.688 1 98.69 167 ILE B C 1
ATOM 3952 O O . ILE B 1 167 ? 8.195 -13.32 4.352 1 98.69 167 ILE B O 1
ATOM 3956 N N . SER B 1 168 ? 6.434 -13.562 5.766 1 98.75 168 SER B N 1
ATOM 3957 C CA . SER B 1 168 ? 7.133 -14.547 6.586 1 98.75 168 SER B CA 1
ATOM 3958 C C . SER B 1 168 ? 7.43 -15.82 5.797 1 98.75 168 SER B C 1
ATOM 3960 O O . SER B 1 168 ? 8.578 -16.281 5.758 1 98.75 168 SER B O 1
ATOM 3962 N N . ILE B 1 169 ? 6.414 -16.391 5.191 1 98.81 169 ILE B N 1
ATOM 3963 C CA . ILE B 1 169 ? 6.633 -17.625 4.422 1 98.81 169 ILE B CA 1
ATOM 3964 C C . ILE B 1 169 ? 7.555 -17.328 3.24 1 98.81 169 ILE B C 1
ATOM 3966 O O . ILE B 1 169 ? 8.398 -18.156 2.887 1 98.81 169 ILE B O 1
ATOM 3970 N N . THR B 1 170 ? 7.402 -16.156 2.596 1 98.88 170 THR B N 1
ATOM 3971 C CA . THR B 1 170 ? 8.242 -15.734 1.484 1 98.88 170 THR B CA 1
ATOM 3972 C C . THR B 1 170 ? 9.711 -15.695 1.901 1 98.88 170 THR B C 1
ATOM 3974 O O . THR B 1 170 ? 10.594 -16.109 1.138 1 98.88 170 THR B O 1
ATOM 3977 N N . LYS B 1 171 ? 9.984 -15.219 3.107 1 98.75 171 LYS B N 1
ATOM 3978 C CA . LYS B 1 171 ? 11.352 -15.078 3.596 1 98.75 171 LYS B CA 1
ATOM 3979 C C . LYS B 1 171 ? 12.078 -16.422 3.582 1 98.75 171 LYS B C 1
ATOM 3981 O O . LYS B 1 171 ? 13.203 -16.516 3.09 1 98.75 171 LYS B O 1
ATOM 3986 N N . HIS B 1 172 ? 11.453 -17.422 4.055 1 98.5 172 HIS B N 1
ATOM 3987 C CA . HIS B 1 172 ? 12.086 -18.734 4.184 1 98.5 172 HIS B CA 1
ATOM 3988 C C . HIS B 1 172 ? 12.234 -19.422 2.822 1 98.5 172 HIS B C 1
ATOM 3990 O O . HIS B 1 172 ? 13.266 -20.016 2.537 1 98.5 172 HIS B O 1
ATOM 3996 N N . VAL B 1 173 ? 11.242 -19.281 1.97 1 98.81 173 VAL B N 1
ATOM 3997 C CA . VAL B 1 173 ? 11.305 -19.891 0.641 1 98.81 173 VAL B CA 1
ATOM 3998 C C . VAL B 1 173 ? 12.336 -19.156 -0.208 1 98.81 173 VAL B C 1
ATOM 4000 O O . VAL B 1 173 ? 13.102 -19.781 -0.952 1 98.81 173 VAL B O 1
ATOM 4003 N N . LEU B 1 174 ? 12.352 -17.797 -0.075 1 98.81 174 LEU B N 1
ATOM 4004 C CA . LEU B 1 174 ? 13.25 -16.969 -0.858 1 98.81 174 LEU B CA 1
ATOM 4005 C C . LEU B 1 174 ? 14.711 -17.312 -0.556 1 98.81 174 LEU B C 1
ATOM 4007 O O . LEU B 1 174 ? 15.555 -17.281 -1.454 1 98.81 174 LEU B O 1
ATOM 4011 N N . GLN B 1 175 ? 14.992 -17.578 0.708 1 97.94 175 GLN B N 1
ATOM 4012 C CA . GLN B 1 175 ? 16.359 -17.938 1.074 1 97.94 175 GLN B CA 1
ATOM 4013 C C . GLN B 1 175 ? 16.844 -19.141 0.267 1 97.94 175 GLN B C 1
ATOM 4015 O O . GLN B 1 175 ? 17.969 -19.156 -0.21 1 97.94 175 GLN B O 1
ATOM 4020 N N . HIS B 1 176 ? 15.992 -20.078 0.111 1 97.88 176 HIS B N 1
ATOM 4021 C CA . HIS B 1 176 ? 16.312 -21.266 -0.684 1 97.88 176 HIS B CA 1
ATOM 4022 C C . HIS B 1 176 ? 16.469 -20.906 -2.158 1 97.88 176 HIS B C 1
ATOM 4024 O O . HIS B 1 176 ? 17.375 -21.406 -2.826 1 97.88 176 HIS B O 1
ATOM 4030 N N . MET B 1 177 ? 15.617 -20.031 -2.672 1 98.69 177 MET B N 1
ATOM 4031 C CA . MET B 1 177 ? 15.664 -19.625 -4.07 1 98.69 177 MET B CA 1
ATOM 4032 C C . MET B 1 177 ? 16.953 -18.859 -4.371 1 98.69 177 MET B C 1
ATOM 4034 O O . MET B 1 177 ? 17.516 -18.984 -5.461 1 98.69 177 MET B O 1
ATOM 4038 N N . ILE B 1 178 ? 17.359 -18.062 -3.434 1 98.31 178 ILE B N 1
ATOM 4039 C CA . ILE B 1 178 ? 18.594 -17.297 -3.586 1 98.31 178 ILE B CA 1
ATOM 4040 C C . ILE B 1 178 ? 19.781 -18.266 -3.67 1 98.31 178 ILE B C 1
ATOM 4042 O O . ILE B 1 178 ? 20.656 -18.094 -4.512 1 98.31 178 ILE B O 1
ATOM 4046 N N . GLU B 1 179 ? 19.766 -19.281 -2.84 1 97.62 179 GLU B N 1
ATOM 4047 C CA . GLU B 1 179 ? 20.844 -20.281 -2.846 1 97.62 179 GLU B CA 1
ATOM 4048 C C . GLU B 1 179 ? 20.922 -21 -4.188 1 97.62 179 GLU B C 1
ATOM 4050 O O . GLU B 1 179 ? 22 -2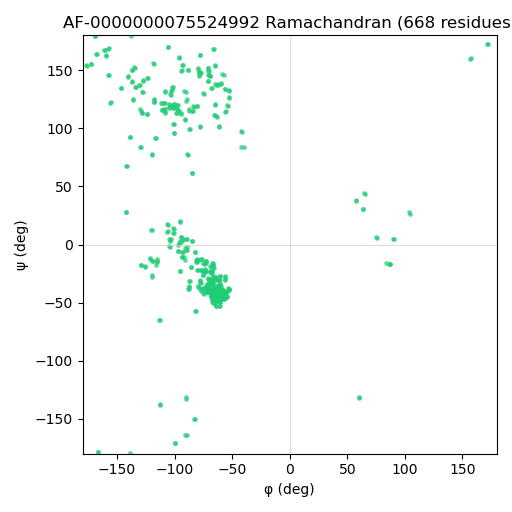1.266 -4.691 1 97.62 179 GLU B O 1
ATOM 4055 N N . ARG B 1 180 ? 19.844 -21.234 -4.777 1 97.19 180 ARG B N 1
ATOM 4056 C CA . ARG B 1 180 ? 19.797 -21.953 -6.047 1 97.19 180 ARG B CA 1
ATOM 4057 C C . ARG B 1 180 ? 19.812 -20.984 -7.227 1 97.19 180 ARG B C 1
ATOM 4059 O O . ARG B 1 180 ? 19.875 -21.406 -8.383 1 97.19 180 ARG B O 1
ATOM 4066 N N . LYS B 1 181 ? 19.641 -19.656 -6.961 1 98.19 181 LYS B N 1
ATOM 4067 C CA . LYS B 1 181 ? 19.672 -18.562 -7.918 1 98.19 181 LYS B CA 1
ATOM 4068 C C . LYS B 1 181 ? 18.531 -18.688 -8.938 1 98.19 181 LYS B C 1
ATOM 4070 O O . LYS B 1 181 ? 18.719 -18.391 -10.117 1 98.19 181 LYS B O 1
ATOM 4075 N N . GLN B 1 182 ? 17.438 -19.266 -8.484 1 98.38 182 GLN B N 1
ATOM 4076 C CA . GLN B 1 182 ? 16.281 -19.438 -9.352 1 98.38 182 GLN B CA 1
ATOM 4077 C C . GLN B 1 182 ? 15 -19.594 -8.531 1 98.38 182 GLN B C 1
ATOM 4079 O O . GLN B 1 182 ? 15.016 -20.219 -7.465 1 98.38 182 GLN B O 1
ATOM 4084 N N . GLY B 1 183 ? 13.938 -19.109 -9 1 98.62 183 GLY B N 1
ATOM 4085 C CA . GLY B 1 183 ? 12.648 -19.266 -8.344 1 98.62 183 GLY B CA 1
ATOM 4086 C C . GLY B 1 183 ? 11.641 -18.203 -8.75 1 98.62 183 GLY B C 1
ATOM 4087 O O . GLY B 1 183 ? 12 -17.203 -9.367 1 98.62 183 GLY B O 1
ATOM 4088 N N . LYS B 1 184 ? 10.352 -18.484 -8.539 1 98.81 184 LYS B N 1
ATOM 4089 C CA . LYS B 1 184 ? 9.281 -17.531 -8.812 1 98.81 184 LYS B CA 1
ATOM 4090 C C . LYS B 1 184 ? 8.375 -17.359 -7.594 1 98.81 184 LYS B C 1
ATOM 4092 O O . LYS B 1 184 ? 8.055 -18.328 -6.91 1 98.81 184 LYS B O 1
ATOM 4097 N N . ILE B 1 185 ? 8.125 -16.172 -7.266 1 98.88 185 ILE B N 1
ATOM 4098 C CA . ILE B 1 185 ? 7.129 -15.82 -6.266 1 98.88 185 ILE B CA 1
ATOM 4099 C C . ILE B 1 185 ? 5.945 -15.125 -6.938 1 98.88 185 ILE B C 1
ATOM 4101 O O . ILE B 1 185 ? 6.109 -14.078 -7.574 1 98.88 185 ILE B O 1
ATOM 4105 N N . VAL B 1 186 ? 4.801 -15.734 -6.879 1 98.94 186 VAL B N 1
ATOM 4106 C CA . VAL B 1 186 ? 3.561 -15.203 -7.441 1 98.94 186 VAL B CA 1
ATOM 4107 C C . VAL B 1 186 ? 2.631 -14.758 -6.312 1 98.94 186 VAL B C 1
ATOM 4109 O O . VAL B 1 186 ? 2.168 -15.586 -5.523 1 98.94 186 VAL B O 1
ATOM 4112 N N . ASN B 1 187 ? 2.379 -13.477 -6.211 1 98.88 187 ASN B N 1
ATOM 4113 C CA . ASN B 1 187 ? 1.523 -12.914 -5.172 1 98.88 187 ASN B CA 1
ATOM 4114 C C . ASN B 1 187 ? 0.125 -12.609 -5.703 1 98.88 187 ASN B C 1
ATOM 4116 O O . ASN B 1 187 ? -0.03 -11.852 -6.656 1 98.88 187 ASN B O 1
ATOM 4120 N N . ILE B 1 188 ? -0.848 -13.234 -5.09 1 98.69 188 ILE B N 1
ATOM 4121 C CA . ILE B 1 188 ? -2.229 -12.891 -5.422 1 98.69 188 ILE B CA 1
ATOM 4122 C C . ILE B 1 188 ? -2.686 -11.711 -4.574 1 98.69 188 ILE B C 1
ATOM 4124 O O . ILE B 1 188 ? -3.018 -11.867 -3.398 1 98.69 188 ILE B O 1
ATOM 4128 N N . SER B 1 189 ? -2.654 -10.586 -5.156 1 98.19 189 SER B N 1
ATOM 4129 C CA . SER B 1 189 ? -3.16 -9.359 -4.543 1 98.19 189 SER B CA 1
ATOM 4130 C C . SER B 1 189 ? -4.633 -9.141 -4.871 1 98.19 189 SER B C 1
ATOM 4132 O O . SER B 1 189 ? -5.445 -10.062 -4.738 1 98.19 189 SER B O 1
ATOM 4134 N N . SER B 1 190 ? -4.984 -7.961 -5.277 1 97.62 190 SER B N 1
ATOM 4135 C CA . SER B 1 190 ? -6.359 -7.586 -5.602 1 97.62 190 SER B CA 1
ATOM 4136 C C . SER B 1 190 ? -6.406 -6.25 -6.332 1 97.62 190 SER B C 1
ATOM 4138 O O . SER B 1 190 ? -5.414 -5.52 -6.367 1 97.62 190 SER B O 1
ATOM 4140 N N . VAL B 1 191 ? -7.57 -6.023 -6.938 1 96.5 191 VAL B N 1
ATOM 4141 C CA . VAL B 1 191 ? -7.809 -4.703 -7.504 1 96.5 191 VAL B CA 1
ATOM 4142 C C . VAL B 1 191 ? -7.637 -3.635 -6.426 1 96.5 191 VAL B C 1
ATOM 4144 O O . VAL B 1 191 ? -7.137 -2.543 -6.699 1 96.5 191 VAL B O 1
ATOM 4147 N N . VAL B 1 192 ? -7.914 -3.957 -5.191 1 96.31 192 VAL B N 1
ATOM 4148 C CA . VAL B 1 192 ? -7.848 -2.971 -4.117 1 96.31 192 VAL B CA 1
ATOM 4149 C C . VAL B 1 192 ? -6.414 -2.857 -3.605 1 96.31 192 VAL B C 1
ATOM 4151 O O . VAL B 1 192 ? -6.148 -2.137 -2.641 1 96.31 192 VAL B O 1
ATOM 4154 N N . GLY B 1 193 ? -5.504 -3.561 -4.191 1 97.31 193 GLY B N 1
ATOM 4155 C CA . GLY B 1 193 ? -4.086 -3.322 -3.971 1 97.31 193 GLY B CA 1
ATOM 4156 C C . GLY B 1 193 ? -3.562 -2.105 -4.711 1 97.31 193 GLY B C 1
ATOM 4157 O O . GLY B 1 193 ? -2.459 -1.629 -4.434 1 97.31 193 GLY B O 1
ATOM 4158 N N . LEU B 1 194 ? -4.422 -1.63 -5.633 1 96.06 194 LEU B N 1
ATOM 4159 C CA . LEU B 1 194 ? -4.051 -0.48 -6.449 1 96.06 194 LEU B CA 1
ATOM 4160 C C . LEU B 1 194 ? -5.023 0.675 -6.238 1 96.06 194 LEU B C 1
ATOM 4162 O O . LEU B 1 194 ? -4.656 1.84 -6.406 1 96.06 194 LEU B O 1
ATOM 4166 N N . ILE B 1 195 ? -6.211 0.262 -5.867 1 95.75 195 ILE B N 1
ATOM 4167 C CA . ILE B 1 195 ? -7.27 1.263 -5.812 1 95.75 195 ILE B CA 1
ATOM 4168 C C . ILE B 1 195 ? -7.797 1.374 -4.383 1 95.75 195 ILE B C 1
ATOM 4170 O O . ILE B 1 195 ? -7.652 0.444 -3.588 1 95.75 195 ILE B O 1
ATOM 4174 N N . GLY B 1 196 ? -8.391 2.549 -4.062 1 94.19 196 GLY B N 1
ATOM 4175 C CA . GLY B 1 196 ? -9.195 2.688 -2.859 1 94.19 196 GLY B CA 1
ATOM 4176 C C . GLY B 1 196 ? -10.672 2.4 -3.09 1 94.19 196 GLY B C 1
ATOM 4177 O O . GLY B 1 196 ? -11.25 2.852 -4.078 1 94.19 196 GLY B O 1
ATOM 4178 N N . ALA B 1 197 ? -11.25 1.575 -2.219 1 93.5 197 ALA B N 1
ATOM 4179 C CA . ALA B 1 197 ? -12.664 1.225 -2.346 1 93.5 197 ALA B CA 1
ATOM 4180 C C . ALA B 1 197 ? -13.359 1.247 -0.988 1 93.5 197 ALA B C 1
ATOM 4182 O O . ALA B 1 197 ? -12.789 0.814 0.016 1 93.5 197 ALA B O 1
ATOM 4183 N N . PRO B 1 198 ? -14.594 1.752 -0.964 1 95.69 198 PRO B N 1
ATOM 4184 C CA . PRO B 1 198 ? -15.32 1.752 0.309 1 95.69 198 PRO B CA 1
ATOM 4185 C C . PRO B 1 198 ? -15.625 0.344 0.815 1 95.69 198 PRO B C 1
ATOM 4187 O O . PRO B 1 198 ? -15.641 -0.608 0.03 1 95.69 198 PRO B O 1
ATOM 4190 N N . LEU B 1 199 ? -15.773 0.187 2.133 1 95.5 199 LEU B N 1
ATOM 4191 C CA . LEU B 1 199 ? -16.156 -1.051 2.811 1 95.5 199 LEU B CA 1
ATOM 4192 C C . LEU B 1 199 ? -14.977 -2.021 2.857 1 95.5 199 LEU B C 1
ATOM 4194 O O . LEU B 1 199 ? -15.141 -3.178 3.258 1 95.5 199 LEU B O 1
ATOM 4198 N N . SER B 1 200 ? -13.797 -1.566 2.4 1 96.81 200 SER B N 1
ATOM 4199 C CA . SER B 1 200 ? -12.648 -2.467 2.332 1 96.81 200 SER B CA 1
ATOM 4200 C C . SER B 1 200 ? -11.359 -1.75 2.713 1 96.81 200 SER B C 1
ATOM 4202 O O . SER B 1 200 ? -10.297 -2.047 2.168 1 96.81 200 SER B O 1
ATOM 4204 N N . SER B 1 201 ? -11.445 -0.722 3.559 1 98.44 201 SER B N 1
ATOM 4205 C CA . SER B 1 201 ? -10.289 0.113 3.875 1 98.44 201 SER B CA 1
ATOM 4206 C C . SER B 1 201 ? -9.141 -0.72 4.434 1 98.44 201 SER B C 1
ATOM 4208 O O . SER B 1 201 ? -7.988 -0.542 4.035 1 98.44 201 SER B O 1
ATOM 4210 N N . GLY B 1 202 ? -9.461 -1.664 5.379 1 98.69 202 GLY B N 1
ATOM 4211 C CA . GLY B 1 202 ? -8.43 -2.525 5.93 1 98.69 202 GLY B CA 1
ATOM 4212 C C . GLY B 1 202 ? -7.879 -3.521 4.926 1 98.69 202 GLY B C 1
ATOM 4213 O O . GLY B 1 202 ? -6.676 -3.785 4.895 1 98.69 202 GLY B O 1
ATOM 4214 N N . TYR B 1 203 ? -8.773 -4.125 4.148 1 98.44 203 TYR B N 1
ATOM 4215 C CA . TYR B 1 203 ? -8.359 -5.035 3.086 1 98.44 203 TYR B CA 1
ATOM 4216 C C . TYR B 1 203 ? -7.477 -4.32 2.07 1 98.44 203 TYR B C 1
ATOM 4218 O O . TYR B 1 203 ? -6.406 -4.816 1.708 1 98.44 203 TYR B O 1
ATOM 4226 N N . SER B 1 204 ? -7.887 -3.082 1.625 1 98.62 204 SER B N 1
ATOM 4227 C CA . SER B 1 204 ? -7.102 -2.27 0.702 1 98.62 204 SER B CA 1
ATOM 4228 C C . SER B 1 204 ? -5.723 -1.964 1.273 1 98.62 204 SER B C 1
ATOM 4230 O O . SER B 1 204 ? -4.715 -2.078 0.571 1 98.62 204 SER B O 1
ATOM 4232 N N . ALA B 1 205 ? -5.668 -1.628 2.514 1 98.88 205 ALA B N 1
ATOM 4233 C CA . ALA B 1 205 ? -4.398 -1.34 3.17 1 98.88 205 ALA B CA 1
ATOM 4234 C C . ALA B 1 205 ? -3.467 -2.549 3.119 1 98.88 205 ALA B C 1
ATOM 4236 O O . ALA B 1 205 ? -2.291 -2.422 2.773 1 98.88 205 ALA B O 1
ATOM 4237 N N . SER B 1 206 ? -3.977 -3.711 3.436 1 98.81 206 SER B N 1
ATOM 4238 C CA . SER B 1 206 ? -3.16 -4.922 3.492 1 98.81 206 SER B CA 1
ATOM 4239 C C . SER B 1 206 ? -2.623 -5.289 2.115 1 98.81 206 SER B C 1
ATOM 4241 O O . SER B 1 206 ? -1.472 -5.715 1.984 1 98.81 206 SER B O 1
ATOM 4243 N N . LYS B 1 207 ? -3.445 -5.113 1.098 1 98.81 207 LYS B N 1
ATOM 4244 C CA . LYS B 1 207 ? -3.02 -5.465 -0.254 1 98.81 207 LYS B CA 1
ATOM 4245 C C . LYS B 1 207 ? -2.086 -4.402 -0.829 1 98.81 207 LYS B C 1
ATOM 4247 O O . LYS B 1 207 ? -1.172 -4.719 -1.593 1 98.81 207 LYS B O 1
ATOM 4252 N N . HIS B 1 208 ? -2.287 -3.141 -0.462 1 98.75 208 HIS B N 1
ATOM 4253 C CA . HIS B 1 208 ? -1.308 -2.115 -0.8 1 98.75 208 HIS B CA 1
ATOM 4254 C C . HIS B 1 208 ? 0.039 -2.402 -0.144 1 98.75 208 HIS B C 1
ATOM 4256 O O . HIS B 1 208 ? 1.09 -2.172 -0.747 1 98.75 208 HIS B O 1
ATOM 4262 N N . ALA B 1 209 ? -0.023 -2.846 1.069 1 98.88 209 ALA B N 1
ATOM 4263 C CA . ALA B 1 209 ? 1.216 -3.193 1.76 1 98.88 209 ALA B CA 1
ATOM 4264 C C . ALA B 1 209 ? 2.006 -4.238 0.977 1 98.88 209 ALA B C 1
ATOM 4266 O O . ALA B 1 209 ? 3.227 -4.129 0.842 1 98.88 209 ALA B O 1
ATOM 4267 N N . LEU B 1 210 ? 1.311 -5.207 0.424 1 98.75 210 LEU B N 1
ATOM 4268 C CA . LEU B 1 210 ? 1.96 -6.23 -0.391 1 98.75 210 LEU B CA 1
ATOM 4269 C C . LEU B 1 210 ? 2.619 -5.609 -1.618 1 98.75 210 LEU B C 1
ATOM 4271 O O . LEU B 1 210 ? 3.748 -5.961 -1.967 1 98.75 210 LEU B O 1
ATOM 4275 N N . GLN B 1 211 ? 1.907 -4.68 -2.234 1 98.31 211 GLN B N 1
ATOM 4276 C CA . GLN B 1 211 ? 2.438 -4.012 -3.42 1 98.31 211 GLN B CA 1
ATOM 4277 C C . GLN B 1 211 ? 3.73 -3.27 -3.1 1 98.31 211 GLN B C 1
ATOM 4279 O O . GLN B 1 211 ? 4.73 -3.42 -3.805 1 98.31 211 GLN B O 1
ATOM 4284 N N . GLY B 1 212 ? 3.68 -2.498 -2.057 1 98.44 212 GLY B N 1
ATOM 4285 C CA . GLY B 1 212 ? 4.867 -1.758 -1.662 1 98.44 212 GLY B CA 1
ATOM 4286 C C . GLY B 1 212 ? 6.035 -2.654 -1.299 1 98.44 212 GLY B C 1
ATOM 4287 O O . GLY B 1 212 ? 7.176 -2.385 -1.687 1 98.44 212 GLY B O 1
ATOM 4288 N N . PHE B 1 213 ? 5.77 -3.77 -0.599 1 98.88 213 PHE B N 1
ATOM 4289 C CA . PHE B 1 213 ? 6.805 -4.691 -0.146 1 98.88 213 PHE B CA 1
ATOM 4290 C C . PHE B 1 213 ? 7.473 -5.383 -1.33 1 98.88 213 PHE B C 1
ATOM 4292 O O . PHE B 1 213 ? 8.688 -5.312 -1.49 1 98.88 213 PHE B O 1
ATOM 4299 N N . PHE B 1 214 ? 6.668 -5.934 -2.197 1 98.81 214 PHE B N 1
ATOM 4300 C CA . PHE B 1 214 ? 7.223 -6.801 -3.23 1 98.81 214 PHE B CA 1
ATOM 4301 C C . PHE B 1 214 ? 7.859 -5.977 -4.344 1 98.81 214 PHE B C 1
ATOM 4303 O O . PHE B 1 214 ? 8.836 -6.406 -4.961 1 98.81 214 PHE B O 1
ATOM 4310 N N . ASN B 1 215 ? 7.34 -4.777 -4.602 1 97.94 215 ASN B N 1
ATOM 4311 C CA . ASN B 1 215 ? 8.031 -3.879 -5.52 1 97.94 215 ASN B CA 1
ATOM 4312 C C . ASN B 1 215 ? 9.406 -3.488 -4.996 1 97.94 215 ASN B C 1
ATOM 4314 O O . ASN B 1 215 ? 10.352 -3.332 -5.773 1 97.94 215 ASN B O 1
ATOM 4318 N N . SER B 1 216 ? 9.508 -3.295 -3.689 1 98 216 SER B N 1
ATOM 4319 C CA . SER B 1 216 ? 10.797 -2.98 -3.084 1 98 216 SER B CA 1
ATOM 4320 C C . SER B 1 216 ? 11.727 -4.191 -3.1 1 98 216 SER B C 1
ATOM 4322 O O . SER B 1 216 ? 12.914 -4.059 -3.387 1 98 216 SER B O 1
ATOM 4324 N N . LEU B 1 217 ? 11.156 -5.34 -2.811 1 98.31 217 LEU B N 1
ATOM 4325 C CA . LEU B 1 217 ? 11.938 -6.57 -2.775 1 98.31 217 LEU B CA 1
ATOM 4326 C C . LEU B 1 217 ? 12.531 -6.871 -4.145 1 98.31 217 LEU B C 1
ATOM 4328 O O . LEU B 1 217 ? 13.672 -7.344 -4.238 1 98.31 217 LEU B O 1
ATOM 4332 N N . ARG B 1 218 ? 11.797 -6.633 -5.23 1 97 218 ARG B N 1
ATOM 4333 C CA . ARG B 1 218 ? 12.289 -6.875 -6.582 1 97 218 ARG B CA 1
ATOM 4334 C C . ARG B 1 218 ? 13.625 -6.168 -6.816 1 97 218 ARG B C 1
ATOM 4336 O O . ARG B 1 218 ? 14.531 -6.727 -7.434 1 97 218 ARG B O 1
ATOM 4343 N N . THR B 1 219 ? 13.688 -4.977 -6.281 1 95.06 219 THR B N 1
ATOM 4344 C CA . THR B 1 219 ? 14.891 -4.188 -6.508 1 95.06 219 THR B CA 1
ATOM 4345 C C . THR B 1 219 ? 16.062 -4.738 -5.695 1 95.06 219 THR B C 1
ATOM 4347 O O . THR B 1 219 ? 17.219 -4.52 -6.039 1 95.06 219 THR B O 1
ATOM 4350 N N . GLU B 1 220 ? 15.766 -5.434 -4.676 1 96.69 220 GLU B N 1
ATOM 4351 C CA . GLU B 1 220 ? 16.812 -6.027 -3.846 1 96.69 220 GLU B CA 1
ATOM 4352 C C . GLU B 1 220 ? 17.328 -7.328 -4.457 1 96.69 220 GLU B C 1
ATOM 4354 O O . GLU B 1 220 ? 18.375 -7.836 -4.047 1 96.69 220 GLU B O 1
ATOM 4359 N N . LEU B 1 221 ? 16.609 -7.852 -5.43 1 96.38 221 LEU B N 1
ATOM 4360 C CA . LEU B 1 221 ? 16.953 -9.141 -6.008 1 96.38 221 LEU B CA 1
ATOM 4361 C C . LEU B 1 221 ? 17.562 -8.977 -7.398 1 96.38 221 LEU B C 1
ATOM 4363 O O . LEU B 1 221 ? 17.625 -9.93 -8.172 1 96.38 221 LEU B O 1
ATOM 4367 N N . THR B 1 222 ? 18.016 -7.812 -7.723 1 92.31 222 THR B N 1
ATOM 4368 C CA . THR B 1 222 ? 18.578 -7.531 -9.039 1 92.31 222 THR B CA 1
ATOM 4369 C C . THR B 1 222 ? 19.797 -8.406 -9.312 1 92.31 222 THR B C 1
ATOM 4371 O O . THR B 1 222 ? 20.062 -8.766 -10.461 1 92.31 222 THR B O 1
ATOM 4374 N N . ALA B 1 223 ? 20.484 -8.82 -8.25 1 92.06 223 ALA B N 1
ATOM 4375 C CA . ALA B 1 223 ? 21.641 -9.695 -8.375 1 92.06 223 ALA B CA 1
ATOM 4376 C C . ALA B 1 223 ? 21.219 -11.109 -8.742 1 92.06 223 ALA B C 1
ATOM 4378 O O . ALA B 1 223 ? 22.062 -11.93 -9.148 1 92.06 223 ALA B O 1
ATOM 4379 N N . TYR B 1 224 ? 19.969 -11.422 -8.617 1 95.94 224 TYR B N 1
ATOM 4380 C CA . TYR B 1 224 ? 19.406 -12.727 -8.945 1 95.94 224 TYR B CA 1
ATOM 4381 C C . TYR B 1 224 ? 18.344 -12.602 -10.031 1 95.94 224 TYR B C 1
ATOM 4383 O O . TYR B 1 224 ? 17.156 -12.766 -9.758 1 95.94 224 TYR B O 1
ATOM 4391 N N . PRO B 1 225 ? 18.75 -12.438 -11.266 1 94.75 225 PRO B N 1
ATOM 4392 C CA . PRO B 1 225 ? 17.812 -12.109 -12.344 1 94.75 225 PRO B CA 1
ATOM 4393 C C . PRO B 1 225 ? 16.828 -13.242 -12.633 1 94.75 225 PRO B C 1
ATOM 4395 O O . PRO B 1 225 ? 15.797 -13.016 -13.273 1 94.75 225 PRO B O 1
ATOM 4398 N N . ASP B 1 226 ? 17.109 -14.469 -12.188 1 98 226 ASP B N 1
ATOM 4399 C CA . ASP B 1 226 ? 16.234 -15.602 -12.477 1 98 226 ASP B CA 1
ATOM 4400 C C . ASP B 1 226 ? 15.242 -15.836 -11.336 1 98 226 ASP B C 1
ATOM 4402 O O . ASP B 1 226 ? 14.5 -16.812 -11.344 1 98 226 ASP B O 1
ATOM 4406 N N . ILE B 1 227 ? 15.266 -15.008 -10.32 1 98.56 227 ILE B N 1
ATOM 4407 C CA . ILE B 1 227 ? 14.203 -14.977 -9.32 1 98.56 227 ILE B CA 1
ATOM 4408 C C . ILE B 1 227 ? 13.18 -13.906 -9.688 1 98.56 227 ILE B C 1
ATOM 4410 O O . ILE B 1 227 ? 13.484 -12.711 -9.68 1 98.56 227 ILE B O 1
ATOM 4414 N N . ILE B 1 228 ? 11.992 -14.375 -10.031 1 98.56 228 ILE B N 1
ATOM 4415 C CA . ILE B 1 228 ? 10.961 -13.492 -10.57 1 98.56 228 ILE B CA 1
ATOM 4416 C C . ILE B 1 228 ? 9.859 -13.297 -9.531 1 98.56 228 ILE B C 1
ATOM 4418 O O . ILE B 1 228 ? 9.422 -14.25 -8.883 1 98.56 228 ILE B O 1
ATOM 4422 N N . ILE B 1 229 ? 9.484 -12.047 -9.305 1 98.56 229 ILE B N 1
ATOM 4423 C CA . ILE B 1 229 ? 8.344 -11.703 -8.461 1 98.56 229 ILE B CA 1
ATOM 4424 C C . ILE B 1 229 ? 7.215 -11.133 -9.32 1 98.56 229 ILE B C 1
ATOM 4426 O O . ILE B 1 229 ? 7.41 -10.148 -10.039 1 98.56 229 ILE B O 1
ATOM 4430 N N . SER B 1 230 ? 6.047 -11.758 -9.266 1 98.75 230 SER B N 1
ATOM 4431 C CA . SER B 1 230 ? 4.867 -11.305 -9.992 1 98.75 230 SER B CA 1
ATOM 4432 C C . SER B 1 230 ? 3.738 -10.93 -9.039 1 98.75 230 SER B C 1
ATOM 4434 O O . SER B 1 230 ? 3.35 -11.734 -8.188 1 98.75 230 SER B O 1
ATOM 4436 N N . ASN B 1 231 ? 3.275 -9.703 -9.125 1 98.56 231 ASN B N 1
ATOM 4437 C CA . ASN B 1 231 ? 2.08 -9.258 -8.414 1 98.56 231 ASN B CA 1
ATOM 4438 C C . ASN B 1 231 ? 0.844 -9.32 -9.305 1 98.56 231 ASN B C 1
ATOM 4440 O O . ASN B 1 231 ? 0.761 -8.602 -10.305 1 98.56 231 ASN B O 1
ATOM 4444 N N . ILE B 1 232 ? -0.104 -10.18 -8.953 1 98.75 232 ILE B N 1
ATOM 4445 C CA . ILE B 1 232 ? -1.337 -10.328 -9.719 1 98.75 232 ILE B CA 1
ATOM 4446 C C . ILE B 1 232 ? -2.486 -9.641 -8.984 1 98.75 232 ILE B C 1
ATOM 4448 O O . ILE B 1 232 ? -2.697 -9.867 -7.793 1 98.75 232 ILE B O 1
ATOM 4452 N N . CYS B 1 233 ? -3.17 -8.836 -9.68 1 98.56 233 CYS B N 1
ATOM 4453 C CA . CYS B 1 233 ? -4.277 -8.086 -9.102 1 98.56 233 CYS B CA 1
ATOM 4454 C C . CYS B 1 233 ? -5.598 -8.469 -9.758 1 98.56 233 CYS B C 1
ATOM 4456 O O . CYS B 1 233 ? -6.031 -7.824 -10.719 1 98.56 233 CYS B O 1
ATOM 4458 N N . PRO B 1 234 ? -6.266 -9.438 -9.172 1 98.06 234 PRO B N 1
ATOM 4459 C CA . PRO B 1 234 ? -7.582 -9.789 -9.711 1 98.06 234 PRO B CA 1
ATOM 4460 C C . PRO B 1 234 ? -8.68 -8.82 -9.281 1 98.06 234 PRO B C 1
ATOM 4462 O O . PRO B 1 234 ? -8.609 -8.25 -8.188 1 98.06 234 PRO B O 1
ATOM 4465 N N . GLY B 1 235 ? -9.617 -8.602 -10.18 1 96.25 235 GLY B N 1
ATOM 4466 C CA . GLY B 1 235 ? -10.891 -8.008 -9.805 1 96.25 235 GLY B CA 1
ATOM 4467 C C . GLY B 1 235 ? -11.875 -9.016 -9.234 1 96.25 235 GLY B C 1
ATOM 4468 O O . GLY B 1 235 ? -11.477 -9.969 -8.562 1 96.25 235 GLY B O 1
ATOM 4469 N N . PRO B 1 236 ? -13.133 -8.805 -9.398 1 93.31 236 PRO B N 1
ATOM 4470 C CA . PRO B 1 236 ? -14.125 -9.75 -8.883 1 93.31 236 PRO B CA 1
ATOM 4471 C C . PRO B 1 236 ? -14.047 -11.117 -9.562 1 93.31 236 PRO B C 1
ATOM 4473 O O . PRO B 1 236 ? -14.156 -11.211 -10.789 1 93.31 236 PRO B O 1
ATOM 4476 N N . VAL B 1 237 ? -13.82 -12.102 -8.781 1 94.75 237 VAL B N 1
ATOM 4477 C CA . VAL B 1 237 ? -13.742 -13.492 -9.227 1 94.75 237 VAL B CA 1
ATOM 4478 C C . VAL B 1 237 ? -14.742 -14.344 -8.453 1 94.75 237 VAL B C 1
ATOM 4480 O O . VAL B 1 237 ? -14.992 -14.094 -7.27 1 94.75 237 VAL B O 1
ATOM 4483 N N . GLN B 1 238 ? -15.328 -15.289 -9.094 1 92.31 238 GLN B N 1
ATOM 4484 C CA . GLN B 1 238 ? -16.234 -16.203 -8.406 1 92.31 238 GLN B CA 1
ATOM 4485 C C . GLN B 1 238 ? -15.5 -17.016 -7.348 1 92.31 238 GLN B C 1
ATOM 4487 O O . GLN B 1 238 ? -14.609 -17.812 -7.668 1 92.31 238 GLN B O 1
ATOM 4492 N N . SER B 1 239 ? -15.781 -16.734 -6.121 1 88.69 239 SER B N 1
ATOM 4493 C CA . SER B 1 239 ? -15.148 -17.391 -4.984 1 88.69 239 SER B CA 1
ATOM 4494 C C . SER B 1 239 ? -15.898 -17.109 -3.691 1 88.69 239 SER B C 1
ATOM 4496 O O . SER B 1 239 ? -16.953 -16.453 -3.705 1 88.69 239 SER B O 1
ATOM 4498 N N . LYS B 1 240 ? -15.383 -17.625 -2.641 1 83.25 240 LYS B N 1
ATOM 4499 C CA . LYS B 1 240 ? -16.016 -17.422 -1.343 1 83.25 240 LYS B CA 1
ATOM 4500 C C . LYS B 1 240 ? -15.383 -16.25 -0.6 1 83.25 240 LYS B C 1
ATOM 4502 O O . LYS B 1 240 ? -15.547 -16.125 0.616 1 83.25 240 LYS B O 1
ATOM 4507 N N . ILE B 1 241 ? -14.719 -15.383 -1.304 1 82.12 241 ILE B N 1
ATOM 4508 C CA . ILE B 1 241 ? -13.93 -14.32 -0.685 1 82.12 241 ILE B CA 1
ATOM 4509 C C . ILE B 1 241 ? -14.859 -13.352 0.044 1 82.12 241 ILE B C 1
ATOM 4511 O O . ILE B 1 241 ? -14.531 -12.859 1.124 1 82.12 241 ILE B O 1
ATOM 4515 N N . VAL B 1 242 ? -16 -13.109 -0.493 1 78.75 242 VAL B N 1
ATOM 4516 C CA . VAL B 1 242 ? -16.953 -12.18 0.111 1 78.75 242 VAL B CA 1
ATOM 4517 C C . VAL B 1 242 ? -17.625 -12.836 1.306 1 78.75 242 VAL B C 1
ATOM 4519 O O . VAL B 1 242 ? -17.828 -12.203 2.344 1 78.75 242 VAL B O 1
ATOM 4522 N N . GLU B 1 243 ? -17.875 -14.086 1.117 1 81.31 243 GLU B N 1
ATOM 4523 C CA . GLU B 1 243 ? -18.5 -14.852 2.195 1 81.31 243 GLU B CA 1
ATOM 4524 C C . GLU B 1 243 ? -17.578 -14.953 3.406 1 81.31 243 GLU B C 1
ATOM 4526 O O . GLU B 1 243 ? -18.047 -15.008 4.547 1 81.31 243 GLU B O 1
ATOM 4531 N N . ASN B 1 244 ? -16.297 -14.922 3.16 1 85.94 244 ASN B N 1
ATOM 4532 C CA . ASN B 1 244 ? -15.32 -15.094 4.23 1 85.94 244 ASN B CA 1
ATOM 4533 C C . ASN B 1 244 ? -14.734 -13.758 4.676 1 85.94 244 ASN B C 1
ATOM 4535 O O . ASN B 1 244 ? -13.75 -13.719 5.418 1 85.94 244 ASN B O 1
ATOM 4539 N N . ALA B 1 245 ? -15.383 -12.672 4.258 1 90.88 245 ALA B N 1
ATOM 4540 C CA . ALA B 1 245 ? -14.875 -11.336 4.574 1 90.88 245 ALA B CA 1
ATOM 4541 C C . ALA B 1 245 ? -15.047 -11.023 6.055 1 90.88 245 ALA B C 1
ATOM 4543 O O . ALA B 1 245 ? -16.062 -11.383 6.66 1 90.88 245 ALA B O 1
ATOM 4544 N N . LEU B 1 246 ? -14.031 -10.383 6.574 1 93.69 246 LEU B N 1
ATOM 4545 C CA . LEU B 1 246 ? -14.211 -9.812 7.906 1 93.69 246 LEU B CA 1
ATOM 4546 C C . LEU B 1 246 ? -15.164 -8.625 7.863 1 93.69 246 LEU B C 1
ATOM 4548 O O . LEU B 1 246 ? -15.188 -7.879 6.883 1 93.69 246 LEU B O 1
ATOM 4552 N N . THR B 1 247 ? -15.883 -8.508 8.906 1 94.31 247 THR B N 1
ATOM 4553 C CA . THR B 1 247 ? -16.812 -7.395 8.984 1 94.31 247 THR B CA 1
ATOM 4554 C C . THR B 1 247 ? -16.391 -6.418 10.078 1 94.31 247 THR B C 1
ATOM 4556 O O . THR B 1 247 ? -15.227 -6.047 10.18 1 94.31 247 THR B O 1
ATOM 4559 N N . GLU B 1 248 ? -17.297 -5.934 10.844 1 94.19 248 GLU B N 1
ATOM 4560 C CA . GLU B 1 248 ? -16.969 -4.918 11.836 1 94.19 248 GLU B CA 1
ATOM 4561 C C . GLU B 1 248 ? -16.203 -5.52 13.016 1 94.19 248 GLU B C 1
ATOM 4563 O O . GLU B 1 248 ? -15.516 -4.809 13.742 1 94.19 248 GLU B O 1
ATOM 4568 N N . GLU B 1 249 ? -16.391 -6.832 13.141 1 93.88 249 GLU B N 1
ATOM 4569 C CA . GLU B 1 249 ? -15.68 -7.617 14.141 1 93.88 249 GLU B CA 1
ATOM 4570 C C . GLU B 1 249 ? -15.125 -8.906 13.539 1 93.88 249 GLU B C 1
ATOM 4572 O O . GLU B 1 249 ? -15.688 -9.438 12.578 1 93.88 249 GLU B O 1
ATOM 4577 N N . CYS B 1 250 ? -14.086 -9.406 14.07 1 89.12 250 CYS B N 1
ATOM 4578 C CA . CYS B 1 250 ? -13.422 -10.578 13.508 1 89.12 250 CYS B CA 1
ATOM 4579 C C . CYS B 1 250 ? -14.328 -11.805 13.57 1 89.12 250 CYS B C 1
ATOM 4581 O O . CYS B 1 250 ? -14.258 -12.68 12.711 1 89.12 250 CYS B O 1
ATOM 4583 N N . GLU B 1 251 ? -15.164 -11.906 14.508 1 84.44 251 GLU B N 1
ATOM 4584 C CA . GLU B 1 251 ? -15.961 -13.109 14.742 1 84.44 251 GLU B CA 1
ATOM 4585 C C . GLU B 1 251 ? -17.312 -13.031 14.039 1 84.44 251 GLU B C 1
ATOM 4587 O O . GLU B 1 251 ? -18.031 -14.031 13.945 1 84.44 251 GLU B O 1
ATOM 4592 N N . LYS B 1 252 ? -17.594 -11.867 13.453 1 81.75 252 LYS B N 1
ATOM 4593 C CA . LYS B 1 252 ? -18.906 -11.695 12.82 1 81.75 252 LYS B CA 1
ATOM 4594 C C . LYS B 1 252 ? -18.875 -12.188 11.375 1 81.75 252 LYS B C 1
ATOM 4596 O O . LYS B 1 252 ? -18.016 -11.789 10.594 1 81.75 252 LYS B O 1
ATOM 4601 N N . VAL B 1 253 ? -19.656 -13.234 11.062 1 67.12 253 VAL B N 1
ATOM 4602 C CA . VAL B 1 253 ? -19.734 -13.781 9.711 1 67.12 253 VAL B CA 1
ATOM 4603 C C . VAL B 1 253 ? -20.953 -13.211 8.984 1 67.12 253 VAL B C 1
ATOM 4605 O O . VAL B 1 253 ? -22.016 -13.07 9.578 1 67.12 253 VAL B O 1
ATOM 4608 N N . GLN B 1 254 ? -20.734 -12.531 7.863 1 66.06 254 GLN B N 1
ATOM 4609 C CA . GLN B 1 254 ? -21.891 -12.109 7.086 1 66.06 254 GLN B CA 1
ATOM 4610 C C . GLN B 1 254 ? -22.266 -13.156 6.039 1 66.06 254 GLN B C 1
ATOM 4612 O O . GLN B 1 254 ? -21.391 -13.664 5.32 1 66.06 254 GLN B O 1
ATOM 4617 N N . SER B 1 255 ? -23.328 -13.859 6.238 1 61.41 255 SER B N 1
ATOM 4618 C CA . SER B 1 255 ? -23.766 -14.852 5.262 1 61.41 255 SER B CA 1
ATOM 4619 C C . SER B 1 255 ? -24.609 -14.211 4.168 1 61.41 255 SER B C 1
ATOM 4621 O O . SER B 1 255 ? -25.828 -14.055 4.324 1 61.41 255 SER B O 1
ATOM 4623 N N . ILE B 1 256 ? -24.047 -13.281 3.412 1 60.47 256 ILE B N 1
ATOM 4624 C CA . ILE B 1 256 ? -24.922 -12.859 2.324 1 60.47 256 ILE B CA 1
ATOM 4625 C C . ILE B 1 256 ? -24.531 -13.586 1.039 1 60.47 256 ILE B C 1
ATOM 4627 O O . ILE B 1 256 ? -23.375 -13.57 0.635 1 60.47 256 ILE B O 1
ATOM 4631 N N . LYS B 1 257 ? -25.469 -14.438 0.625 1 64.19 257 LYS B N 1
ATOM 4632 C CA . LYS B 1 257 ? -25.297 -15.047 -0.69 1 64.19 257 LYS B CA 1
ATOM 4633 C C . LYS B 1 257 ? -25.359 -13.992 -1.796 1 64.19 257 LYS B C 1
ATOM 4635 O O . LYS B 1 257 ? -26.312 -13.227 -1.867 1 64.19 257 LYS B O 1
ATOM 4640 N N . THR B 1 258 ? -24.203 -13.789 -2.422 1 66.5 258 THR B N 1
ATOM 4641 C CA . THR B 1 258 ? -24.141 -12.758 -3.453 1 66.5 258 THR B CA 1
ATOM 4642 C C . THR B 1 258 ? -24.203 -13.383 -4.844 1 66.5 258 THR B C 1
ATOM 4644 O O . THR B 1 258 ? -23.734 -14.508 -5.047 1 66.5 258 THR B O 1
ATOM 4647 N N . ASP B 1 259 ? -25.031 -12.773 -5.738 1 76.12 259 ASP B N 1
ATOM 4648 C CA . ASP B 1 259 ? -25 -13.109 -7.16 1 76.12 259 ASP B CA 1
ATOM 4649 C C . ASP B 1 259 ? -23.578 -12.969 -7.723 1 76.12 259 ASP B C 1
ATOM 4651 O O . ASP B 1 259 ? -22.969 -11.906 -7.605 1 76.12 259 ASP B O 1
ATOM 4655 N N . GLN B 1 260 ? -23.078 -14.094 -8.227 1 81.56 260 GLN B N 1
ATOM 4656 C CA . GLN B 1 260 ? -21.688 -14.086 -8.688 1 81.56 260 GLN B CA 1
ATOM 4657 C C . GLN B 1 260 ? -21.625 -14.102 -10.211 1 81.56 260 GLN B C 1
ATOM 4659 O O . GLN B 1 260 ? -20.547 -14.266 -10.789 1 81.56 260 GLN B O 1
ATOM 4664 N N . SER B 1 261 ? -22.703 -13.906 -10.883 1 78.19 261 SER B N 1
ATOM 4665 C CA . SER B 1 261 ? -22.766 -14.07 -12.328 1 78.19 261 SER B CA 1
ATOM 4666 C C . SER B 1 261 ? -21.953 -13 -13.047 1 78.19 261 SER B C 1
ATOM 4668 O O . SER B 1 261 ? -21.469 -13.219 -14.156 1 78.19 261 SER B O 1
ATOM 4670 N N . HIS B 1 262 ? -21.781 -11.938 -12.43 1 81.56 262 HIS B N 1
ATOM 4671 C CA . HIS B 1 262 ? -21.078 -10.844 -13.078 1 81.56 262 HIS B CA 1
ATOM 4672 C C . HIS B 1 262 ? -19.578 -10.93 -12.836 1 81.56 262 HIS B C 1
ATOM 4674 O O . HIS B 1 262 ? -18.797 -10.172 -13.43 1 81.56 262 HIS B O 1
ATOM 4680 N N . LYS B 1 263 ? -19.219 -11.891 -12.094 1 90.62 263 LYS B N 1
ATOM 4681 C CA . LYS B 1 263 ? -17.797 -12.031 -11.742 1 90.62 263 LYS B CA 1
ATOM 4682 C C . LYS B 1 263 ? -17.094 -12.969 -12.711 1 90.62 263 LYS B C 1
ATOM 4684 O O . LYS B 1 263 ? -17.719 -13.812 -13.344 1 90.62 263 LYS B O 1
ATOM 4689 N N . MET B 1 264 ? -15.828 -12.812 -12.867 1 95.69 264 MET B N 1
ATOM 4690 C CA . MET B 1 264 ? -15.008 -13.68 -13.719 1 95.69 264 MET B CA 1
ATOM 4691 C C . MET B 1 264 ? -14.992 -15.102 -13.18 1 95.69 264 MET B C 1
ATOM 4693 O O . MET B 1 264 ? -14.898 -15.312 -11.969 1 95.69 264 MET B O 1
ATOM 4697 N N . ALA B 1 265 ? -15.117 -16.047 -14.117 1 96.81 265 ALA B N 1
ATOM 4698 C CA . ALA B 1 265 ? -14.961 -17.438 -13.719 1 96.81 265 ALA B CA 1
ATOM 4699 C C . ALA B 1 265 ? -13.586 -17.688 -13.117 1 96.81 265 ALA B C 1
ATOM 4701 O O . ALA B 1 265 ? -12.578 -17.188 -13.625 1 96.81 265 ALA B O 1
ATOM 4702 N N . THR B 1 266 ? -13.57 -18.484 -12.047 1 97.75 266 THR B N 1
ATOM 4703 C CA . THR B 1 266 ? -12.328 -18.766 -11.344 1 97.75 266 THR B CA 1
ATOM 4704 C C . THR B 1 266 ? -11.32 -19.438 -12.273 1 97.75 266 THR B C 1
ATOM 4706 O O . THR B 1 266 ? -10.125 -19.156 -12.219 1 97.75 266 THR B O 1
ATOM 4709 N N . SER B 1 267 ? -11.812 -20.312 -13.164 1 98.25 267 SER B N 1
ATOM 4710 C CA . SER B 1 267 ? -10.945 -21.047 -14.086 1 98.25 267 SER B CA 1
ATOM 4711 C C . SER B 1 267 ? -10.219 -20.094 -15.039 1 98.25 267 SER B C 1
ATOM 4713 O O . SER B 1 267 ? -9.031 -20.266 -15.305 1 98.25 267 SER B O 1
ATOM 4715 N N . ARG B 1 268 ? -10.906 -19.094 -15.516 1 98.38 268 ARG B N 1
ATOM 4716 C CA . ARG B 1 268 ? -10.305 -18.109 -16.422 1 98.38 268 ARG B CA 1
ATOM 4717 C C . ARG B 1 268 ? -9.266 -17.266 -15.688 1 98.38 268 ARG B C 1
ATOM 4719 O O . ARG B 1 268 ? -8.172 -17.031 -16.203 1 98.38 268 ARG B O 1
ATOM 4726 N N . CYS B 1 269 ? -9.594 -16.828 -14.523 1 98.56 269 CYS B N 1
ATOM 4727 C CA . CYS B 1 269 ? -8.672 -16.031 -13.711 1 98.56 269 CYS B CA 1
ATOM 4728 C C . CYS B 1 269 ? -7.367 -16.797 -13.484 1 98.56 269 CYS B C 1
ATOM 4730 O O . CYS B 1 269 ? -6.281 -16.25 -13.688 1 98.56 269 CYS B O 1
ATOM 4732 N N . VAL B 1 270 ? -7.492 -18.062 -13.125 1 98.81 270 VAL B N 1
ATOM 4733 C CA . VAL B 1 270 ? -6.324 -18.875 -12.805 1 98.81 270 VAL B CA 1
ATOM 4734 C C . VAL B 1 270 ? -5.488 -19.109 -14.062 1 98.81 270 VAL B C 1
ATOM 4736 O O . VAL B 1 270 ? -4.258 -19.062 -14.008 1 98.81 270 VAL B O 1
ATOM 4739 N N . ARG B 1 271 ? -6.152 -19.328 -15.188 1 98.81 271 ARG B N 1
ATOM 4740 C CA . ARG B 1 271 ? -5.43 -19.469 -16.438 1 98.81 271 ARG B CA 1
ATOM 4741 C C . ARG B 1 271 ? -4.539 -18.25 -16.688 1 98.81 271 ARG B C 1
ATOM 4743 O O . ARG B 1 271 ? -3.371 -18.391 -17.047 1 98.81 271 ARG B O 1
ATOM 4750 N N . LEU B 1 272 ? -5.086 -17.078 -16.469 1 98.81 272 LEU B N 1
ATOM 4751 C CA . LEU B 1 272 ? -4.355 -15.836 -16.688 1 98.81 272 LEU B CA 1
ATOM 4752 C C . LEU B 1 272 ? -3.24 -15.664 -15.664 1 98.81 272 LEU B C 1
ATOM 4754 O O . LEU B 1 272 ? -2.176 -15.133 -15.984 1 98.81 272 LEU B O 1
ATOM 4758 N N . ILE B 1 273 ? -3.453 -16.125 -14.422 1 98.88 273 ILE B N 1
ATOM 4759 C CA . ILE B 1 273 ? -2.422 -16.109 -13.398 1 98.88 273 ILE B CA 1
ATOM 4760 C C . ILE B 1 273 ? -1.23 -16.953 -13.844 1 98.88 273 ILE B C 1
ATOM 4762 O O . ILE B 1 273 ? -0.082 -16.516 -13.766 1 98.88 273 ILE B O 1
ATOM 4766 N N . LEU B 1 274 ? -1.504 -18.141 -14.391 1 98.94 274 LEU B N 1
ATOM 4767 C CA . LEU B 1 274 ? -0.439 -19.047 -14.797 1 98.94 274 LEU B CA 1
ATOM 4768 C C . LEU B 1 274 ? 0.304 -18.5 -16.016 1 98.94 274 LEU B C 1
ATOM 4770 O O . LEU B 1 274 ? 1.522 -18.656 -16.125 1 98.94 274 LEU B O 1
ATOM 4774 N N . ILE B 1 275 ? -0.411 -17.828 -16.922 1 98.88 275 ILE B N 1
ATOM 4775 C CA . ILE B 1 275 ? 0.236 -17.188 -18.062 1 98.88 275 ILE B CA 1
ATOM 4776 C C . ILE B 1 275 ? 1.172 -16.094 -17.562 1 98.88 275 ILE B C 1
ATOM 4778 O O . ILE B 1 275 ? 2.277 -15.93 -18.094 1 98.88 275 ILE B O 1
ATOM 4782 N N . THR B 1 276 ? 0.752 -15.336 -16.562 1 98.81 276 THR B N 1
ATOM 4783 C CA . THR B 1 276 ? 1.599 -14.312 -15.969 1 98.81 276 THR B CA 1
ATOM 4784 C C . THR B 1 276 ? 2.885 -14.922 -15.414 1 98.81 276 THR B C 1
ATOM 4786 O O . THR B 1 276 ? 3.979 -14.414 -15.672 1 98.81 276 THR B O 1
ATOM 4789 N N . ALA B 1 277 ? 2.723 -16.031 -14.727 1 98.62 277 ALA B N 1
ATOM 4790 C CA . ALA B 1 277 ? 3.857 -16.672 -14.07 1 98.62 277 ALA B CA 1
ATOM 4791 C C . ALA B 1 277 ? 4.875 -17.172 -15.094 1 98.62 277 ALA B C 1
ATOM 4793 O O . ALA B 1 277 ? 6.074 -16.922 -14.961 1 98.62 277 ALA B O 1
ATOM 4794 N N . VAL B 1 278 ? 4.457 -17.828 -16.156 1 98.38 278 VAL B N 1
ATOM 4795 C CA . VAL B 1 278 ? 5.367 -18.5 -17.078 1 98.38 278 VAL B CA 1
ATOM 4796 C C . VAL B 1 278 ? 6.031 -17.469 -18 1 98.38 278 VAL B C 1
ATOM 4798 O O . VAL B 1 278 ? 7.082 -17.75 -18.578 1 98.38 278 VAL B O 1
ATOM 4801 N N . ASN B 1 279 ? 5.383 -16.297 -18.141 1 98.56 279 ASN B N 1
ATOM 4802 C CA . ASN B 1 279 ? 5.953 -15.266 -19 1 98.56 279 ASN B CA 1
ATOM 4803 C C . ASN B 1 279 ? 6.668 -14.188 -18.203 1 98.56 279 ASN B C 1
ATOM 4805 O O . ASN B 1 279 ? 6.988 -13.125 -18.734 1 98.56 279 ASN B O 1
ATOM 4809 N N . ASN B 1 280 ? 6.859 -14.398 -16.922 1 97.88 280 ASN B N 1
ATOM 4810 C CA . ASN B 1 280 ? 7.656 -13.562 -16.031 1 97.88 280 ASN B CA 1
ATOM 4811 C C . ASN B 1 280 ? 7.152 -12.125 -16.031 1 97.88 280 ASN B C 1
ATOM 4813 O O . ASN B 1 280 ? 7.945 -11.18 -16.047 1 97.88 280 ASN B O 1
ATOM 4817 N N . ILE B 1 281 ? 5.785 -11.961 -16.094 1 98.19 281 ILE B N 1
ATOM 4818 C CA . ILE B 1 281 ? 5.184 -10.633 -16.016 1 98.19 281 ILE B CA 1
ATOM 4819 C C . ILE B 1 281 ? 5.234 -10.125 -14.578 1 98.19 281 ILE B C 1
ATOM 4821 O O . ILE B 1 281 ? 4.84 -10.836 -13.648 1 98.19 281 ILE B O 1
ATOM 4825 N N . LYS B 1 282 ? 5.715 -8.922 -14.367 1 97.88 282 LYS B N 1
ATOM 4826 C CA . LYS B 1 282 ? 5.953 -8.391 -13.031 1 97.88 282 LYS B CA 1
ATOM 4827 C C . LYS B 1 282 ? 4.645 -8.031 -12.336 1 97.88 282 LYS B C 1
ATOM 4829 O O . LYS B 1 282 ? 4.527 -8.148 -11.117 1 97.88 282 LYS B O 1
ATOM 4834 N N . GLU B 1 283 ? 3.732 -7.543 -13.078 1 98.25 283 GLU B N 1
ATOM 4835 C CA . GLU B 1 283 ? 2.424 -7.156 -12.562 1 98.25 283 GLU B CA 1
ATOM 4836 C C . GLU B 1 283 ? 1.328 -7.391 -13.594 1 98.25 283 GLU B C 1
ATOM 4838 O O . GLU B 1 283 ? 1.519 -7.113 -14.781 1 98.25 283 GLU B O 1
ATOM 4843 N N . ALA B 1 284 ? 0.225 -7.965 -13.164 1 98.62 284 ALA B N 1
ATOM 4844 C CA . ALA B 1 284 ? -0.889 -8.234 -14.07 1 98.62 284 ALA B CA 1
ATOM 4845 C C . ALA B 1 284 ? -2.217 -7.809 -13.453 1 98.62 284 ALA B C 1
ATOM 4847 O O . ALA B 1 284 ? -2.445 -8.008 -12.258 1 98.62 284 ALA B O 1
ATOM 4848 N N . TRP B 1 285 ? -3.035 -7.152 -14.234 1 98.5 285 TRP B N 1
ATOM 4849 C CA . TRP B 1 285 ? -4.402 -6.781 -13.875 1 98.5 285 TRP B CA 1
ATOM 4850 C C . TRP B 1 285 ? -5.41 -7.68 -14.578 1 98.5 285 TRP B C 1
ATOM 4852 O O . TRP B 1 285 ? -5.449 -7.738 -15.812 1 98.5 285 TRP B O 1
ATOM 4862 N N . ILE B 1 286 ? -6.203 -8.367 -13.789 1 98.5 286 ILE B N 1
ATOM 4863 C CA . ILE B 1 286 ? -7.105 -9.375 -14.336 1 98.5 286 ILE B CA 1
ATOM 4864 C C . ILE B 1 286 ? -8.539 -9.062 -13.922 1 98.5 286 ILE B C 1
ATOM 4866 O O . ILE B 1 286 ? -8.891 -9.172 -12.742 1 98.5 286 ILE B O 1
ATOM 4870 N N . SER B 1 287 ? -9.352 -8.711 -14.828 1 97 287 SER B N 1
ATOM 4871 C CA . SER B 1 287 ? -10.766 -8.461 -14.57 1 97 287 SER B CA 1
ATOM 4872 C C . SER B 1 287 ? -11.531 -8.234 -15.867 1 97 287 SER B C 1
ATOM 4874 O O . SER B 1 287 ? -10.953 -7.836 -16.875 1 97 287 SER B O 1
ATOM 4876 N N . CYS B 1 288 ? -12.797 -8.5 -15.797 1 94.31 288 CYS B N 1
ATOM 4877 C CA . CYS B 1 288 ? -13.672 -8.07 -16.875 1 94.31 288 CYS B CA 1
ATOM 4878 C C . CYS B 1 288 ? -13.992 -6.59 -16.766 1 94.31 288 CYS B C 1
ATOM 4880 O O . CYS B 1 288 ? -13.727 -5.969 -15.734 1 94.31 288 CYS B O 1
ATOM 4882 N N . GLN B 1 289 ? -14.5 -6.07 -17.938 1 92.44 289 GLN B N 1
ATOM 4883 C CA . GLN B 1 289 ? -15.023 -4.711 -17.891 1 92.44 289 GLN B CA 1
ATOM 4884 C C . GLN B 1 289 ? -16.312 -4.637 -17.078 1 92.44 289 GLN B C 1
ATOM 4886 O O . GLN B 1 289 ? -17.047 -5.617 -16.984 1 92.44 289 GLN B O 1
ATOM 4891 N N . PRO B 1 290 ? -16.625 -3.602 -16.328 1 89.88 290 PRO B N 1
ATOM 4892 C CA . PRO B 1 290 ? -15.898 -2.334 -16.375 1 89.88 290 PRO B CA 1
ATOM 4893 C C . PRO B 1 290 ? -14.773 -2.252 -15.344 1 89.88 290 PRO B C 1
ATOM 4895 O O . PRO B 1 290 ? -14.055 -1.251 -15.289 1 89.88 290 PRO B O 1
ATOM 4898 N N . PHE B 1 291 ? -14.492 -3.281 -14.586 1 92.31 291 PHE B N 1
ATOM 4899 C CA . PHE B 1 291 ? -13.531 -3.229 -13.492 1 92.31 291 PHE B CA 1
ATOM 4900 C C . PHE B 1 291 ? -12.109 -3.104 -14.031 1 92.31 291 PHE B C 1
ATOM 4902 O O . PHE B 1 291 ? -11.258 -2.469 -13.414 1 92.31 291 PHE B O 1
ATOM 4909 N N . LEU B 1 292 ? -11.914 -3.697 -15.156 1 95.44 292 LEU B N 1
ATOM 4910 C CA . LEU B 1 292 ? -10.586 -3.605 -15.758 1 95.44 292 LEU B CA 1
ATOM 4911 C C . LEU B 1 292 ? -10.188 -2.148 -15.977 1 95.44 292 LEU B C 1
ATOM 4913 O O . LEU B 1 292 ? -9.031 -1.779 -15.773 1 95.44 292 LEU B O 1
ATOM 4917 N N . MET B 1 293 ? -11.148 -1.328 -16.391 1 94.31 293 MET B N 1
ATOM 4918 C CA . MET B 1 293 ? -10.875 0.075 -16.688 1 94.31 293 MET B CA 1
ATOM 4919 C C . MET B 1 293 ? -10.492 0.83 -15.414 1 94.31 293 MET B C 1
ATOM 4921 O O . MET B 1 293 ? -9.734 1.801 -15.477 1 94.31 293 MET B O 1
ATOM 4925 N N . ALA B 1 294 ? -10.969 0.356 -14.297 1 94.69 294 ALA B N 1
ATOM 4926 C CA . ALA B 1 294 ? -10.648 1.009 -13.031 1 94.69 294 ALA B CA 1
ATOM 4927 C C . ALA B 1 294 ? -9.148 0.983 -12.766 1 94.69 294 ALA B C 1
ATOM 4929 O O . ALA B 1 294 ? -8.586 1.953 -12.25 1 94.69 294 ALA B O 1
ATOM 4930 N N . TYR B 1 295 ? -8.477 -0.12 -13.18 1 96.62 295 TYR B N 1
ATOM 4931 C CA . TYR B 1 295 ? -7.031 -0.192 -13.039 1 96.62 295 TYR B CA 1
ATOM 4932 C C . TYR B 1 295 ? -6.348 0.924 -13.82 1 96.62 295 TYR B C 1
ATOM 4934 O O . TYR B 1 295 ? -5.492 1.633 -13.281 1 96.62 295 TYR B O 1
ATOM 4942 N N . TYR B 1 296 ? -6.77 1.078 -15.016 1 95.81 296 TYR B N 1
ATOM 4943 C CA . TYR B 1 296 ? -6.152 2.055 -15.906 1 95.81 296 TYR B CA 1
ATOM 4944 C C . TYR B 1 296 ? -6.414 3.477 -15.422 1 95.81 296 TYR B C 1
ATOM 4946 O O . TYR B 1 296 ? -5.52 4.324 -15.453 1 95.81 296 TYR B O 1
ATOM 4954 N N . LEU B 1 297 ? -7.605 3.691 -14.977 1 96.19 297 LEU B N 1
ATOM 4955 C CA . LEU B 1 297 ? -7.949 5.023 -14.492 1 96.19 297 LEU B CA 1
ATOM 4956 C C . LEU B 1 297 ? -7.125 5.391 -13.266 1 96.19 297 LEU B C 1
ATOM 4958 O O . LEU B 1 297 ? -6.535 6.473 -13.203 1 96.19 297 LEU B O 1
ATOM 4962 N N . TRP B 1 298 ? -7.035 4.496 -12.352 1 97 298 TRP B N 1
ATOM 4963 C CA . TRP B 1 298 ? -6.324 4.789 -11.109 1 97 298 TRP B CA 1
ATOM 4964 C C . TRP B 1 298 ? -4.828 4.934 -11.359 1 97 298 TRP B C 1
ATOM 4966 O O . TRP B 1 298 ? -4.145 5.691 -10.672 1 97 298 TRP B O 1
ATOM 4976 N N . GLN B 1 299 ? -4.301 4.219 -12.352 1 96.75 299 GLN B N 1
ATOM 4977 C CA . GLN B 1 299 ? -2.877 4.273 -12.664 1 96.75 299 GLN B CA 1
ATOM 4978 C C . GLN B 1 299 ? -2.535 5.52 -13.469 1 96.75 299 GLN B C 1
ATOM 4980 O O . GLN B 1 299 ? -1.535 6.188 -13.203 1 96.75 299 GLN B O 1
ATOM 4985 N N . TYR B 1 300 ? -3.451 5.934 -14.391 1 96 300 TYR B N 1
ATOM 4986 C CA . TYR B 1 300 ? -2.979 6.887 -15.391 1 96 300 TYR B CA 1
ATOM 4987 C C . TYR B 1 300 ? -3.748 8.195 -15.305 1 96 300 TYR B C 1
ATOM 4989 O O . TYR B 1 300 ? -3.334 9.211 -15.875 1 96 300 TYR B O 1
ATOM 4997 N N . THR B 1 301 ? -4.859 8.18 -14.594 1 96.5 301 THR B N 1
ATOM 4998 C CA . THR B 1 301 ? -5.625 9.398 -14.359 1 96.5 301 THR B CA 1
ATOM 4999 C C . THR B 1 301 ? -6.191 9.422 -12.945 1 96.5 301 THR B C 1
ATOM 5001 O O . THR B 1 301 ? -7.406 9.422 -12.75 1 96.5 301 THR B O 1
ATOM 5004 N N . PRO B 1 302 ? -5.34 9.523 -11.961 1 95.19 302 PRO B N 1
ATOM 5005 C CA . PRO B 1 302 ? -5.762 9.336 -10.57 1 95.19 302 PRO B CA 1
ATOM 5006 C C . PRO B 1 302 ? -6.797 10.367 -10.133 1 95.19 302 PRO B C 1
ATOM 5008 O O . PRO B 1 302 ? -7.727 10.039 -9.391 1 95.19 302 PRO B O 1
ATOM 5011 N N . SER B 1 303 ? -6.715 11.609 -10.562 1 95.19 303 SER B N 1
ATOM 5012 C CA . SER B 1 303 ? -7.695 12.617 -10.164 1 95.19 303 SER B CA 1
ATOM 5013 C C . SER B 1 303 ? -9.094 12.25 -10.648 1 95.19 303 SER B C 1
ATOM 5015 O O . SER B 1 303 ? -10.062 12.359 -9.898 1 95.19 303 SER B O 1
ATOM 5017 N N . LEU B 1 304 ? -9.148 11.812 -11.914 1 95.81 304 LEU B N 1
ATOM 5018 C CA . LEU B 1 304 ? -10.414 11.352 -12.461 1 95.81 304 LEU B CA 1
ATOM 5019 C C . LEU B 1 304 ? -10.898 10.102 -11.734 1 95.81 304 LEU B C 1
ATOM 5021 O O . LEU B 1 304 ? -12.086 9.953 -11.453 1 95.81 304 LEU B O 1
ATOM 5025 N N . ALA B 1 305 ? -10 9.227 -11.445 1 96.31 305 ALA B N 1
ATOM 5026 C CA . ALA B 1 305 ? -10.32 7.988 -10.742 1 96.31 305 ALA B CA 1
ATOM 5027 C C . ALA B 1 305 ? -10.914 8.281 -9.359 1 96.31 305 ALA B C 1
ATOM 5029 O O . ALA B 1 305 ? -11.883 7.645 -8.945 1 96.31 305 ALA B O 1
ATOM 5030 N N . TRP B 1 306 ? -10.297 9.273 -8.656 1 95.31 306 TRP B N 1
ATOM 5031 C CA . TRP B 1 306 ? -10.812 9.641 -7.34 1 95.31 306 TRP B CA 1
ATOM 5032 C C . TRP B 1 306 ? -12.242 10.148 -7.438 1 95.31 306 TRP B C 1
ATOM 5034 O O . TRP B 1 306 ? -13.094 9.789 -6.617 1 95.31 306 TRP B O 1
ATOM 5044 N N . TRP B 1 307 ? -12.477 10.914 -8.43 1 94.19 307 TRP B N 1
ATOM 5045 C CA . TRP B 1 307 ? -13.812 11.477 -8.625 1 94.19 307 TRP B CA 1
ATOM 5046 C C . TRP B 1 307 ? -14.82 10.383 -8.945 1 94.19 307 TRP B C 1
ATOM 5048 O O . TRP B 1 307 ? -15.898 10.328 -8.352 1 94.19 307 TRP B O 1
ATOM 5058 N N . ILE B 1 308 ? -14.5 9.484 -9.859 1 94.19 308 ILE B N 1
ATOM 5059 C CA . ILE B 1 308 ? -15.398 8.406 -10.273 1 94.19 308 ILE B CA 1
ATOM 5060 C C . ILE B 1 308 ? -15.641 7.457 -9.109 1 94.19 308 ILE B C 1
ATOM 5062 O O . ILE B 1 308 ? -16.781 7.043 -8.867 1 94.19 308 ILE B O 1
ATOM 5066 N N . THR B 1 309 ? -14.609 7.102 -8.398 1 93.25 309 THR B N 1
ATOM 5067 C CA . THR B 1 309 ? -14.727 6.16 -7.289 1 93.25 309 THR B CA 1
ATOM 5068 C C . THR B 1 309 ? -15.594 6.742 -6.176 1 93.25 309 THR B C 1
ATOM 5070 O O . THR B 1 309 ? -16.328 6.008 -5.512 1 93.25 309 THR B O 1
ATOM 5073 N N . ALA B 1 310 ? -15.469 8.039 -5.957 1 92.31 310 ALA B N 1
ATOM 5074 C CA . ALA B 1 310 ? -16.328 8.688 -4.969 1 92.31 310 ALA B CA 1
ATOM 5075 C C . ALA B 1 310 ? -17.797 8.562 -5.352 1 92.31 310 ALA B C 1
ATOM 5077 O O . ALA B 1 310 ? -18.641 8.273 -4.504 1 92.31 310 ALA B O 1
ATOM 5078 N N . LYS B 1 311 ? -18.094 8.734 -6.609 1 91.31 311 LYS B N 1
ATOM 5079 C CA . LYS B 1 311 ? -19.469 8.664 -7.09 1 91.31 311 LYS B CA 1
ATOM 5080 C C . LYS B 1 311 ? -20.016 7.238 -7 1 91.31 311 LYS B C 1
ATOM 5082 O O . LYS B 1 311 ? -21.125 7.02 -6.523 1 91.31 311 LYS B O 1
ATOM 5087 N N . VAL B 1 312 ? -19.234 6.312 -7.402 1 89 312 VAL B N 1
ATOM 5088 C CA . VAL B 1 312 ? -19.625 4.906 -7.371 1 89 312 VAL B CA 1
ATOM 5089 C C . VAL B 1 312 ? -19.656 4.414 -5.926 1 89 312 VAL B C 1
ATOM 5091 O O . VAL B 1 312 ? -20.5 3.584 -5.574 1 89 312 VAL B O 1
ATOM 5094 N N . GLY B 1 313 ? -18.766 4.93 -5.156 1 88.25 313 GLY B N 1
ATOM 5095 C CA . GLY B 1 313 ? -18.672 4.535 -3.76 1 88.25 313 GLY B CA 1
ATOM 5096 C C . GLY B 1 313 ? -19.922 4.887 -2.967 1 88.25 313 GLY B C 1
ATOM 5097 O O . GLY B 1 313 ? -20.344 4.121 -2.096 1 88.25 313 GLY B O 1
ATOM 5098 N N . GLU B 1 314 ? -20.5 5.973 -3.285 1 89.69 314 GLU B N 1
ATOM 5099 C CA . GLU B 1 314 ? -21.734 6.371 -2.623 1 89.69 314 GLU B CA 1
ATOM 5100 C C . GLU B 1 314 ? -22.844 5.34 -2.846 1 89.69 314 GLU B C 1
ATOM 5102 O O . GLU B 1 314 ? -23.547 4.977 -1.908 1 89.69 314 GLU B O 1
ATOM 5107 N N . ARG B 1 315 ? -22.922 4.93 -4.027 1 87.31 315 ARG B N 1
ATOM 5108 C CA . ARG B 1 315 ? -23.938 3.93 -4.371 1 87.31 315 ARG B CA 1
ATOM 5109 C C . ARG B 1 315 ? -23.641 2.6 -3.686 1 87.31 315 ARG B C 1
ATOM 5111 O O . ARG B 1 315 ? -24.547 1.924 -3.209 1 87.31 315 ARG B O 1
ATOM 5118 N N . ARG B 1 316 ? -22.422 2.23 -3.66 1 88.5 316 ARG B N 1
ATOM 5119 C CA . ARG B 1 316 ? -21.984 0.993 -3.018 1 88.5 316 ARG B CA 1
ATOM 5120 C C . ARG B 1 316 ? -22.328 1 -1.532 1 88.5 316 ARG B C 1
ATOM 5122 O O . ARG B 1 316 ? -22.812 0.002 -0.997 1 88.5 316 ARG B O 1
ATOM 5129 N N . ILE B 1 317 ? -22.141 2.1 -0.93 1 90.81 317 ILE B N 1
ATOM 5130 C CA . ILE B 1 317 ? -22.406 2.234 0.498 1 90.81 317 ILE B CA 1
ATOM 5131 C C . ILE B 1 317 ? -23.922 2.178 0.749 1 90.81 317 ILE B C 1
ATOM 5133 O O . ILE B 1 317 ? -24.375 1.53 1.694 1 90.81 317 ILE B O 1
ATOM 5137 N N . LYS B 1 318 ? -24.641 2.805 -0.109 1 89.44 318 LYS B N 1
ATOM 5138 C CA . LYS B 1 318 ? -26.094 2.773 0.011 1 89.44 318 LYS B CA 1
ATOM 5139 C C . LYS B 1 318 ? -26.625 1.35 -0.126 1 89.44 318 LYS B C 1
ATOM 5141 O O . LYS B 1 318 ? -27.484 0.927 0.646 1 89.44 318 LYS B O 1
ATOM 5146 N N . ASN B 1 319 ? -26.094 0.657 -1.12 1 85 319 ASN B N 1
ATOM 5147 C CA . ASN B 1 319 ? -26.469 -0.738 -1.303 1 85 319 ASN B CA 1
ATOM 5148 C C . ASN B 1 319 ? -26.141 -1.579 -0.076 1 85 319 ASN B C 1
ATOM 5150 O O . ASN B 1 319 ? -26.969 -2.357 0.396 1 85 319 ASN B O 1
ATOM 5154 N N . PHE B 1 320 ? -25.062 -1.36 0.444 1 85 320 PHE B N 1
ATOM 5155 C CA . PHE B 1 320 ? -24.609 -2.092 1.62 1 85 320 PHE B CA 1
ATOM 5156 C C . PHE B 1 320 ? -25.5 -1.811 2.816 1 85 320 PHE B C 1
ATOM 5158 O O . PHE B 1 320 ? -25.938 -2.736 3.512 1 85 320 PHE B O 1
ATOM 5165 N N . LYS B 1 321 ? -25.828 -0.636 3.021 1 87.5 321 LYS B N 1
ATOM 5166 C CA . LYS B 1 321 ? -26.656 -0.237 4.156 1 87.5 321 LYS B CA 1
ATOM 5167 C C . LYS B 1 321 ? -28.094 -0.748 3.996 1 87.5 321 LYS B C 1
ATOM 5169 O O . LYS B 1 321 ? -28.797 -0.96 4.988 1 87.5 321 LYS B O 1
ATOM 5174 N N . SER B 1 322 ? -28.406 -0.99 2.717 1 85.44 322 SER B N 1
ATOM 5175 C CA . SER B 1 322 ? -29.766 -1.452 2.439 1 85.44 322 SER B CA 1
ATOM 5176 C C . SER B 1 322 ? -29.859 -2.975 2.49 1 85.44 322 SER B C 1
ATOM 5178 O O . SER B 1 322 ? -30.922 -3.547 2.268 1 85.44 322 SER B O 1
ATOM 5180 N N . GLY B 1 323 ? -28.703 -3.602 2.664 1 78.88 323 GLY B N 1
ATOM 5181 C CA . GLY B 1 323 ? -28.703 -5.047 2.814 1 78.88 323 GLY B CA 1
ATOM 5182 C C . GLY B 1 323 ? -28.562 -5.785 1.495 1 78.88 323 GLY B C 1
ATOM 5183 O O . GLY B 1 323 ? -28.766 -7 1.437 1 78.88 323 GLY B O 1
ATOM 5184 N N . VAL B 1 324 ? -28.375 -5.047 0.464 1 77.12 324 VAL B N 1
ATOM 5185 C CA . VAL B 1 324 ? -28.172 -5.691 -0.83 1 77.12 324 VAL B CA 1
ATOM 5186 C C . VAL B 1 324 ? -26.688 -5.801 -1.122 1 77.12 324 VAL B C 1
ATOM 5188 O O . VAL B 1 324 ? -25.859 -5.156 -0.461 1 77.12 324 VAL B O 1
ATOM 5191 N N . ASP B 1 325 ? -26.391 -6.695 -2.055 1 76.44 325 ASP B N 1
ATOM 5192 C CA . ASP B 1 325 ? -24.984 -6.828 -2.434 1 76.44 325 ASP B CA 1
ATOM 5193 C C . ASP B 1 325 ? -24.375 -5.477 -2.809 1 76.44 325 ASP B C 1
ATOM 5195 O O . ASP B 1 325 ? -24.922 -4.762 -3.654 1 76.44 325 ASP B O 1
ATOM 5199 N N . ALA B 1 326 ? -23.359 -5.137 -2.244 1 74.38 326 ALA B N 1
ATOM 5200 C CA . ALA B 1 326 ? -22.703 -3.848 -2.457 1 74.38 326 ALA B CA 1
ATOM 5201 C C . ALA B 1 326 ? -22.375 -3.639 -3.934 1 74.38 326 ALA B C 1
ATOM 5203 O O . ALA B 1 326 ? -22.328 -2.502 -4.41 1 74.38 326 ALA B O 1
ATOM 5204 N N . ASP B 1 327 ? -22.172 -4.699 -4.672 1 73.19 327 ASP B N 1
ATOM 5205 C CA . ASP B 1 327 ? -21.719 -4.602 -6.051 1 73.19 327 ASP B CA 1
ATOM 5206 C C . ASP B 1 327 ? -22.859 -4.832 -7.035 1 73.19 327 ASP B C 1
ATOM 5208 O O . ASP B 1 327 ? -22.641 -4.934 -8.242 1 73.19 327 ASP B O 1
ATOM 5212 N N . SER B 1 328 ? -24.125 -4.996 -6.617 1 62.44 328 SER B N 1
ATOM 5213 C CA . SER B 1 328 ? -25.297 -5.301 -7.434 1 62.44 328 SER B CA 1
ATOM 5214 C C . SER B 1 328 ? -25.547 -4.211 -8.469 1 62.44 328 SER B C 1
ATOM 5216 O O . SER B 1 328 ? -25.969 -4.496 -9.594 1 62.44 328 SER B O 1
ATOM 5218 N N . SER B 1 329 ? -25.344 -2.994 -8.133 1 57.72 329 SER B N 1
ATOM 5219 C CA . SER B 1 329 ? -25.781 -1.896 -8.992 1 57.72 329 SER B CA 1
ATOM 5220 C C . SER B 1 329 ? -24.781 -1.659 -10.125 1 57.72 329 SER B C 1
ATOM 5222 O O . SER B 1 329 ? -25.078 -0.942 -11.078 1 57.72 329 SER B O 1
ATOM 5224 N N . TYR B 1 330 ? -23.656 -2.252 -10.008 1 57.38 330 TYR B N 1
ATOM 5225 C CA . TYR B 1 330 ? -22.719 -2.039 -11.102 1 57.38 330 TYR B CA 1
ATOM 5226 C C . TYR B 1 330 ? -23.125 -2.818 -12.344 1 57.38 330 TYR B C 1
ATOM 5228 O O . TYR B 1 330 ? -22.688 -2.508 -13.453 1 57.38 330 TYR B O 1
ATOM 5236 N N . PHE B 1 331 ? -24.031 -3.791 -12.055 1 53.06 331 PHE B N 1
ATOM 5237 C CA . PHE B 1 331 ? -24.328 -4.711 -13.148 1 53.06 331 PHE B CA 1
ATOM 5238 C C . PHE B 1 331 ? -25.781 -4.586 -13.586 1 53.06 331 PHE B C 1
ATOM 5240 O O . PHE B 1 331 ? -26.25 -5.355 -14.422 1 53.06 331 PHE B O 1
ATOM 5247 N N . THR B 1 332 ? -26.656 -3.906 -12.844 1 49.81 332 THR B N 1
ATOM 5248 C CA . THR B 1 332 ? -28.062 -3.863 -13.273 1 49.81 332 THR B CA 1
ATOM 5249 C C . THR B 1 332 ? -28.188 -3.197 -14.633 1 49.81 332 THR B C 1
ATOM 5251 O O . THR B 1 332 ? -27.766 -2.053 -14.812 1 49.81 332 THR B O 1
ATOM 5254 N N . LYS B 1 333 ? -28.328 -4.125 -15.562 1 39.06 333 LYS B N 1
ATOM 5255 C CA . LYS B 1 333 ? -28.953 -3.674 -16.812 1 39.06 333 LYS B CA 1
ATOM 5256 C C . LYS B 1 333 ? -30.312 -3.025 -16.547 1 39.06 333 LYS B C 1
ATOM 5258 O O . LYS B 1 333 ? -31.125 -3.572 -15.812 1 39.06 333 LYS B O 1
ATOM 5263 N N . LYS B 1 334 ? -30.5 -1.783 -16.781 1 37.69 334 LYS B N 1
ATOM 5264 C CA . LYS B 1 334 ? -31.828 -1.186 -16.828 1 37.69 334 LYS B CA 1
ATOM 5265 C C . LYS B 1 334 ? -32.812 -2.09 -17.578 1 37.69 334 LYS B C 1
ATOM 5267 O O . LYS B 1 334 ? -32.562 -2.441 -18.75 1 37.69 334 LYS B O 1
ATOM 5272 N N . SER B 1 335 ? -33.312 -2.955 -16.906 1 25.28 335 SER B N 1
ATOM 5273 C CA . SER B 1 335 ? -34.438 -3.545 -17.594 1 25.28 335 SER B CA 1
ATOM 5274 C C . SER B 1 335 ? -35.281 -2.477 -18.297 1 25.28 335 SER B C 1
ATOM 5276 O O . SER B 1 335 ? -35.844 -1.599 -17.641 1 25.28 335 SER B O 1
ATOM 5278 N N . ARG B 1 336 ? -35.125 -2.219 -19.5 1 23.66 336 ARG B N 1
ATOM 5279 C CA . ARG B 1 336 ? -36.219 -1.677 -20.266 1 23.66 336 ARG B CA 1
ATOM 5280 C C . ARG B 1 336 ? -37.375 -2.676 -20.359 1 23.66 336 ARG B C 1
ATOM 5282 O O . ARG B 1 336 ? -37.156 -3.875 -20.531 1 23.66 336 ARG B O 1
#

Sequence (672 aa):
MELASCLLLLLTGSLLYFLIQFFRLIMADSDLTLQWAEYCGHTPESKLGGNVVWVTGASSGIGEELSYQLAKIGCPLVLSSRRETELLRVKQKCLEISSLEDQDILILPLDMTQTSMHKEATEKALQHFGRIDILVNNAGRSQRSLFVETNLDVFRALIELNYLGTISITKHVLQHMIERKQGKIVNISSVVGLIGAPLSSGYSASKHALQGFFNSLRTELTAYPDIIISNICPGPVQSKIVENALTEECEKVQSIKTDQSHKMATSRCVRLILITAVNNIKEAWISCQPFLMAYYLWQYTPSLAWWITAKVGERRIKNFKSGVDADSSYFTKKSRMELASCLLLLLTGSLLYFLIQFFRLIMADSDLTLQWAEYCGHTPESKLGGNVVWVTGASSGIGEELSYQLAKIGCPLVLSSRRETELLRVKQKCLEISSLEDQDILILPLDMTQTSMHKEATEKALQHFGRIDILVNNAGRSQRSLFVETNLDVFRALIELNYLGTISITKHVLQHMIERKQGKIVNISSVVGLIGAPLSSGYSASKHALQGFFNSLRTELTAYPDIIISNICPGPVQSKIVENALTEECEKVQSIKTDQSHKMATSRCVRLILITAVNNIKEAWISCQPFLMAYYLWQYTPSLAWWITAKVGERRIKNFKSGVDADSSYFTKKSR

Secondary structure (DSSP, 8-state):
-HHHHHHHHHHHHHHHHHHHHHHHHHH-SB-HHHHHHHHHS--HHHH-TT--EEEESTTSHHHHHHHHHHHHHT--EEEE-S-HHHHHHHHHHHHHHSS--GGGEEE----TT-GGGHHHHHHHHHHHHS--SEEEE-----B-S-GGGS-HHHHHHHIIIIIIIHHHHHHHHHHHHHHHT-EEEEEE--GGGTS--TT-HHHHHHHHHHHHHHHHHHHHTTT-TTEEEEEEEE-SBSSSTTTT-B-SSTT---------TTSBPHHHHHHHHHHHHHTT-SEEEE--TTHHHHHHHHHH-HHHHHHHHHHHHHHHHHHHHTTS-TTGGGT-----/-HHHHHHHHHHHHHHHHHHHHHHHHHH-SB-HHHHHHHHHS--HHHH-TT--EEEESTTSHHHHHHHHHHHHHT--EEEE-S-HHHHHHHHHHHHHHSS--GGGEEE----TT-GGGHHHHHHHHHHHHS--SEEEE-----B-S-GGGS-HHHHHHHIIIIIIIHHHHHHHHHHHHHHHT-EEEEEE--GGGTS--TT-HHHHHHHHHHHHHHHHHHHHTTT-TTEEEEEEEE-SBSSSTTTT-B-SSTT---------TTSBPHHHHHHHHHHHHHTT-SEEEE--TTHHHHHHHHHH-HHHHHHHHHHHHHHHHHHHHTTS-TTGGGS-----

Radius of gyration: 25.93 Å; Cα contacts (8 Å, |Δi|>4): 1328; chains: 2; bounding box: 72×75×81 Å

InterPro domains:
  IPR002347 Short-chain dehydrogenase/reductase SDR [PF00106] (51-246)
  IPR002347 Short-chain dehydrogenase/reductase SDR [PR00080] (130-141)
  IPR002347 Short-chain dehydrogenase/reductase SDR [PR00080] (183-191)
  IPR002347 Short-chain dehydrogenase/reductase SDR [PR00080] (203-222)
  IPR002347 Short-chain dehydrogenase/reductase SDR [PR00081] (52-69)
  IPR002347 Short-chain dehydrogenase/reductase SDR [PR00081] (130-141)
  IPR002347 Short-chain dehydrogenase/reductase SDR [PR00081] (177-193)
  IPR002347 Short-chain dehydrogenase/reductase SDR [PR00081] (203-222)
  IPR002347 Short-chain dehydrogenase/reductase SDR [PR00081] (225-242)
  IPR020904 Short-chain dehydrogenase/reductase, conserved site [PS00061] (190-218)
  IPR036291 NAD(P)-binding domain superfamily [SSF51735] (46-311)
  IPR053011 Dehydrogenase/reductase SDR family member 7 [PTHR44269] (1-323)

Nearest PDB structures (foldseek):
  7do5-assembly2_G  TM=8.210E-01  e=9.652E-14  Azotobacter vinelandii DJ
  3gdf-assembly1_B  TM=8.400E-01  e=9.099E-14  Cladosporium herbarum
  7do6-assembly1_B  TM=8.386E-01  e=1.296E-13  Azotobacter vinelandii DJ
  7do6-assembly2_H  TM=8.263E-01  e=2.791E-13  Azotobacter vinelandii DJ
  3u9l-assembly1_A-2  TM=7.206E-01  e=1.851E-14  Sinorhizobium meliloti

Foldseek 3Di:
DVVVVVVVVVVVVVVVVVVVVVVCLQFDQKDPVLVCLVVPNDALLVFVAAAEEEAEPLLWFLNLLLLQVSLASHYQYEYEEQDQVSVVVSLVNSVVNHVDDPLSYHYQYDDLLPLVCLLVSLVVSCVSSVAHAEYEADDAAFFAEAPVLADVVLLVVRLSRLPVSRVSNVVNNVVRCVVVLAHEYEYEAALLLLPDAGRTNSSSVNSVNVVVVVVVVVVVCPVRVRYFYAYEHEYFEPICRQQRHHYRDNPDGDRDDADRVQWHYSNVSSSSSSSCGRRRPRYMYGGHPPSSVLNVCCVPPVVVSVVVNVVLRVQLVVCVVVVHHSCVVVPDDPPD/DVVVVVVVVVVVVVVVVVVVVVVCLQFDQKDPVLVCLVVPNDALLVFVAAAEEEAEPLLWFLNLLLLQVSLASHYQYEYEEQDQVSVVVSLVNSVVNHVDDPLSYHYQYDDLLPLVCLLVSLVVSCVSSVAHAEYEADDAAFFAEAPVLADVVLLVVRLSTLPVSRVSNVVNNVVRCVVVLAHEYEYEAALLLLPDAGRTNSSSVNSVNVVVVVVVVVVVCPVRVRYFYAYEHEYFEPICRQQRHHYRDNPDGDPDDADRVQWHYSNVSSSSSSSCGRRRPRYMYGGHPPSNVLNVCCVPPVVVSVVVNVVLRVQLVVCVVVVHHSCVVVPDDPPD

pLDDT: mean 93.36, std 10.73, range [23.19, 98.94]